Protein AF-0000000080535443 (afdb_homodimer)

Structure (mmCIF, N/CA/C/O backbone):
data_AF-0000000080535443-model_v1
#
loop_
_entity.id
_entity.type
_entity.pdbx_description
1 polymer 'PfkB family carbohydrate kinase'
#
loop_
_atom_site.group_PDB
_atom_site.id
_atom_site.type_symbol
_atom_site.label_atom_id
_atom_site.label_alt_id
_atom_site.label_comp_id
_atom_site.label_asym_id
_atom_site.label_entity_id
_atom_site.label_seq_id
_atom_site.pdbx_PDB_ins_code
_atom_site.Cartn_x
_atom_site.Cartn_y
_atom_site.Cartn_z
_atom_site.occupancy
_atom_site.B_iso_or_equiv
_atom_site.auth_seq_id
_atom_site.auth_comp_id
_atom_site.auth_asym_id
_atom_site.auth_atom_id
_atom_site.pdbx_PDB_model_num
ATOM 1 N N . MET A 1 1 ? 10.651 36.385 7.624 1 89.73 1 MET A N 1
ATOM 2 C CA . MET A 1 1 ? 10.924 34.978 7.344 1 89.73 1 MET A CA 1
ATOM 3 C C . MET A 1 1 ? 11.299 34.233 8.621 1 89.73 1 MET A C 1
ATOM 5 O O . MET A 1 1 ? 12.184 34.667 9.361 1 89.73 1 MET A O 1
ATOM 9 N N . SER A 1 2 ? 10.504 33.228 8.97 1 95.02 2 SER A N 1
ATOM 10 C CA . SER A 1 2 ? 10.759 32.454 10.181 1 95.02 2 SER A CA 1
ATOM 11 C C . SER A 1 2 ? 11.246 31.048 9.845 1 95.02 2 SER A C 1
ATOM 13 O O . SER A 1 2 ? 10.951 30.523 8.77 1 95.02 2 SER A O 1
ATOM 15 N N . ARG A 1 3 ? 12.034 30.569 10.733 1 98.3 3 ARG A N 1
ATOM 16 C CA . ARG A 1 3 ? 12.468 29.18 10.62 1 98.3 3 ARG A CA 1
ATOM 17 C C . ARG A 1 3 ? 11.518 28.247 11.363 1 98.3 3 ARG A C 1
ATOM 19 O O . ARG A 1 3 ? 11.307 28.399 12.568 1 98.3 3 ARG A O 1
ATOM 26 N N . VAL A 1 4 ? 10.935 27.305 10.632 1 98.85 4 VAL A N 1
ATOM 27 C CA . VAL A 1 4 ? 9.928 26.406 11.185 1 98.85 4 VAL A CA 1
ATOM 28 C C . VAL A 1 4 ? 10.371 24.957 10.999 1 98.85 4 VAL A C 1
ATOM 30 O O . VAL A 1 4 ? 10.903 24.593 9.948 1 98.85 4 VAL A O 1
ATOM 33 N N . VAL A 1 5 ? 10.223 24.144 12.015 1 98.89 5 VAL A N 1
ATOM 34 C CA . VAL A 1 5 ? 10.451 22.704 11.957 1 98.89 5 VAL A CA 1
ATOM 35 C C . VAL A 1 5 ? 9.118 21.965 12.061 1 98.89 5 VAL A C 1
ATOM 37 O O . VAL A 1 5 ? 8.308 22.255 12.945 1 98.89 5 VAL A O 1
ATOM 40 N N . CYS A 1 6 ? 8.84 21.103 11.117 1 98.9 6 CYS A N 1
ATOM 41 C CA . CYS A 1 6 ? 7.66 20.246 11.141 1 98.9 6 CYS A CA 1
ATOM 42 C C . CYS A 1 6 ? 8.05 18.788 11.352 1 98.9 6 CYS A C 1
ATOM 44 O O . CYS A 1 6 ? 8.968 18.286 10.702 1 98.9 6 CYS A O 1
ATOM 46 N N . PHE A 1 7 ? 7.375 18.111 12.3 1 98.85 7 PHE A N 1
ATOM 47 C CA . PHE A 1 7 ? 7.688 16.722 12.613 1 98.85 7 PHE A CA 1
ATOM 48 C C . PHE A 1 7 ? 6.461 15.836 12.432 1 98.85 7 PHE A C 1
ATOM 50 O O . PHE A 1 7 ? 5.449 16.023 13.111 1 98.85 7 PHE A O 1
ATOM 57 N N . GLY A 1 8 ? 6.574 14.903 11.517 1 98.64 8 GLY A N 1
ATOM 58 C CA . GLY A 1 8 ? 5.449 14.01 11.289 1 98.64 8 GLY A CA 1
ATOM 59 C C . GLY A 1 8 ? 5.687 13.026 10.16 1 98.64 8 GLY A C 1
ATOM 60 O O . GLY A 1 8 ? 6.786 12.965 9.604 1 98.64 8 GLY A O 1
ATOM 61 N N . GLU A 1 9 ? 4.672 12.232 9.873 1 98.37 9 GLU A N 1
ATOM 62 C CA . GLU A 1 9 ? 4.764 11.151 8.897 1 98.37 9 GLU A CA 1
ATOM 63 C C . GLU A 1 9 ? 4.534 11.666 7.479 1 98.37 9 GLU A C 1
ATOM 65 O O . GLU A 1 9 ? 3.623 12.463 7.243 1 98.37 9 GLU A O 1
ATOM 70 N N . LEU A 1 10 ? 5.379 11.272 6.532 1 98.53 10 LEU A N 1
ATOM 71 C CA . LEU A 1 10 ? 5.108 11.412 5.106 1 98.53 10 LEU A CA 1
ATOM 72 C C . LEU A 1 10 ? 4.314 10.219 4.584 1 98.53 10 LEU A C 1
ATOM 74 O O . LEU A 1 10 ? 4.603 9.073 4.938 1 98.53 10 LEU A O 1
ATOM 78 N N . LEU A 1 11 ? 3.338 10.506 3.761 1 98.05 11 LEU A N 1
ATOM 79 C CA . LEU A 1 11 ? 2.451 9.47 3.242 1 98.05 11 LEU A CA 1
ATOM 80 C C . LEU A 1 11 ? 2.336 9.563 1.725 1 98.05 11 LEU A C 1
ATOM 82 O O . LEU A 1 11 ? 2.561 10.628 1.145 1 98.05 11 LEU A O 1
ATOM 86 N N . LEU A 1 12 ? 2.003 8.428 1.122 1 98.53 12 LEU A N 1
ATOM 87 C CA . LEU A 1 12 ? 1.458 8.425 -0.231 1 98.53 12 LEU A CA 1
ATOM 88 C C . LEU A 1 12 ? -0.049 8.195 -0.21 1 98.53 12 LEU A C 1
ATOM 90 O O . LEU A 1 12 ? -0.525 7.225 0.386 1 98.53 12 LEU A O 1
ATOM 94 N N . ARG A 1 13 ? -0.763 9.109 -0.74 1 98.42 13 ARG A N 1
ATOM 95 C CA . ARG A 1 13 ? -2.188 8.93 -0.999 1 98.42 13 ARG A CA 1
ATOM 96 C C . ARG A 1 13 ? -2.419 8.277 -2.358 1 98.42 13 ARG A C 1
ATOM 98 O O . ARG A 1 13 ? -1.998 8.809 -3.388 1 98.42 13 ARG A O 1
ATOM 105 N N . LEU A 1 14 ? -3.019 7.144 -2.339 1 98.35 14 LEU A N 1
ATOM 106 C CA . LEU A 1 14 ? -3.43 6.453 -3.556 1 98.35 14 LEU A CA 1
ATOM 107 C C . LEU A 1 14 ? -4.917 6.659 -3.823 1 98.35 14 LEU A C 1
ATOM 109 O O . LEU A 1 14 ? -5.759 5.991 -3.218 1 98.35 14 LEU A O 1
ATOM 113 N N . GLY A 1 15 ? -5.207 7.565 -4.755 1 97.48 15 GLY A N 1
ATOM 114 C CA . GLY A 1 15 ? -6.587 7.982 -4.946 1 97.48 15 GLY A CA 1
ATOM 115 C C . GLY A 1 15 ? -7.207 7.426 -6.215 1 97.48 15 GLY A C 1
ATOM 116 O O . GLY A 1 15 ? -6.54 7.33 -7.247 1 97.48 15 GLY A O 1
ATOM 117 N N . ALA A 1 16 ? -8.498 7.083 -6.114 1 96.63 16 ALA A N 1
ATOM 118 C CA . ALA A 1 16 ? -9.249 6.774 -7.328 1 96.63 16 ALA A CA 1
ATOM 119 C C . ALA A 1 16 ? -9.317 7.985 -8.254 1 96.63 16 ALA A C 1
ATOM 121 O O . ALA A 1 16 ? -9.431 9.123 -7.791 1 96.63 16 ALA A O 1
ATOM 122 N N . PRO A 1 17 ? -9.255 7.727 -9.578 1 93.63 17 PRO A N 1
ATOM 123 C CA . PRO A 1 17 ? -9.374 8.857 -10.502 1 93.63 17 PRO A CA 1
ATOM 124 C C . PRO A 1 17 ? -10.726 9.56 -10.403 1 93.63 17 PRO A C 1
ATOM 126 O O . PRO A 1 17 ? -11.762 8.901 -10.289 1 93.63 17 PRO A O 1
ATOM 129 N N . GLY A 1 18 ? -10.655 10.897 -10.438 1 90.91 18 GLY A N 1
ATOM 130 C CA . GLY A 1 18 ? -11.883 11.676 -10.403 1 90.91 18 GLY A CA 1
ATOM 131 C C . GLY A 1 18 ? -12.732 11.396 -9.177 1 90.91 18 GLY A C 1
ATOM 132 O O . GLY A 1 18 ? -12.244 11.468 -8.047 1 90.91 18 GLY A O 1
ATOM 133 N N . ARG A 1 19 ? -13.957 11.036 -9.345 1 91.57 19 ARG A N 1
ATOM 134 C CA . ARG A 1 19 ? -14.891 10.752 -8.26 1 91.57 19 ARG A CA 1
ATOM 135 C C . ARG A 1 19 ? -15.323 9.29 -8.278 1 91.57 19 ARG A C 1
ATOM 137 O O . ARG A 1 19 ? -16.44 8.962 -7.87 1 91.57 19 ARG A O 1
ATOM 144 N N . GLU A 1 20 ? -14.453 8.466 -8.792 1 94.45 20 GLU A N 1
ATOM 145 C CA . GLU A 1 20 ? -14.73 7.034 -8.861 1 94.45 20 GLU A CA 1
ATOM 146 C C . GLU A 1 20 ? -14.609 6.382 -7.487 1 94.45 20 GLU A C 1
ATOM 148 O O . GLU A 1 20 ? -13.987 6.941 -6.581 1 94.45 20 GLU A O 1
ATOM 153 N N . LEU A 1 21 ? -15.279 5.203 -7.421 1 94.55 21 LEU A N 1
ATOM 154 C CA . LEU A 1 21 ? -14.986 4.32 -6.297 1 94.55 21 LEU A CA 1
ATOM 155 C C . LEU A 1 21 ? -13.581 3.739 -6.415 1 94.55 21 LEU A C 1
ATOM 157 O O . LEU A 1 21 ? -12.985 3.759 -7.494 1 94.55 21 LEU A O 1
ATOM 161 N N . LEU A 1 22 ? -13.063 3.287 -5.327 1 95.92 22 LEU A N 1
ATOM 162 C CA . LEU A 1 22 ? -11.744 2.666 -5.374 1 95.92 22 LEU A CA 1
ATOM 163 C C . LEU A 1 22 ? -11.741 1.468 -6.317 1 95.92 22 LEU A C 1
ATOM 165 O O . LEU A 1 22 ? -12.544 0.546 -6.159 1 95.92 22 LEU A O 1
ATOM 169 N N . LEU A 1 23 ? -10.909 1.544 -7.38 1 96.03 23 LEU A N 1
ATOM 170 C CA . LEU A 1 23 ? -10.596 0.482 -8.33 1 96.03 23 LEU A CA 1
ATOM 171 C C . LEU A 1 23 ? -11.789 0.193 -9.235 1 96.03 23 LEU A C 1
ATOM 173 O O . LEU A 1 23 ? -11.907 -0.905 -9.782 1 96.03 23 LEU A O 1
ATOM 177 N N . GLN A 1 24 ? -12.741 1.16 -9.29 1 93.41 24 GLN A N 1
ATOM 178 C CA . GLN A 1 24 ? -13.672 1.137 -10.413 1 93.41 24 GLN A CA 1
ATOM 179 C C . GLN A 1 24 ? -12.928 1.049 -11.743 1 93.41 24 GLN A C 1
ATOM 181 O O . GLN A 1 24 ? -13.366 0.353 -12.661 1 93.41 24 GLN A O 1
ATOM 186 N N . THR A 1 25 ? -11.967 1.828 -11.84 1 93.38 25 THR A N 1
ATOM 187 C CA . THR A 1 25 ? -10.89 1.66 -12.809 1 93.38 25 THR A CA 1
ATOM 188 C C . THR A 1 25 ? -9.611 1.192 -12.122 1 93.38 25 THR A C 1
ATOM 190 O O . THR A 1 25 ? -9.24 1.714 -11.068 1 93.38 25 THR A O 1
ATOM 193 N N . PRO A 1 26 ? -8.951 0.215 -12.668 1 94.61 26 PRO A N 1
ATOM 194 C CA . PRO A 1 26 ? -7.785 -0.344 -11.979 1 94.61 26 PRO A CA 1
ATOM 195 C C . PRO A 1 26 ? -6.55 0.547 -12.09 1 94.61 26 PRO A C 1
ATOM 197 O O . PRO A 1 26 ? -5.509 0.106 -12.584 1 94.61 26 PRO A O 1
ATOM 200 N N . GLN A 1 27 ? -6.701 1.759 -11.653 1 96.55 27 GLN A N 1
ATOM 201 C CA . GLN A 1 27 ? -5.656 2.776 -11.629 1 96.55 27 GLN A CA 1
ATOM 202 C C . GLN A 1 27 ? -5.787 3.672 -10.401 1 96.55 27 GLN A C 1
ATOM 204 O O . GLN A 1 27 ? -6.893 3.899 -9.907 1 96.55 27 GLN A O 1
ATOM 209 N N . LEU A 1 28 ? -4.648 4.156 -9.964 1 97.94 28 LEU A N 1
ATOM 210 C CA . LEU A 1 28 ? -4.622 5.059 -8.819 1 97.94 28 LEU A CA 1
ATOM 211 C C . LEU A 1 28 ? -3.722 6.259 -9.093 1 97.94 28 LEU A C 1
ATOM 213 O O . LEU A 1 28 ? -2.657 6.116 -9.697 1 97.94 28 LEU A O 1
ATOM 217 N N . GLN A 1 29 ? -4.154 7.414 -8.651 1 97.63 29 GLN A N 1
ATOM 218 C CA . GLN A 1 29 ? -3.334 8.621 -8.648 1 97.63 29 GLN A CA 1
ATOM 219 C C . GLN A 1 29 ? -2.562 8.758 -7.339 1 97.63 29 GLN A C 1
ATOM 221 O O . GLN A 1 29 ? -3.094 8.469 -6.265 1 97.63 29 GLN A O 1
ATOM 226 N N . VAL A 1 30 ? -1.318 9.173 -7.468 1 98.15 30 VAL A N 1
ATOM 227 C CA . VAL A 1 30 ? -0.476 9.201 -6.276 1 98.15 30 VAL A CA 1
ATOM 228 C C . VAL A 1 30 ? -0.175 10.648 -5.89 1 98.15 30 VAL A C 1
ATOM 230 O O . VAL A 1 30 ? 0.286 11.435 -6.719 1 98.15 30 VAL A O 1
ATOM 233 N N . HIS A 1 31 ? -0.464 10.99 -4.694 1 98.03 31 HIS A N 1
ATOM 234 C CA . HIS A 1 31 ? -0.097 12.269 -4.098 1 98.03 31 HIS A CA 1
ATOM 235 C C . HIS A 1 31 ? 0.705 12.07 -2.816 1 98.03 31 HIS A C 1
ATOM 237 O O . HIS A 1 31 ? 0.418 11.161 -2.034 1 98.03 31 HIS A O 1
ATOM 243 N N . VAL A 1 32 ? 1.701 12.878 -2.661 1 98.37 32 VAL A N 1
ATOM 244 C CA . VAL A 1 32 ? 2.423 12.893 -1.393 1 98.37 32 VAL A CA 1
ATOM 245 C C . VAL A 1 32 ? 1.697 13.791 -0.395 1 98.37 32 VAL A C 1
ATOM 247 O O . VAL A 1 32 ? 1.164 14.84 -0.766 1 98.37 32 VAL A O 1
ATOM 250 N N . GLY A 1 33 ? 1.674 13.353 0.843 1 97.69 33 GLY A N 1
ATOM 251 C CA . GLY A 1 33 ? 1.053 14.166 1.877 1 97.69 33 GLY A CA 1
ATOM 252 C C . GLY A 1 33 ? 1.516 13.807 3.276 1 97.69 33 GLY A C 1
ATOM 253 O O . GLY A 1 33 ? 2.614 13.276 3.456 1 97.69 33 GLY A O 1
ATOM 254 N N . GLY A 1 34 ? 0.667 14.144 4.198 1 97.72 34 GLY A N 1
ATOM 255 C CA . GLY A 1 34 ? 0.887 14.106 5.635 1 97.72 34 GLY A CA 1
ATOM 256 C C . GLY A 1 34 ? 0.525 15.405 6.329 1 97.72 34 GLY A C 1
ATOM 257 O O . GLY A 1 34 ? 0.785 16.489 5.802 1 97.72 34 GLY A O 1
ATOM 258 N N . ALA A 1 35 ? -0.017 15.24 7.478 1 97.84 35 ALA A N 1
ATOM 259 C CA . ALA A 1 35 ? -0.56 16.418 8.151 1 97.84 35 ALA A CA 1
ATOM 260 C C . ALA A 1 35 ? 0.509 17.493 8.323 1 97.84 35 ALA A C 1
ATOM 262 O O . ALA A 1 35 ? 0.336 18.628 7.872 1 97.84 35 ALA A O 1
ATOM 263 N N . GLU A 1 36 ? 1.646 17.158 8.915 1 98.72 36 GLU A N 1
ATOM 264 C CA . GLU A 1 36 ? 2.703 18.131 9.172 1 98.72 36 GLU A CA 1
ATOM 265 C C . GLU A 1 36 ? 3.407 18.536 7.881 1 98.72 36 GLU A C 1
ATOM 267 O O . GLU A 1 36 ? 3.832 19.684 7.733 1 98.72 36 GLU A O 1
ATOM 272 N N . ALA A 1 37 ? 3.499 17.586 6.958 1 98.77 37 ALA A N 1
ATOM 273 C CA . ALA A 1 37 ? 4.104 17.883 5.663 1 98.77 37 ALA A CA 1
ATOM 274 C C . ALA A 1 37 ? 3.259 18.882 4.878 1 98.77 37 ALA A C 1
ATOM 276 O O . ALA A 1 37 ? 3.795 19.74 4.173 1 98.77 37 ALA A O 1
ATOM 277 N N . ASN A 1 38 ? 1.957 18.748 4.936 1 98.78 38 ASN A N 1
ATOM 278 C CA . ASN A 1 38 ? 1.059 19.698 4.287 1 98.78 38 ASN A CA 1
ATOM 279 C C . ASN A 1 38 ? 1.284 21.119 4.796 1 98.78 38 ASN A C 1
ATOM 281 O O . ASN A 1 38 ? 1.348 22.062 4.005 1 98.78 38 ASN A O 1
ATOM 285 N N . VAL A 1 39 ? 1.434 21.199 6.111 1 98.89 39 VAL A N 1
ATOM 286 C CA . VAL A 1 39 ? 1.695 22.501 6.716 1 98.89 39 VAL A CA 1
ATOM 287 C C . VAL A 1 39 ? 3.064 23.012 6.272 1 98.89 39 VAL A C 1
ATOM 289 O O . VAL A 1 39 ? 3.217 24.193 5.948 1 98.89 39 VAL A O 1
ATOM 292 N N . ALA A 1 40 ? 4.033 22.136 6.232 1 98.89 40 ALA A N 1
ATOM 293 C CA . ALA A 1 40 ? 5.391 22.494 5.831 1 98.89 40 ALA A CA 1
ATOM 294 C C . ALA A 1 40 ? 5.41 23.079 4.422 1 98.89 40 ALA A C 1
ATOM 296 O O . ALA A 1 40 ? 6 24.137 4.19 1 98.89 40 ALA A O 1
ATOM 297 N N . VAL A 1 41 ? 4.765 22.427 3.504 1 98.84 41 VAL A N 1
ATOM 298 C CA . VAL A 1 41 ? 4.747 22.866 2.112 1 98.84 41 VAL A CA 1
ATOM 299 C C . VAL A 1 41 ? 4.06 24.226 2.008 1 98.84 41 VAL A C 1
ATOM 301 O O . VAL A 1 41 ? 4.537 25.117 1.301 1 98.84 41 VAL A O 1
ATOM 304 N N . SER A 1 42 ? 2.933 24.364 2.691 1 98.82 42 SER A N 1
ATOM 305 C CA . SER A 1 42 ? 2.215 25.634 2.666 1 98.82 42 SER A CA 1
ATOM 306 C C . SER A 1 42 ? 3.074 26.767 3.217 1 98.82 42 SER A C 1
ATOM 308 O O . SER A 1 42 ? 3.166 27.835 2.609 1 98.82 42 SER A O 1
ATOM 310 N N . LEU A 1 43 ? 3.748 26.555 4.33 1 98.85 43 LEU A N 1
ATOM 311 C CA . LEU A 1 43 ? 4.572 27.59 4.945 1 98.85 43 LEU A CA 1
ATOM 312 C C . LEU A 1 43 ? 5.769 27.928 4.062 1 98.85 43 LEU A C 1
ATOM 314 O O . LEU A 1 43 ? 6.16 29.093 3.958 1 98.85 43 LEU A O 1
ATOM 318 N N . ALA A 1 44 ? 6.323 26.884 3.48 1 98.78 44 ALA A N 1
ATOM 319 C CA . ALA A 1 44 ? 7.418 27.14 2.548 1 98.78 44 ALA A CA 1
ATOM 320 C C . ALA A 1 44 ? 6.955 28.014 1.386 1 98.78 44 ALA A C 1
ATOM 322 O O . ALA A 1 44 ? 7.652 28.952 0.991 1 98.78 44 ALA A O 1
ATOM 323 N N . SER A 1 45 ? 5.794 27.738 0.869 1 98.41 45 SER A N 1
ATOM 324 C CA . SER A 1 45 ? 5.237 28.499 -0.245 1 98.41 45 SER A CA 1
ATOM 325 C C . SER A 1 45 ? 4.939 29.938 0.164 1 98.41 45 SER A C 1
ATOM 327 O O . SER A 1 45 ? 4.882 30.83 -0.685 1 98.41 45 SER A O 1
ATOM 329 N N . LEU A 1 46 ? 4.771 30.15 1.463 1 98.37 46 LEU A N 1
ATOM 330 C CA . LEU A 1 46 ? 4.477 31.479 1.988 1 98.37 46 LEU A CA 1
ATOM 331 C C . LEU A 1 46 ? 5.762 32.216 2.35 1 98.37 46 LEU A C 1
ATOM 333 O O . LEU A 1 46 ? 5.716 33.33 2.877 1 98.37 46 LEU A O 1
ATOM 337 N N . GLY A 1 47 ? 6.924 31.581 2.184 1 97.81 47 GLY A N 1
ATOM 338 C CA . GLY A 1 47 ? 8.189 32.295 2.254 1 97.81 47 GLY A CA 1
ATOM 339 C C . GLY A 1 47 ? 9 31.953 3.49 1 97.81 47 GLY A C 1
ATOM 340 O O . GLY A 1 47 ? 10.078 32.51 3.705 1 97.81 47 GLY A O 1
ATOM 341 N N . HIS A 1 48 ? 8.559 31.053 4.286 1 98.62 48 HIS A N 1
ATOM 342 C CA . HIS A 1 48 ? 9.288 30.685 5.495 1 98.62 48 HIS A CA 1
ATOM 343 C C . HIS A 1 48 ? 10.364 29.647 5.195 1 98.62 48 HIS A C 1
ATOM 345 O O . HIS A 1 48 ? 10.305 28.964 4.17 1 98.62 48 HIS A O 1
ATOM 351 N N . ASP A 1 49 ? 11.403 29.606 6.011 1 98.63 49 ASP A N 1
ATOM 352 C CA . ASP A 1 49 ? 12.396 28.536 5.992 1 98.63 49 ASP A CA 1
ATOM 353 C C . ASP A 1 49 ? 11.91 27.321 6.78 1 98.63 49 ASP A C 1
ATOM 355 O O . ASP A 1 49 ? 11.859 27.353 8.011 1 98.63 49 ASP A O 1
ATOM 359 N N . VAL A 1 50 ? 11.541 26.284 6.083 1 98.78 50 VAL A N 1
ATOM 360 C CA . VAL A 1 50 ? 10.876 25.16 6.733 1 98.78 50 VAL A CA 1
ATOM 361 C C . VAL A 1 50 ? 11.725 23.9 6.584 1 98.78 50 VAL A C 1
ATOM 363 O O . VAL A 1 50 ? 12.27 23.635 5.51 1 98.78 50 VAL A O 1
ATOM 366 N N . GLN A 1 51 ? 11.852 23.163 7.638 1 98.67 51 GLN A N 1
ATOM 367 C CA . GLN A 1 51 ? 12.517 21.865 7.657 1 98.67 51 GLN A CA 1
ATOM 368 C C . GLN A 1 51 ? 11.553 20.759 8.079 1 98.67 51 GLN A C 1
ATOM 370 O O . GLN A 1 51 ? 10.817 20.91 9.057 1 98.67 51 GLN A O 1
ATOM 375 N N . MET A 1 52 ? 11.567 19.686 7.339 1 98.78 52 MET A N 1
ATOM 376 C CA . MET A 1 52 ? 10.767 18.515 7.685 1 98.78 52 MET A CA 1
ATOM 377 C C . MET A 1 52 ? 11.611 17.475 8.415 1 98.78 52 MET A C 1
ATOM 379 O O . MET A 1 52 ? 12.713 17.144 7.974 1 98.78 52 MET A O 1
ATOM 383 N N . VAL A 1 53 ? 11.154 17.038 9.556 1 98.8 53 VAL A N 1
ATOM 384 C CA . VAL A 1 53 ? 11.734 15.91 10.277 1 98.8 53 VAL A CA 1
ATOM 385 C C . VAL A 1 53 ? 10.812 14.697 10.166 1 98.8 53 VAL A C 1
ATOM 387 O O . VAL A 1 53 ? 9.629 14.775 10.505 1 98.8 53 VAL A O 1
ATOM 390 N N . SER A 1 54 ? 11.322 13.606 9.639 1 98.68 54 SER A N 1
ATOM 391 C CA . SER A 1 54 ? 10.515 12.415 9.392 1 98.68 54 SER A CA 1
ATOM 392 C C . SER A 1 54 ? 11.393 11.193 9.147 1 98.68 54 SER A C 1
ATOM 394 O O . SER A 1 54 ? 12.612 11.254 9.318 1 98.68 54 SER A O 1
ATOM 396 N N . THR A 1 55 ? 10.801 10.035 8.928 1 98.65 55 THR A N 1
ATOM 397 C CA . THR A 1 55 ? 11.457 8.793 8.535 1 98.65 55 THR A CA 1
ATOM 398 C C . THR A 1 55 ? 10.705 8.123 7.389 1 98.65 55 THR A C 1
ATOM 400 O O . THR A 1 55 ? 9.482 7.977 7.443 1 98.65 55 THR A O 1
ATOM 403 N N . VAL A 1 56 ? 11.392 7.766 6.339 1 98.46 56 VAL A N 1
ATOM 404 C CA . VAL A 1 56 ? 10.814 7.088 5.184 1 98.46 56 VAL A CA 1
ATOM 405 C C . VAL A 1 56 ? 11.649 5.858 4.835 1 98.46 56 VAL A C 1
ATOM 407 O O . VAL A 1 56 ? 12.803 5.745 5.253 1 98.46 56 VAL A O 1
ATOM 410 N N . PRO A 1 57 ? 11.007 4.869 4.117 1 97.65 57 PRO A N 1
ATOM 411 C CA . PRO A 1 57 ? 11.834 3.759 3.637 1 97.65 57 PRO A CA 1
ATOM 412 C C . PRO A 1 57 ? 12.821 4.184 2.553 1 97.65 57 PRO A C 1
ATOM 414 O O . PRO A 1 57 ? 12.524 5.082 1.76 1 97.65 57 PRO A O 1
ATOM 417 N N . GLY A 1 58 ? 14.003 3.539 2.551 1 96.21 58 GLY A N 1
ATOM 418 C CA . GLY A 1 58 ? 15.029 3.819 1.558 1 96.21 58 GLY A CA 1
ATOM 419 C C . GLY A 1 58 ? 14.752 3.171 0.215 1 96.21 58 GLY A C 1
ATOM 420 O O . GLY A 1 58 ? 15.615 2.487 -0.339 1 96.21 58 GLY A O 1
ATOM 421 N N . ASN A 1 59 ? 13.602 3.275 -0.318 1 95.69 59 ASN A N 1
ATOM 422 C CA . ASN A 1 59 ? 13.227 2.764 -1.632 1 95.69 59 ASN A CA 1
ATOM 423 C C . ASN A 1 59 ? 12.579 3.847 -2.49 1 95.69 59 ASN A C 1
ATOM 425 O O . ASN A 1 59 ? 12.594 5.025 -2.127 1 95.69 59 ASN A O 1
ATOM 429 N N . ALA A 1 60 ? 12.047 3.494 -3.643 1 96.01 60 ALA A N 1
ATOM 430 C CA . ALA A 1 60 ? 11.557 4.455 -4.628 1 96.01 60 ALA A CA 1
ATOM 431 C C . ALA A 1 60 ? 10.397 5.272 -4.067 1 96.01 60 ALA A C 1
ATOM 433 O O . ALA A 1 60 ? 10.235 6.447 -4.406 1 96.01 60 ALA A O 1
ATOM 434 N N . LEU A 1 61 ? 9.586 4.667 -3.223 1 97.83 61 LEU A N 1
ATOM 435 C CA . LEU A 1 61 ? 8.435 5.359 -2.654 1 97.83 61 LEU A CA 1
ATOM 436 C C . LEU A 1 61 ? 8.88 6.465 -1.704 1 97.83 61 LEU A C 1
ATOM 438 O O . LEU A 1 61 ? 8.404 7.599 -1.797 1 97.83 61 LEU A O 1
ATOM 442 N N . GLY A 1 62 ? 9.797 6.066 -0.797 1 98.13 62 GLY A N 1
ATOM 443 C CA . GLY A 1 62 ? 10.336 7.065 0.112 1 98.13 62 GLY A CA 1
ATOM 444 C C . GLY A 1 62 ? 11.063 8.189 -0.599 1 98.13 62 GLY A C 1
ATOM 445 O O . GLY A 1 62 ? 10.876 9.363 -0.271 1 98.13 62 GLY A O 1
ATOM 446 N N . ARG A 1 63 ? 11.847 7.86 -1.583 1 96.99 63 ARG A N 1
ATOM 447 C CA . ARG A 1 63 ? 12.598 8.853 -2.344 1 96.99 63 ARG A CA 1
ATOM 448 C C . ARG A 1 63 ? 11.659 9.816 -3.063 1 96.99 63 ARG A C 1
ATOM 450 O O . ARG A 1 63 ? 11.947 11.01 -3.168 1 96.99 63 ARG A O 1
ATOM 457 N N . HIS A 1 64 ? 10.583 9.29 -3.557 1 98.01 64 HIS A N 1
ATOM 458 C CA . HIS A 1 64 ? 9.599 10.137 -4.221 1 98.01 64 HIS A CA 1
ATOM 459 C C . HIS A 1 64 ? 9.008 11.158 -3.254 1 98.01 64 HIS A C 1
ATOM 461 O O . HIS A 1 64 ? 8.85 12.33 -3.602 1 98.01 64 HIS A O 1
ATOM 467 N N . ALA A 1 65 ? 8.675 10.721 -2.085 1 98.51 65 ALA A N 1
ATOM 468 C CA . ALA A 1 65 ? 8.101 11.614 -1.082 1 98.51 65 ALA A CA 1
ATOM 469 C C . ALA A 1 65 ? 9.072 12.735 -0.725 1 98.51 65 ALA A C 1
ATOM 471 O O . ALA A 1 65 ? 8.682 13.903 -0.652 1 98.51 65 ALA A O 1
ATOM 472 N N . VAL A 1 66 ? 10.287 12.381 -0.543 1 98.6 66 VAL A N 1
ATOM 473 C CA . VAL A 1 66 ? 11.317 13.353 -0.191 1 98.6 66 VAL A CA 1
ATOM 474 C C . VAL A 1 66 ? 11.506 14.343 -1.338 1 98.6 66 VAL A C 1
ATOM 476 O O . VAL A 1 66 ? 11.594 15.553 -1.115 1 98.6 66 VAL A O 1
ATOM 479 N N . ALA A 1 67 ? 11.558 13.835 -2.537 1 98.25 67 ALA A N 1
ATOM 480 C CA . ALA A 1 67 ? 11.741 14.678 -3.716 1 98.25 67 ALA A CA 1
ATOM 481 C C . ALA A 1 67 ? 10.591 15.671 -3.864 1 98.25 67 ALA A C 1
ATOM 483 O O . ALA A 1 67 ? 10.8 16.815 -4.274 1 98.25 67 ALA A O 1
ATOM 484 N N . GLU A 1 68 ? 9.397 15.251 -3.617 1 98.16 68 GLU A N 1
ATOM 485 C CA . GLU A 1 68 ? 8.229 16.12 -3.726 1 98.16 68 GLU A CA 1
ATOM 486 C C . GLU A 1 68 ? 8.306 17.275 -2.732 1 98.16 68 GLU A C 1
ATOM 488 O O . GLU A 1 68 ? 7.913 18.4 -3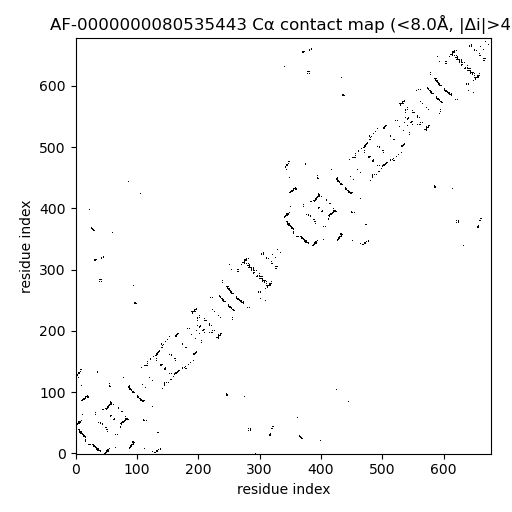.048 1 98.16 68 GLU A O 1
ATOM 493 N N . LEU A 1 69 ? 8.769 16.989 -1.5 1 98.6 69 LEU A N 1
ATOM 494 C CA . LEU A 1 69 ? 8.96 18.063 -0.532 1 98.6 69 LEU A CA 1
ATOM 495 C C . LEU A 1 69 ? 9.974 19.081 -1.042 1 98.6 69 LEU A C 1
ATOM 497 O O . LEU A 1 69 ? 9.737 20.289 -0.973 1 98.6 69 LEU A O 1
ATOM 501 N N . ARG A 1 70 ? 11.066 18.556 -1.535 1 98.05 70 ARG A N 1
ATOM 502 C CA . ARG A 1 70 ? 12.11 19.429 -2.063 1 98.05 70 ARG A CA 1
ATOM 503 C C . ARG A 1 70 ? 11.571 20.311 -3.184 1 98.05 70 ARG A C 1
ATOM 505 O O . ARG A 1 70 ? 11.902 21.496 -3.262 1 98.05 70 ARG A O 1
ATOM 512 N N . ARG A 1 71 ? 10.781 19.724 -4.008 1 97.49 71 ARG A N 1
ATOM 513 C CA . ARG A 1 71 ? 10.172 20.436 -5.127 1 97.49 71 ARG A CA 1
ATOM 514 C C . ARG A 1 71 ? 9.399 21.658 -4.643 1 97.49 71 ARG A C 1
ATOM 516 O O . ARG A 1 71 ? 9.349 22.68 -5.33 1 97.49 71 ARG A O 1
ATOM 523 N N . HIS A 1 72 ? 8.891 21.57 -3.416 1 98.09 72 HIS A N 1
ATOM 524 C CA . HIS A 1 72 ? 8.057 22.642 -2.885 1 98.09 72 HIS A CA 1
ATOM 525 C C . HIS A 1 72 ? 8.848 23.539 -1.939 1 98.09 72 HIS A C 1
ATOM 527 O O . HIS A 1 72 ? 8.266 24.336 -1.201 1 98.09 72 HIS A O 1
ATOM 533 N N . GLY A 1 73 ? 10.184 23.322 -1.854 1 98.13 73 GLY A N 1
ATOM 534 C CA . GLY A 1 73 ? 11.05 24.233 -1.122 1 98.13 73 GLY A CA 1
ATOM 535 C C . GLY A 1 73 ? 11.198 23.867 0.343 1 98.13 73 GLY A C 1
ATOM 536 O O . GLY A 1 73 ? 11.654 24.682 1.148 1 98.13 73 GLY A O 1
ATOM 537 N N . VAL A 1 74 ? 10.816 22.676 0.723 1 98.79 74 VAL A N 1
ATOM 538 C CA . VAL A 1 74 ? 10.943 22.23 2.106 1 98.79 74 VAL A CA 1
ATOM 539 C C . VAL A 1 74 ? 12.302 21.566 2.313 1 98.79 74 VAL A C 1
ATOM 541 O O . VAL A 1 74 ? 12.743 20.768 1.483 1 98.79 74 VAL A O 1
ATOM 544 N N . GLY A 1 75 ? 13.008 21.994 3.37 1 98.68 75 GLY A N 1
ATOM 545 C CA . GLY A 1 75 ? 14.228 21.294 3.737 1 98.68 75 GLY A CA 1
ATOM 546 C C . GLY A 1 75 ? 13.989 19.853 4.146 1 98.68 75 GLY A C 1
ATOM 547 O O . GLY A 1 75 ? 13.078 19.566 4.926 1 98.68 75 GLY A O 1
ATOM 548 N N . VAL A 1 76 ? 14.843 18.94 3.637 1 98.59 76 VAL A N 1
ATOM 549 C CA . VAL A 1 76 ? 14.594 17.519 3.858 1 98.59 76 VAL A CA 1
ATOM 550 C C . VAL A 1 76 ? 15.831 16.867 4.473 1 98.59 76 VAL A C 1
ATOM 552 O O . VAL A 1 76 ? 15.953 15.64 4.486 1 98.59 76 VAL A O 1
ATOM 555 N N . GLY A 1 77 ? 16.737 17.673 4.954 1 97.52 77 GLY A N 1
ATOM 556 C CA . GLY A 1 77 ? 17.97 17.152 5.523 1 97.52 77 GLY A CA 1
ATOM 557 C C . GLY A 1 77 ? 17.743 16.289 6.75 1 97.52 77 GLY A C 1
ATOM 558 O O . GLY A 1 77 ? 18.579 15.448 7.087 1 97.52 77 GLY A O 1
ATOM 559 N N . ALA A 1 78 ? 16.605 16.449 7.386 1 98.04 78 ALA A N 1
ATOM 560 C CA . ALA A 1 78 ? 16.319 15.731 8.626 1 98.04 78 ALA A CA 1
ATOM 561 C C . ALA A 1 78 ? 15.315 14.607 8.39 1 98.04 78 ALA A C 1
ATOM 563 O O . ALA A 1 78 ? 14.766 14.047 9.341 1 98.04 78 ALA A O 1
ATOM 564 N N . VAL A 1 79 ? 15.073 14.295 7.136 1 98.44 79 VAL A N 1
ATOM 565 C CA . VAL A 1 79 ? 14.28 13.109 6.83 1 98.44 79 VAL A CA 1
ATOM 566 C C . VAL A 1 79 ? 15.188 11.883 6.762 1 98.44 79 VAL A C 1
ATOM 568 O O . VAL A 1 79 ? 16.078 11.808 5.912 1 98.44 79 VAL A O 1
ATOM 571 N N . ARG A 1 80 ? 14.943 10.943 7.605 1 97.94 80 ARG A N 1
ATOM 572 C CA . ARG A 1 80 ? 15.746 9.727 7.678 1 97.94 80 ARG A CA 1
ATOM 573 C C . ARG A 1 80 ? 15.225 8.668 6.712 1 97.94 80 ARG A C 1
ATOM 575 O O . ARG A 1 80 ? 14.013 8.488 6.574 1 97.94 80 ARG A O 1
ATOM 582 N N . GLU A 1 81 ? 16.147 8.001 6.081 1 96.85 81 GLU A N 1
ATOM 583 C CA . GLU A 1 81 ? 15.825 6.842 5.255 1 96.85 81 GLU A CA 1
ATOM 584 C C . GLU A 1 81 ? 16.252 5.544 5.934 1 96.85 81 GLU A C 1
ATOM 586 O O . GLU A 1 81 ? 17.386 5.426 6.402 1 96.85 81 GLU A O 1
ATOM 591 N N . VAL A 1 82 ? 15.334 4.619 6.004 1 96.47 82 VAL A N 1
ATOM 592 C CA . VAL A 1 82 ? 15.655 3.353 6.655 1 96.47 82 VAL A CA 1
ATOM 593 C C . VAL A 1 82 ? 15.4 2.197 5.69 1 96.47 82 VAL A C 1
ATOM 595 O O . VAL A 1 82 ? 14.455 2.237 4.899 1 96.47 82 VAL A O 1
ATOM 598 N N . GLU A 1 83 ? 16.165 1.132 5.786 1 90.24 83 GLU A N 1
ATOM 599 C CA . GLU A 1 83 ? 16.018 -0.033 4.918 1 90.24 83 GLU A CA 1
ATOM 600 C C . GLU A 1 83 ? 15.028 -1.036 5.504 1 90.24 83 GLU A C 1
ATOM 602 O O . GLU A 1 83 ? 14.948 -1.198 6.723 1 90.24 83 GLU A O 1
ATOM 607 N N . GLY A 1 84 ? 14.352 -1.683 4.636 1 84.02 84 GLY A N 1
ATOM 608 C CA . GLY A 1 84 ? 13.562 -2.839 5.03 1 84.02 84 GLY A CA 1
ATOM 609 C C . GLY A 1 84 ? 12.186 -2.47 5.551 1 84.02 84 GLY A C 1
ATOM 610 O O . GLY A 1 84 ? 11.363 -3.348 5.821 1 84.02 84 GLY A O 1
ATOM 611 N N . ASP A 1 85 ? 11.821 -1.213 5.676 1 90.91 85 ASP A N 1
ATOM 612 C CA . ASP A 1 85 ? 10.512 -0.804 6.175 1 90.91 85 ASP A CA 1
ATOM 613 C C . ASP A 1 85 ? 9.594 -0.382 5.03 1 90.91 85 ASP A C 1
ATOM 615 O O . ASP A 1 85 ? 10.009 -0.364 3.869 1 90.91 85 ASP A O 1
ATOM 619 N N . ARG A 1 86 ? 8.42 -0.107 5.427 1 95.2 86 ARG A N 1
ATOM 620 C CA . ARG A 1 86 ? 7.431 0.19 4.396 1 95.2 86 ARG A CA 1
ATOM 621 C C . ARG A 1 86 ? 7.006 1.653 4.451 1 95.2 86 ARG A C 1
ATOM 623 O O . ARG A 1 86 ? 7.224 2.331 5.457 1 95.2 86 ARG A O 1
ATOM 630 N N . MET A 1 87 ? 6.463 2.154 3.4 1 97.77 87 MET A N 1
ATOM 631 C CA . MET A 1 87 ? 5.891 3.494 3.298 1 97.77 87 MET A CA 1
ATOM 632 C C . MET A 1 87 ? 4.481 3.53 3.877 1 97.77 87 MET A C 1
ATOM 634 O O . MET A 1 87 ? 3.707 2.588 3.696 1 97.77 87 MET A O 1
ATOM 638 N N . GLY A 1 88 ? 4.176 4.505 4.661 1 97.48 88 GLY A N 1
ATOM 639 C CA . GLY A 1 88 ? 2.779 4.699 5.013 1 97.48 88 GLY A CA 1
ATOM 640 C C . GLY A 1 88 ? 1.915 5.092 3.829 1 97.48 88 GLY A C 1
ATOM 641 O O . GLY A 1 88 ? 2.328 5.898 2.992 1 97.48 88 GLY A O 1
ATOM 642 N N . LEU A 1 89 ? 0.692 4.457 3.736 1 97.73 89 LEU A N 1
ATOM 643 C CA . LEU A 1 89 ? -0.225 4.697 2.627 1 97.73 89 LEU A CA 1
ATOM 644 C C . LEU A 1 89 ? -1.635 4.976 3.137 1 97.73 89 LEU A C 1
ATOM 646 O O . LEU A 1 89 ? -1.977 4.603 4.262 1 97.73 89 LEU A O 1
ATOM 650 N N . TYR A 1 90 ? -2.356 5.628 2.365 1 96.51 90 TYR A N 1
ATOM 651 C CA . TYR A 1 90 ? -3.806 5.527 2.482 1 96.51 90 TYR A CA 1
ATOM 652 C C . TYR A 1 90 ? -4.47 5.6 1.112 1 96.51 90 TYR A C 1
ATOM 654 O O . TYR A 1 90 ? -3.93 6.209 0.185 1 96.51 90 TYR A O 1
ATOM 662 N N . PHE A 1 91 ? -5.576 4.934 1.01 1 97.57 91 PHE A N 1
ATOM 663 C CA . PHE A 1 91 ? -6.374 4.906 -0.21 1 97.57 91 PHE A CA 1
ATOM 664 C C . PHE A 1 91 ? -7.598 5.803 -0.076 1 97.57 91 PHE A C 1
ATOM 666 O O . PHE A 1 91 ? -8.243 5.83 0.974 1 97.57 91 PHE A O 1
ATOM 673 N N . LEU A 1 92 ? -7.895 6.541 -1.164 1 97.15 92 LEU A N 1
ATOM 674 C CA . LEU A 1 92 ? -8.981 7.511 -1.077 1 97.15 92 LEU A CA 1
ATOM 675 C C . LEU A 1 92 ? -9.923 7.381 -2.269 1 97.15 92 LEU A C 1
ATOM 677 O O . LEU A 1 92 ? -9.476 7.35 -3.418 1 97.15 92 LEU A O 1
ATOM 681 N N . ALA A 1 93 ? -11.18 7.277 -2.025 1 95.42 93 ALA A N 1
ATOM 682 C CA . ALA A 1 93 ? -12.242 7.574 -2.983 1 95.42 93 ALA A CA 1
ATOM 683 C C . ALA A 1 93 ? -12.93 8.895 -2.647 1 95.42 93 ALA A C 1
ATOM 685 O O . ALA A 1 93 ? -13.606 9.007 -1.622 1 95.42 93 ALA A O 1
ATOM 686 N N . THR A 1 94 ? -12.717 9.8 -3.528 1 93.36 94 THR A N 1
ATOM 687 C CA . THR A 1 94 ? -13.273 11.126 -3.284 1 93.36 94 THR A CA 1
ATOM 688 C C . THR A 1 94 ? -14.797 11.095 -3.358 1 93.36 94 THR A C 1
ATOM 690 O O . THR A 1 94 ? -15.367 10.513 -4.283 1 93.36 94 THR A O 1
ATOM 693 N N . GLY A 1 95 ? -15.404 11.726 -2.425 1 88.9 95 GLY A N 1
ATOM 694 C CA . GLY A 1 95 ? -16.857 11.779 -2.392 1 88.9 95 GLY A CA 1
ATOM 695 C C . GLY A 1 95 ? -17.453 12.545 -3.558 1 88.9 95 GLY A C 1
ATOM 696 O O . GLY A 1 95 ? -16.74 13.259 -4.267 1 88.9 95 GLY A O 1
ATOM 697 N N . ALA A 1 96 ? -18.744 12.253 -3.746 1 87.51 96 ALA A N 1
ATOM 698 C CA . ALA A 1 96 ? -19.49 12.913 -4.814 1 87.51 96 ALA A CA 1
ATOM 699 C C . ALA A 1 96 ? -20.962 13.064 -4.441 1 87.51 96 ALA A C 1
ATOM 701 O O . ALA A 1 96 ? -21.599 12.105 -3.999 1 87.51 96 ALA A O 1
ATOM 702 N N . VAL A 1 97 ? -21.493 14.264 -4.527 1 84.49 97 VAL A N 1
ATOM 703 C CA . VAL A 1 97 ? -22.897 14.589 -4.301 1 84.49 97 VAL A CA 1
ATOM 704 C C . VAL A 1 97 ? -23.291 14.213 -2.874 1 84.49 97 VAL A C 1
ATOM 706 O O . VAL A 1 97 ? -22.937 14.911 -1.921 1 84.49 97 VAL A O 1
ATOM 709 N N . GLN A 1 98 ? -23.803 12.907 -2.738 1 83.67 98 GLN A N 1
ATOM 710 C CA . GLN A 1 98 ? -24.241 12.479 -1.414 1 83.67 98 GLN A CA 1
ATOM 711 C C . GLN A 1 98 ? -23.357 11.357 -0.877 1 83.67 98 GLN A C 1
ATOM 713 O O . GLN A 1 98 ? -23.601 10.833 0.211 1 83.67 98 GLN A O 1
ATOM 718 N N . ARG A 1 99 ? -22.395 11.073 -1.643 1 88.44 99 ARG A N 1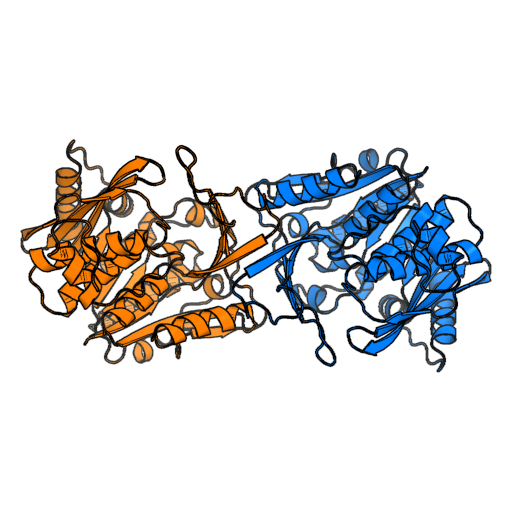
ATOM 719 C CA . ARG A 1 99 ? -21.478 10.024 -1.209 1 88.44 99 ARG A CA 1
ATOM 720 C C . ARG A 1 99 ? -20.258 10.618 -0.513 1 88.44 99 ARG A C 1
ATOM 722 O O . ARG A 1 99 ? -19.501 11.381 -1.118 1 88.44 99 ARG A O 1
ATOM 729 N N . ALA A 1 100 ? -20.036 10.231 0.648 1 88.07 100 ALA A N 1
ATOM 730 C CA . ALA A 1 100 ? -18.891 10.732 1.404 1 88.07 100 ALA A CA 1
ATOM 731 C C . ALA A 1 100 ? -17.59 10.11 0.905 1 88.07 100 ALA A C 1
ATOM 733 O O . ALA A 1 100 ? -17.598 9.027 0.316 1 88.07 100 ALA A O 1
ATOM 734 N N . SER A 1 101 ? -16.54 10.793 1.14 1 89.73 101 SER A N 1
ATOM 735 C CA . SER A 1 101 ? -15.232 10.222 0.841 1 89.73 101 SER A CA 1
ATOM 736 C C . SER A 1 101 ? -14.956 8.992 1.7 1 89.73 101 SER A C 1
ATOM 738 O O . SER A 1 101 ? -15.396 8.92 2.849 1 89.73 101 SER A O 1
ATOM 740 N N . GLU A 1 102 ? -14.275 8.089 1.104 1 90.75 102 GLU A N 1
ATOM 741 C CA . GLU A 1 102 ? -13.875 6.872 1.803 1 90.75 102 GLU A CA 1
ATOM 742 C C . GLU A 1 102 ? -12.356 6.75 1.875 1 90.75 102 GLU A C 1
ATOM 744 O O . GLU A 1 102 ? -11.666 6.926 0.869 1 90.75 102 GLU A O 1
ATOM 749 N N . VAL A 1 103 ? -11.927 6.438 3.094 1 92.68 103 VAL A N 1
ATOM 750 C CA . VAL A 1 103 ? -10.488 6.326 3.306 1 92.68 103 VAL A CA 1
ATOM 751 C C . VAL A 1 103 ? -10.151 4.937 3.844 1 92.68 103 VAL A C 1
ATOM 753 O O . VAL A 1 103 ? -10.84 4.424 4.729 1 92.68 103 VAL A O 1
ATOM 756 N N . VAL A 1 104 ? -9.176 4.294 3.234 1 94.07 104 VAL A N 1
ATOM 757 C CA . VAL A 1 104 ? -8.561 3.083 3.767 1 94.07 104 VAL A CA 1
ATOM 758 C C . VAL A 1 104 ? -7.121 3.373 4.182 1 94.07 104 VAL A C 1
ATOM 760 O O . VAL A 1 104 ? -6.25 3.568 3.331 1 94.07 104 VAL A O 1
ATOM 763 N N . TYR A 1 105 ? -6.873 3.342 5.479 1 92.56 105 TYR A N 1
ATOM 764 C CA . TYR A 1 105 ? -5.524 3.604 5.97 1 92.56 105 TYR A CA 1
ATOM 765 C C . TYR A 1 105 ? -4.666 2.346 5.904 1 92.56 105 TYR A C 1
ATOM 767 O O . TYR A 1 105 ? -5.147 1.244 6.174 1 92.56 105 TYR A O 1
ATOM 775 N N . ASP A 1 106 ? -3.503 2.501 5.502 1 94.36 106 ASP A N 1
ATOM 776 C CA . ASP A 1 106 ? -2.473 1.467 5.509 1 94.36 106 ASP A CA 1
ATOM 777 C C . ASP A 1 106 ? -1.145 2.018 6.021 1 94.36 106 ASP A C 1
ATOM 779 O O . ASP A 1 106 ? -0.179 2.13 5.263 1 94.36 106 ASP A O 1
ATOM 783 N N . ARG A 1 107 ? -1.135 2.234 7.336 1 93.31 107 ARG A N 1
ATOM 784 C CA . ARG A 1 107 ? -0.015 2.976 7.904 1 93.31 107 ARG A CA 1
ATOM 785 C C . ARG A 1 107 ? 0.674 2.172 9.002 1 93.31 107 ARG A C 1
ATOM 787 O O . ARG A 1 107 ? 1.739 2.559 9.487 1 93.31 107 ARG A O 1
ATOM 794 N N . ALA A 1 108 ? 0.056 1.069 9.425 1 89.97 108 ALA A N 1
ATOM 795 C CA . ALA A 1 108 ? 0.644 0.255 10.486 1 89.97 108 ALA A CA 1
ATOM 796 C C . ALA A 1 108 ? 2.004 -0.294 10.067 1 89.97 108 ALA A C 1
ATOM 798 O O . ALA A 1 108 ? 2.161 -0.796 8.952 1 89.97 108 ALA A O 1
ATOM 799 N N . GLY A 1 109 ? 2.96 -0.076 10.938 1 91.34 109 GLY A N 1
ATOM 800 C CA . GLY A 1 109 ? 4.274 -0.658 10.717 1 91.34 109 GLY A CA 1
ATOM 801 C C . GLY A 1 109 ? 5.106 0.11 9.707 1 91.34 109 GLY A C 1
ATOM 802 O O . GLY A 1 109 ? 6.108 -0.4 9.203 1 91.34 109 GLY A O 1
ATOM 803 N N . SER A 1 110 ? 4.716 1.319 9.348 1 95.72 110 SER A N 1
ATOM 804 C CA . SER A 1 110 ? 5.519 2.134 8.442 1 95.72 110 SER A CA 1
ATOM 805 C C . SER A 1 110 ? 6.864 2.491 9.065 1 95.72 110 SER A C 1
ATOM 807 O O . SER A 1 110 ? 7.049 2.355 10.276 1 95.72 110 SER A O 1
ATOM 809 N N . ALA A 1 111 ? 7.772 2.944 8.202 1 97.47 111 ALA A N 1
ATOM 810 C CA . ALA A 1 111 ? 9.088 3.376 8.665 1 97.47 111 ALA A CA 1
ATOM 811 C C . ALA A 1 111 ? 8.964 4.42 9.772 1 97.47 111 ALA A C 1
ATOM 813 O O . ALA A 1 111 ? 9.7 4.376 10.761 1 97.47 111 ALA A O 1
ATOM 814 N N . PHE A 1 112 ? 8.035 5.337 9.677 1 98.18 112 PHE A N 1
ATOM 815 C CA . PHE A 1 112 ? 7.826 6.39 10.664 1 98.18 112 PHE A CA 1
ATOM 816 C C . PHE A 1 112 ? 7.225 5.82 11.943 1 98.18 112 PHE A C 1
ATOM 818 O O . PHE A 1 112 ? 7.658 6.164 13.045 1 98.18 112 PHE A O 1
ATOM 825 N N . ALA A 1 113 ? 6.243 4.956 11.777 1 96.07 113 ALA A N 1
ATOM 826 C CA . ALA A 1 113 ? 5.583 4.365 12.938 1 96.07 113 ALA A CA 1
ATOM 827 C C . ALA A 1 113 ? 6.565 3.543 13.767 1 96.07 113 ALA A C 1
ATOM 829 O O . ALA A 1 113 ? 6.428 3.449 14.989 1 96.07 113 ALA A O 1
ATOM 830 N N . ASN A 1 114 ? 7.56 3.009 13.136 1 95.84 114 ASN A N 1
ATOM 831 C CA . ASN A 1 114 ? 8.534 2.157 13.81 1 95.84 114 ASN A CA 1
ATOM 832 C C . ASN A 1 114 ? 9.703 2.97 14.36 1 95.84 114 ASN A C 1
ATOM 834 O O . ASN A 1 114 ? 10.559 2.434 15.066 1 95.84 114 ASN A O 1
ATOM 838 N N . SER A 1 115 ? 9.729 4.231 14.049 1 95.92 115 SER A N 1
ATOM 839 C CA . SER A 1 115 ? 10.824 5.081 14.508 1 95.92 115 SER A CA 1
ATOM 840 C C . SER A 1 115 ? 10.725 5.348 16.006 1 95.92 115 SER A C 1
ATOM 842 O O . SER A 1 115 ? 9.659 5.179 16.603 1 95.92 115 SER A O 1
ATOM 844 N N . ASN A 1 116 ? 11.881 5.799 16.58 1 95.39 116 ASN A N 1
ATOM 845 C CA . ASN A 1 116 ? 11.971 6.043 18.016 1 95.39 116 ASN A CA 1
ATOM 846 C C . ASN A 1 116 ? 12.416 7.472 18.315 1 95.39 116 ASN A C 1
ATOM 848 O O . ASN A 1 116 ? 12.957 8.154 17.443 1 95.39 116 ASN A O 1
ATOM 852 N N . ALA A 1 117 ? 12.187 7.858 19.578 1 93.58 117 ALA A N 1
ATOM 853 C CA . ALA A 1 117 ? 12.547 9.202 20.022 1 93.58 117 ALA A CA 1
ATOM 854 C C . ALA A 1 117 ? 14.044 9.452 19.859 1 93.58 117 ALA A C 1
ATOM 856 O O . ALA A 1 117 ? 14.463 10.566 19.537 1 93.58 117 ALA A O 1
ATOM 857 N N . SER A 1 118 ? 14.815 8.405 20.025 1 93.9 118 SER A N 1
ATOM 858 C CA . SER A 1 118 ? 16.268 8.531 19.994 1 93.9 118 SER A CA 1
ATOM 859 C C . SER A 1 118 ? 16.776 8.731 18.57 1 93.9 118 SER A C 1
ATOM 861 O O . SER A 1 118 ? 17.935 9.095 18.364 1 93.9 118 SER A O 1
ATOM 863 N N . ASP A 1 119 ? 15.901 8.58 17.61 1 94.58 119 ASP A N 1
ATOM 864 C CA . ASP A 1 119 ? 16.316 8.671 16.213 1 94.58 119 ASP A CA 1
ATOM 865 C C . ASP A 1 119 ? 16.517 10.125 15.794 1 94.58 119 ASP A C 1
ATOM 867 O O . ASP A 1 119 ? 17.101 10.399 14.743 1 94.58 119 ASP A O 1
ATOM 871 N N . HIS A 1 120 ? 16.027 11.094 16.59 1 94.12 120 HIS A N 1
ATOM 872 C CA . HIS A 1 120 ? 16.058 12.504 16.215 1 94.12 120 HIS A CA 1
ATOM 873 C C . HIS A 1 120 ? 16.818 13.331 17.247 1 94.12 120 HIS A C 1
ATOM 875 O O . HIS A 1 120 ? 16.453 13.351 18.424 1 94.12 120 HIS A O 1
ATOM 881 N N . ALA A 1 121 ? 17.829 14.001 16.779 1 94.85 121 ALA A N 1
ATOM 882 C CA . ALA A 1 121 ? 18.625 14.858 17.654 1 94.85 121 ALA A CA 1
ATOM 883 C C . ALA A 1 121 ? 18 16.244 17.78 1 94.85 121 ALA A C 1
ATOM 885 O O . ALA A 1 121 ? 18.473 17.203 17.165 1 94.85 121 ALA A O 1
ATOM 886 N N . TRP A 1 122 ? 17.102 16.444 18.694 1 96.12 122 TRP A N 1
ATOM 887 C CA . TRP A 1 122 ? 16.204 17.594 18.746 1 96.12 122 TRP A CA 1
ATOM 888 C C . TRP A 1 122 ? 16.971 18.868 19.082 1 96.12 122 TRP A C 1
ATOM 890 O O . TRP A 1 122 ? 16.714 19.926 18.502 1 96.12 122 TRP A O 1
ATOM 900 N N . PRO A 1 123 ? 17.985 18.838 19.982 1 94.26 123 PRO A N 1
ATOM 901 C CA . PRO A 1 123 ? 18.677 20.109 20.213 1 94.26 123 PRO A CA 1
ATOM 902 C C . PRO A 1 123 ? 19.264 20.702 18.934 1 94.26 123 PRO A C 1
ATOM 904 O O . PRO A 1 123 ? 19.125 21.903 18.686 1 94.26 123 PRO A O 1
ATOM 907 N N . ALA A 1 124 ? 19.808 19.852 18.133 1 96.28 124 ALA A N 1
ATOM 908 C CA . ALA A 1 124 ? 20.397 20.315 16.879 1 96.28 124 ALA A CA 1
ATOM 909 C C . ALA A 1 124 ? 19.314 20.674 15.865 1 96.28 124 ALA A C 1
ATOM 911 O O . ALA A 1 124 ? 19.441 21.661 15.136 1 96.28 124 ALA A O 1
ATOM 912 N N . LEU A 1 125 ? 18.279 19.937 15.796 1 97.29 125 LEU A N 1
ATOM 913 C CA . LEU A 1 125 ? 17.199 20.119 14.832 1 97.29 125 LEU A CA 1
ATOM 914 C C . LEU A 1 125 ? 16.436 21.41 15.107 1 97.29 125 LEU A C 1
ATOM 916 O O . LEU A 1 125 ? 15.895 22.025 14.185 1 97.29 125 LEU A O 1
ATOM 920 N N . LEU A 1 126 ? 16.462 21.857 16.357 1 98.17 126 LEU A N 1
ATOM 921 C CA . LEU A 1 126 ? 15.665 23.009 16.765 1 98.17 126 LEU A CA 1
ATOM 922 C C . LEU A 1 126 ? 16.527 24.265 16.844 1 98.17 126 LEU A C 1
ATOM 924 O O . LEU A 1 126 ? 16.017 25.357 17.105 1 98.17 126 LEU A O 1
ATOM 928 N N . SER A 1 127 ? 17.801 24.107 16.626 1 96.85 127 SER A N 1
ATOM 929 C CA . SER A 1 127 ? 18.696 25.256 16.718 1 96.85 127 SER A CA 1
ATOM 930 C C . SER A 1 127 ? 18.267 26.368 15.767 1 96.85 127 SER A C 1
ATOM 932 O O . SER A 1 127 ? 18.177 26.156 14.556 1 96.85 127 SER A O 1
ATOM 934 N N . GLY A 1 128 ? 17.972 27.528 16.328 1 96.81 128 GLY A N 1
ATOM 935 C CA . GLY A 1 128 ? 17.614 28.693 15.535 1 96.81 128 GLY A CA 1
ATOM 936 C C . GLY A 1 128 ? 16.17 28.676 15.068 1 96.81 128 GLY A C 1
ATOM 937 O O . GLY A 1 128 ? 15.735 29.577 14.348 1 96.81 128 GLY A O 1
ATOM 938 N N . ALA A 1 129 ? 15.427 27.677 15.478 1 98.28 129 ALA A N 1
ATOM 939 C CA . ALA A 1 129 ? 14.033 27.584 15.049 1 98.28 129 ALA A CA 1
ATOM 940 C C . ALA A 1 129 ? 13.148 28.534 15.851 1 98.28 129 ALA A C 1
ATOM 942 O O . ALA A 1 129 ? 13.386 28.759 17.04 1 98.28 129 ALA A O 1
ATOM 943 N N . HIS A 1 130 ? 12.17 29.035 15.159 1 98.47 130 HIS A N 1
ATOM 944 C CA . HIS A 1 130 ? 11.177 29.873 15.821 1 98.47 130 HIS A CA 1
ATOM 945 C C . HIS A 1 130 ? 9.969 29.053 16.262 1 98.47 130 HIS A C 1
ATOM 947 O O . HIS A 1 130 ? 9.277 29.422 17.214 1 98.47 130 HIS A O 1
ATOM 953 N N . LEU A 1 131 ? 9.745 27.962 15.555 1 98.75 131 LEU A N 1
ATOM 954 C CA . LEU A 1 131 ? 8.511 27.214 15.766 1 98.75 131 LEU A CA 1
ATOM 955 C C . LEU A 1 131 ? 8.709 25.737 15.442 1 98.75 131 LEU A C 1
ATOM 957 O O . LEU A 1 131 ? 9.358 25.396 14.45 1 98.75 131 LEU A O 1
ATOM 961 N N . LEU A 1 132 ? 8.163 24.842 16.28 1 98.91 132 LEU A N 1
ATOM 962 C CA . LEU A 1 132 ? 7.956 23.425 16.002 1 98.91 132 LEU A CA 1
ATOM 963 C C . LEU A 1 132 ? 6.475 23.122 15.797 1 98.91 132 LEU A C 1
ATOM 965 O O . LEU A 1 132 ? 5.646 23.451 16.649 1 98.91 132 LEU A O 1
ATOM 969 N N . HIS A 1 133 ? 6.144 22.545 14.67 1 98.93 133 HIS A N 1
ATOM 970 C CA . HIS A 1 133 ? 4.764 22.152 14.41 1 98.93 133 HIS A CA 1
ATOM 971 C C . HIS A 1 133 ? 4.605 20.636 14.454 1 98.93 133 HIS A C 1
ATOM 973 O O . HIS A 1 133 ? 5.348 19.909 13.79 1 98.93 133 HIS A O 1
ATOM 979 N N . VAL A 1 134 ? 3.625 20.152 15.223 1 98.81 134 VAL A N 1
ATOM 980 C CA . VAL A 1 134 ? 3.259 18.743 15.319 1 98.81 134 VAL A CA 1
ATOM 981 C C . VAL A 1 134 ? 1.738 18.601 15.294 1 98.81 134 VAL A C 1
ATOM 983 O O . VAL A 1 134 ? 1.014 19.591 15.422 1 98.81 134 VAL A O 1
ATOM 986 N N . SER A 1 135 ? 1.276 17.425 15.072 1 98.02 135 SER A N 1
ATOM 987 C CA . SER A 1 135 ? -0.162 17.176 15.098 1 98.02 135 SER A CA 1
ATOM 988 C C . SER A 1 135 ? -0.492 15.929 15.911 1 98.02 135 SER A C 1
ATOM 990 O O . SER A 1 135 ? 0.406 15.186 16.311 1 98.02 135 SER A O 1
ATOM 992 N N . GLY A 1 136 ? -1.789 15.739 16.188 1 96.52 136 GLY A N 1
ATOM 993 C CA . GLY A 1 136 ? -2.26 14.596 16.953 1 96.52 136 GLY A CA 1
ATOM 994 C C . GLY A 1 136 ? -2.338 13.321 16.135 1 96.52 136 GLY A C 1
ATOM 995 O O . GLY A 1 136 ? -2.622 12.248 16.672 1 96.52 136 GLY A O 1
ATOM 996 N N . VAL A 1 137 ? -2.025 13.383 14.902 1 95.63 137 VAL A N 1
ATOM 997 C CA . VAL A 1 137 ? -2.11 12.21 14.039 1 95.63 137 VAL A CA 1
ATOM 998 C C . VAL A 1 137 ? -0.913 11.295 14.29 1 95.63 137 VAL A C 1
ATOM 1000 O O . VAL A 1 137 ? -1.055 10.071 14.32 1 95.63 137 VAL A O 1
ATOM 1003 N N . SER A 1 138 ? 0.269 11.864 14.504 1 96.22 138 SER A N 1
ATOM 1004 C CA . SER A 1 138 ? 1.497 11.087 14.636 1 96.22 138 SER A CA 1
ATOM 1005 C C . SER A 1 138 ? 1.478 10.235 15.901 1 96.22 138 SER A C 1
ATOM 1007 O O . SER A 1 138 ? 1.74 9.031 15.849 1 96.22 138 SER A O 1
ATOM 1009 N N . PRO A 1 139 ? 1.068 10.808 17.043 1 96.04 139 PRO A N 1
ATOM 1010 C CA . PRO A 1 139 ? 1.033 9.976 18.248 1 96.04 139 PRO A CA 1
ATOM 1011 C C . PRO A 1 139 ? 0.027 8.832 18.146 1 96.04 139 PRO A C 1
ATOM 1013 O O . PRO A 1 139 ? 0.123 7.852 18.89 1 96.04 139 PRO A O 1
ATOM 1016 N N . ALA A 1 140 ? -0.906 8.934 17.285 1 95.57 140 ALA A N 1
ATOM 1017 C CA . ALA A 1 140 ? -1.95 7.925 17.134 1 95.57 140 ALA A CA 1
ATOM 1018 C C . ALA A 1 140 ? -1.4 6.66 16.481 1 95.57 140 ALA A C 1
ATOM 1020 O O . ALA A 1 140 ? -2.059 5.617 16.48 1 95.57 140 ALA A O 1
ATOM 1021 N N . LEU A 1 141 ? -0.171 6.667 15.992 1 95.15 141 LEU A N 1
ATOM 1022 C CA . LEU A 1 141 ? 0.382 5.557 15.223 1 95.15 141 LEU A CA 1
ATOM 1023 C C . LEU A 1 141 ? 0.974 4.498 16.146 1 95.15 141 LEU A C 1
ATOM 1025 O O . LEU A 1 141 ? 1.27 3.383 15.71 1 95.15 141 LEU A O 1
ATOM 1029 N N . GLY A 1 142 ? 1.195 4.879 17.402 1 94.87 142 GLY A N 1
ATOM 1030 C CA . GLY A 1 142 ? 1.742 3.923 18.352 1 94.87 142 GLY A CA 1
ATOM 1031 C C . GLY A 1 142 ? 2.553 4.576 19.455 1 94.87 142 GLY A C 1
ATOM 1032 O O . GLY A 1 142 ? 2.825 5.777 19.405 1 94.87 142 GLY A O 1
ATOM 1033 N N . ALA A 1 143 ? 2.977 3.787 20.398 1 95.2 143 ALA A N 1
ATOM 1034 C CA . ALA A 1 143 ? 3.675 4.268 21.587 1 95.2 143 ALA A CA 1
ATOM 1035 C C . ALA A 1 143 ? 5.014 4.901 21.218 1 95.2 143 ALA A C 1
ATOM 1037 O O . ALA A 1 143 ? 5.409 5.916 21.798 1 95.2 143 ALA A O 1
ATOM 1038 N N . ASN A 1 144 ? 5.688 4.319 20.267 1 95.58 144 ASN A N 1
ATOM 1039 C CA . ASN A 1 144 ? 6.994 4.83 19.862 1 95.58 144 ASN A CA 1
ATOM 1040 C C . ASN A 1 144 ? 6.899 6.262 19.342 1 95.58 144 ASN A C 1
ATOM 1042 O O . ASN A 1 144 ? 7.673 7.128 19.753 1 95.58 144 ASN A O 1
ATOM 1046 N N . VAL A 1 145 ? 5.98 6.455 18.517 1 96.62 145 VAL A N 1
ATOM 1047 C CA . VAL A 1 145 ? 5.869 7.761 17.877 1 96.62 145 VAL A CA 1
ATOM 1048 C C . VAL A 1 145 ? 5.274 8.769 18.858 1 96.62 145 VAL A C 1
ATOM 1050 O O . VAL A 1 145 ? 5.616 9.953 18.825 1 96.62 145 VAL A O 1
ATOM 1053 N N . ALA A 1 146 ? 4.354 8.295 19.72 1 97.25 146 ALA A N 1
ATOM 1054 C CA . ALA A 1 146 ? 3.843 9.166 20.775 1 97.25 146 ALA A CA 1
ATOM 1055 C C . ALA A 1 146 ? 4.98 9.709 21.637 1 97.25 146 ALA A C 1
ATOM 1057 O O . ALA A 1 146 ? 5.035 10.908 21.918 1 97.25 146 ALA A O 1
ATOM 1058 N N . GLU A 1 147 ? 5.869 8.888 22.003 1 97.19 147 GLU A N 1
ATOM 1059 C CA . GLU A 1 147 ? 7.029 9.292 22.792 1 97.19 147 GLU A CA 1
ATOM 1060 C C . GLU A 1 147 ? 7.919 10.255 22.012 1 97.19 147 GLU A C 1
ATOM 1062 O O . GLU A 1 147 ? 8.488 11.186 22.586 1 97.19 147 GLU A O 1
ATOM 1067 N N . SER A 1 148 ? 8.032 9.995 20.747 1 97.77 148 SER A N 1
ATOM 1068 C CA . SER A 1 148 ? 8.849 10.857 19.898 1 97.77 148 SER A CA 1
ATOM 1069 C C . SER A 1 148 ? 8.271 12.266 19.822 1 97.77 148 SER A C 1
ATOM 1071 O O . SER A 1 148 ? 9.01 13.25 19.889 1 97.77 148 SER A O 1
ATOM 1073 N N . VAL A 1 149 ? 6.985 12.347 19.645 1 98.17 149 VAL A N 1
ATOM 1074 C CA . VAL A 1 149 ? 6.327 13.647 19.568 1 98.17 149 VAL A CA 1
ATOM 1075 C C . VAL A 1 149 ? 6.469 14.378 20.901 1 98.17 149 VAL A C 1
ATOM 1077 O O . VAL A 1 149 ? 6.791 15.568 20.933 1 98.17 149 VAL A O 1
ATOM 1080 N N . LEU A 1 150 ? 6.264 13.691 22.01 1 97.81 150 LEU A N 1
ATOM 1081 C CA . LEU A 1 150 ? 6.413 14.29 23.332 1 97.81 150 LEU A CA 1
ATOM 1082 C C . LEU A 1 150 ? 7.846 14.761 23.557 1 97.81 150 LEU A C 1
ATOM 1084 O O . LEU A 1 150 ? 8.07 15.847 24.096 1 97.81 150 LEU A O 1
ATOM 1088 N N . GLY A 1 151 ? 8.76 13.908 23.126 1 97.5 151 GLY A N 1
ATOM 1089 C CA . GLY A 1 151 ? 10.153 14.315 23.206 1 97.5 151 GLY A CA 1
ATOM 1090 C C . GLY A 1 151 ? 10.454 15.572 22.413 1 97.5 151 GLY A C 1
ATOM 1091 O O . GLY A 1 151 ? 11.192 16.444 22.877 1 97.5 151 GLY A O 1
ATOM 1092 N N . ALA A 1 152 ? 9.895 15.688 21.278 1 98.45 152 ALA A N 1
ATOM 1093 C CA . ALA A 1 152 ? 10.112 16.839 20.405 1 98.45 152 ALA A CA 1
ATOM 1094 C C . ALA A 1 152 ? 9.577 18.119 21.041 1 98.45 152 ALA A C 1
ATOM 1096 O O . ALA A 1 152 ? 10.264 19.143 21.063 1 98.45 152 ALA A O 1
ATOM 1097 N N . VAL A 1 153 ? 8.336 18.069 21.554 1 98.33 153 VAL A N 1
ATOM 1098 C CA . VAL A 1 153 ? 7.712 19.284 22.068 1 98.33 153 VAL A CA 1
ATOM 1099 C C . VAL A 1 153 ? 8.39 19.703 23.37 1 98.33 153 VAL A C 1
ATOM 1101 O O . VAL A 1 153 ? 8.533 20.896 23.647 1 98.33 153 VAL A O 1
ATOM 1104 N N . ARG A 1 154 ? 8.844 18.771 24.178 1 97.54 154 ARG A N 1
ATOM 1105 C CA . ARG A 1 154 ? 9.58 19.099 25.395 1 97.54 154 ARG A CA 1
ATOM 1106 C C . ARG A 1 154 ? 10.933 19.719 25.067 1 97.54 154 ARG A C 1
ATOM 1108 O O . ARG A 1 154 ? 11.366 20.664 25.729 1 97.54 154 ARG A O 1
ATOM 1115 N N . ALA A 1 155 ? 11.579 19.187 24.084 1 98.05 155 ALA A N 1
ATOM 1116 C CA . ALA A 1 155 ? 12.849 19.756 23.64 1 98.05 155 ALA A CA 1
ATOM 1117 C C . ALA A 1 155 ? 12.663 21.184 23.135 1 98.05 155 ALA A C 1
ATOM 1119 O O . ALA A 1 155 ? 13.509 22.049 23.375 1 98.05 155 ALA A O 1
ATOM 1120 N N . ALA A 1 156 ? 11.623 21.395 22.378 1 98.51 156 ALA A N 1
ATOM 1121 C CA . ALA A 1 156 ? 11.329 22.738 21.883 1 98.51 156 ALA A CA 1
ATOM 1122 C C . ALA A 1 156 ? 11.141 23.719 23.037 1 98.51 156 ALA A C 1
ATOM 1124 O O . ALA A 1 156 ? 11.716 24.81 23.031 1 98.51 156 ALA A O 1
ATOM 1125 N N . ARG A 1 157 ? 10.392 23.337 24.033 1 96.89 157 ARG A N 1
ATOM 1126 C CA . ARG A 1 157 ? 10.163 24.168 25.21 1 96.89 157 ARG A CA 1
ATOM 1127 C C . ARG A 1 157 ? 11.477 24.501 25.91 1 96.89 157 ARG A C 1
ATOM 1129 O O . ARG A 1 157 ? 11.725 25.658 26.258 1 96.89 157 ARG A O 1
ATOM 1136 N N . ALA A 1 158 ? 12.239 23.491 26.042 1 96.58 158 ALA A N 1
ATOM 1137 C CA . ALA A 1 158 ? 13.527 23.662 26.709 1 96.58 158 ALA A CA 1
ATOM 1138 C C . ALA A 1 158 ? 14.425 24.62 25.931 1 96.58 158 ALA A C 1
ATOM 1140 O O . ALA A 1 158 ? 15.221 25.353 26.522 1 96.58 158 ALA A O 1
ATOM 1141 N N . ALA A 1 159 ? 14.241 24.656 24.671 1 97.26 159 ALA A N 1
ATOM 1142 C CA . ALA A 1 159 ? 15.091 25.476 23.81 1 97.26 159 ALA A CA 1
ATOM 1143 C C . ALA A 1 159 ? 14.471 26.851 23.576 1 97.26 159 ALA A C 1
ATOM 1145 O O . ALA A 1 159 ? 15.042 27.685 22.87 1 97.26 159 ALA A O 1
ATOM 1146 N N . GLY A 1 160 ? 13.3 27.102 24.11 1 97.04 160 GLY A N 1
ATOM 1147 C CA . GLY A 1 160 ? 12.617 28.372 23.924 1 97.04 160 GLY A CA 1
ATOM 1148 C C . GLY A 1 160 ? 11.94 28.493 22.572 1 97.04 160 GLY A C 1
ATOM 1149 O O . GLY A 1 160 ? 11.62 29.598 22.129 1 97.04 160 GLY A O 1
ATOM 1150 N N . VAL A 1 161 ? 11.82 27.411 21.893 1 98.22 161 VAL A N 1
ATOM 1151 C CA . VAL A 1 161 ? 11.134 27.361 20.606 1 98.22 161 VAL A CA 1
ATOM 1152 C C . VAL A 1 161 ? 9.63 27.22 20.827 1 98.22 161 VAL A C 1
ATOM 1154 O O . VAL A 1 161 ? 9.189 26.407 21.643 1 98.22 161 VAL A O 1
ATOM 1157 N N . GLN A 1 162 ? 8.782 27.997 20.131 1 98.6 162 GLN A N 1
ATOM 1158 C CA . GLN A 1 162 ? 7.332 27.891 20.254 1 98.6 162 GLN A CA 1
ATOM 1159 C C . GLN A 1 162 ? 6.827 26.569 19.684 1 98.6 162 GLN A C 1
ATOM 1161 O O . GLN A 1 162 ? 7.395 26.043 18.724 1 98.6 162 GLN A O 1
ATOM 1166 N N . VAL A 1 163 ? 5.737 26.088 20.251 1 98.82 163 VAL A N 1
ATOM 1167 C CA . VAL A 1 163 ? 5.151 24.83 19.802 1 98.82 163 VAL A CA 1
ATOM 1168 C C . VAL A 1 163 ? 3.752 25.081 19.243 1 98.82 163 VAL A C 1
ATOM 1170 O O . VAL A 1 163 ? 2.909 25.683 19.911 1 98.82 163 VAL A O 1
ATOM 1173 N N . SER A 1 164 ? 3.563 24.733 18.034 1 98.9 164 SER A N 1
ATOM 1174 C CA . SER A 1 164 ? 2.254 24.68 17.391 1 98.9 164 SER A CA 1
ATOM 1175 C C . SER A 1 164 ? 1.732 23.249 17.318 1 98.9 164 SER A C 1
ATOM 1177 O O . SER A 1 164 ? 2.437 22.348 16.857 1 98.9 164 SER A O 1
ATOM 1179 N N . PHE A 1 165 ? 0.493 23.026 17.711 1 98.78 165 PHE A N 1
ATOM 1180 C CA . PHE A 1 165 ? -0.08 21.687 17.781 1 98.78 165 PHE A CA 1
ATOM 1181 C C . PHE A 1 165 ? -1.461 21.655 17.137 1 98.78 165 PHE A C 1
ATOM 1183 O O . PHE A 1 165 ? -2.352 22.41 17.53 1 98.78 165 PHE A O 1
ATOM 1190 N N . ASP A 1 166 ? -1.624 20.817 16.166 1 98.43 166 ASP A N 1
ATOM 1191 C CA . ASP A 1 166 ? -2.934 20.54 15.584 1 98.43 166 ASP A CA 1
ATOM 1192 C C . ASP A 1 166 ? -3.536 19.265 16.17 1 98.43 166 ASP A C 1
ATOM 1194 O O . ASP A 1 166 ? -3.052 18.164 15.902 1 98.43 166 ASP A O 1
ATOM 1198 N N . GLY A 1 167 ? -4.634 19.355 16.913 1 95.11 167 GLY A N 1
ATOM 1199 C CA . GLY A 1 167 ? -5.226 18.212 17.588 1 95.11 167 GLY A CA 1
ATOM 1200 C C . GLY A 1 167 ? -5.497 17.044 16.658 1 95.11 167 GLY A C 1
ATOM 1201 O O . GLY A 1 167 ? -5.176 15.899 16.981 1 95.11 167 GLY A O 1
ATOM 1202 N N . ASN A 1 168 ? -6.155 17.316 15.557 1 90.79 168 ASN A N 1
ATOM 1203 C CA . ASN A 1 168 ? -6.345 16.358 14.473 1 90.79 168 ASN A CA 1
ATOM 1204 C C . ASN A 1 168 ? -6.593 14.95 15.007 1 90.79 168 ASN A C 1
ATOM 1206 O O . ASN A 1 168 ? -5.916 14.002 14.607 1 90.79 168 ASN A O 1
ATOM 1210 N N . TYR A 1 169 ? -7.602 14.8 15.968 1 88.54 169 TYR A N 1
ATOM 1211 C CA . TYR A 1 169 ? -7.921 13.534 16.619 1 88.54 169 TYR A CA 1
ATOM 1212 C C . TYR A 1 169 ? -8.485 12.533 15.618 1 88.54 169 TYR A C 1
ATOM 1214 O O . TYR A 1 169 ? -9.413 12.849 14.871 1 88.54 169 TYR A O 1
ATOM 1222 N N . ARG A 1 170 ? -7.867 11.374 15.568 1 88.64 170 ARG A N 1
ATOM 1223 C CA . ARG A 1 170 ? -8.29 10.274 14.708 1 88.64 170 ARG A CA 1
ATOM 1224 C C . ARG A 1 170 ? -8.572 9.018 15.526 1 88.64 170 ARG A C 1
ATOM 1226 O O . ARG A 1 170 ? -7.679 8.196 15.739 1 88.64 170 ARG A O 1
ATOM 1233 N N . PRO A 1 171 ? -9.839 8.78 15.865 1 87.89 171 PRO A N 1
ATOM 1234 C CA . PRO A 1 171 ? -10.157 7.677 16.775 1 87.89 171 PRO A CA 1
ATOM 1235 C C . PRO A 1 171 ? -9.731 6.318 16.227 1 87.89 171 PRO A C 1
ATOM 1237 O O . PRO A 1 171 ? -9.253 5.466 16.981 1 87.89 171 PRO A O 1
ATOM 1240 N N . SER A 1 172 ? -9.865 6.098 14.922 1 84.22 172 SER A N 1
ATOM 1241 C CA . SER A 1 172 ? -9.582 4.8 14.318 1 84.22 172 SER A CA 1
ATOM 1242 C C . SER A 1 172 ? -8.109 4.433 14.463 1 84.22 172 SER A C 1
ATOM 1244 O O . SER A 1 172 ? -7.771 3.261 14.64 1 84.22 172 SER A O 1
ATOM 1246 N N . LEU A 1 173 ? -7.261 5.386 14.443 1 87.47 173 LEU A N 1
ATOM 1247 C CA . LEU A 1 173 ? -5.831 5.124 14.568 1 87.47 173 LEU A CA 1
ATOM 1248 C C . LEU A 1 173 ? -5.468 4.76 16.003 1 87.47 173 LEU A C 1
ATOM 1250 O O . LEU A 1 173 ? -4.636 3.879 16.234 1 87.47 173 LEU A O 1
ATOM 1254 N N . TRP A 1 174 ? -6.114 5.368 16.984 1 90.2 174 TRP A N 1
ATOM 1255 C CA . TRP A 1 174 ? -5.829 5.136 18.397 1 90.2 174 TRP A CA 1
ATOM 1256 C C . TRP A 1 174 ? -6.298 3.75 18.827 1 90.2 174 TRP A C 1
ATOM 1258 O O . TRP A 1 174 ? -5.646 3.091 19.64 1 90.2 174 TRP A O 1
ATOM 1268 N N . ARG A 1 175 ? -7.343 3.284 18.295 1 84.93 175 ARG A N 1
ATOM 1269 C CA . ARG A 1 175 ? -7.925 1.991 18.64 1 84.93 175 ARG A CA 1
ATOM 1270 C C . ARG A 1 175 ? -6.996 0.848 18.244 1 84.93 175 ARG A C 1
ATOM 1272 O O . ARG A 1 175 ? -6.965 -0.191 18.905 1 84.93 175 ARG A O 1
ATOM 1279 N N . ARG A 1 176 ? -6.193 1.044 17.307 1 83 176 ARG A N 1
ATOM 1280 C CA . ARG A 1 176 ? -5.357 -0.013 16.745 1 83 176 ARG A CA 1
ATOM 1281 C C . ARG A 1 176 ? -4.323 -0.49 17.759 1 83 176 ARG A C 1
ATOM 1283 O O . ARG A 1 176 ? -3.892 -1.644 17.717 1 83 176 ARG A O 1
ATOM 1290 N N . TRP A 1 177 ? -3.931 0.389 18.665 1 86.33 177 TRP A N 1
ATOM 1291 C CA . TRP A 1 177 ? -2.908 -0.024 19.62 1 86.33 177 TRP A CA 1
ATOM 1292 C C . TRP A 1 177 ? -3.347 0.272 21.05 1 86.33 177 TRP A C 1
ATOM 1294 O O . TRP A 1 177 ? -2.514 0.368 21.954 1 86.33 177 TRP A O 1
ATOM 1304 N N . ASP A 1 178 ? -4.715 0.601 21.278 1 89.28 178 ASP A N 1
ATOM 1305 C CA . ASP A 1 178 ? -5.343 0.865 22.569 1 89.28 178 ASP A CA 1
ATOM 1306 C C . ASP A 1 178 ? -4.586 1.946 23.337 1 89.28 178 ASP A C 1
ATOM 1308 O O . ASP A 1 178 ? -4.238 1.758 24.505 1 89.28 178 ASP A O 1
ATOM 1312 N N . GLY A 1 179 ? -4.259 2.965 22.643 1 90.48 179 GLY A N 1
ATOM 1313 C CA . GLY A 1 179 ? -3.553 4.083 23.249 1 90.48 179 GLY A CA 1
ATOM 1314 C C . GLY A 1 179 ? -4.457 4.989 24.063 1 90.48 179 GLY A C 1
ATOM 1315 O O . GLY A 1 179 ? -5.635 5.155 23.737 1 90.48 179 GLY A O 1
ATOM 1316 N N . ASP A 1 180 ? -3.915 5.596 25.072 1 94.4 180 ASP A N 1
ATOM 1317 C CA . ASP A 1 180 ? -4.631 6.6 25.853 1 94.4 180 ASP A CA 1
ATOM 1318 C C . ASP A 1 180 ? -4.525 7.978 25.205 1 94.4 180 ASP A C 1
ATOM 1320 O O . ASP A 1 180 ? -3.729 8.814 25.637 1 94.4 180 ASP A O 1
ATOM 1324 N N . ALA A 1 181 ? -5.382 8.21 24.275 1 95.64 181 ALA A N 1
ATOM 1325 C CA . ALA A 1 181 ? -5.341 9.432 23.475 1 95.64 181 ALA A CA 1
ATOM 1326 C C . ALA A 1 181 ? -5.445 10.67 24.36 1 95.64 181 ALA A C 1
ATOM 1328 O O . ALA A 1 181 ? -4.654 11.606 24.224 1 95.64 181 ALA A O 1
ATOM 1329 N N . ALA A 1 182 ? -6.388 10.701 25.263 1 96.35 182 ALA A N 1
ATOM 1330 C CA . ALA A 1 182 ? -6.644 11.856 26.12 1 96.35 182 ALA A CA 1
ATOM 1331 C C . ALA A 1 182 ? -5.398 12.235 26.916 1 96.35 182 ALA A C 1
ATOM 1333 O O . ALA A 1 182 ? -5.004 13.403 26.946 1 96.35 182 ALA A O 1
ATOM 1334 N N . ALA A 1 183 ? -4.77 11.291 27.516 1 96.81 183 ALA A N 1
ATOM 1335 C CA . ALA A 1 183 ? -3.602 11.543 28.356 1 96.81 183 ALA A CA 1
ATOM 1336 C C . ALA A 1 183 ? -2.426 12.045 27.523 1 96.81 183 ALA A C 1
ATOM 1338 O O . ALA A 1 183 ? -1.751 13.003 27.907 1 96.81 183 ALA A O 1
ATOM 1339 N N . ILE A 1 184 ? -2.181 11.391 26.429 1 97.25 184 ILE A N 1
ATOM 1340 C CA . ILE A 1 184 ? -1.032 11.723 25.594 1 97.25 184 ILE A CA 1
ATOM 1341 C C . ILE A 1 184 ? -1.235 13.096 24.958 1 97.25 184 ILE A C 1
ATOM 1343 O O . ILE A 1 184 ? -0.332 13.935 24.976 1 97.25 184 ILE A O 1
ATOM 1347 N N . LEU A 1 185 ? -2.42 13.305 24.414 1 97.82 185 LEU A N 1
ATOM 1348 C CA . LEU A 1 185 ? -2.693 14.581 23.763 1 97.82 185 LEU A CA 1
ATOM 1349 C C . LEU A 1 185 ? -2.701 15.719 24.778 1 97.82 185 LEU A C 1
ATOM 1351 O O . LEU A 1 185 ? -2.301 16.842 24.462 1 97.82 185 LEU A O 1
ATOM 1355 N N . ARG A 1 186 ? -3.126 15.44 25.966 1 97.94 186 ARG A N 1
ATOM 1356 C CA . ARG A 1 186 ? -3.092 16.44 27.028 1 97.94 186 ARG A CA 1
ATOM 1357 C C . ARG A 1 186 ? -1.663 16.888 27.314 1 97.94 186 ARG A C 1
ATOM 1359 O O . ARG A 1 186 ? -1.411 18.075 27.532 1 97.94 186 ARG A O 1
ATOM 1366 N N . GLU A 1 187 ? -0.778 15.979 27.332 1 97.79 187 GLU A N 1
ATOM 1367 C CA . GLU A 1 187 ? 0.627 16.304 27.559 1 97.79 187 GLU A CA 1
ATOM 1368 C C . GLU A 1 187 ? 1.178 17.186 26.443 1 97.79 187 GLU A C 1
ATOM 1370 O O . GLU A 1 187 ? 1.973 18.094 26.696 1 97.79 187 GLU A O 1
ATOM 1375 N N . VAL A 1 188 ? 0.778 16.921 25.229 1 98.19 188 VAL A N 1
ATOM 1376 C CA . VAL A 1 188 ? 1.229 17.743 24.111 1 98.19 188 VAL A CA 1
ATOM 1377 C C . VAL A 1 188 ? 0.626 19.141 24.221 1 98.19 188 VAL A C 1
ATOM 1379 O O . VAL A 1 188 ? 1.324 20.141 24.036 1 98.19 188 VAL A O 1
ATOM 1382 N N . PHE A 1 189 ? -0.677 19.199 24.585 1 97.86 189 PHE A N 1
ATOM 1383 C CA . PHE A 1 189 ? -1.363 20.468 24.795 1 97.86 189 PHE A CA 1
ATOM 1384 C C . PHE A 1 189 ? -0.642 21.306 25.844 1 97.86 189 PHE A C 1
ATOM 1386 O O . PHE A 1 189 ? -0.515 22.523 25.694 1 97.86 189 PHE A O 1
ATOM 1393 N N . ALA A 1 190 ? -0.169 20.691 26.803 1 97.96 190 ALA A N 1
ATOM 1394 C CA . ALA A 1 190 ? 0.458 21.369 27.935 1 97.96 190 ALA A CA 1
ATOM 1395 C C . ALA A 1 190 ? 1.725 22.101 27.504 1 97.96 190 ALA A C 1
ATOM 1397 O O . ALA A 1 190 ? 2.144 23.064 28.151 1 97.96 190 ALA A O 1
ATOM 1398 N N . GLU A 1 191 ? 2.291 21.633 26.413 1 98 191 GLU A N 1
ATOM 1399 C CA . GLU A 1 191 ? 3.538 22.225 25.94 1 98 191 GLU A CA 1
ATOM 1400 C C . GLU A 1 191 ? 3.287 23.19 24.784 1 98 191 GLU A C 1
ATOM 1402 O O . GLU A 1 191 ? 4.21 23.86 24.317 1 98 191 GLU A O 1
ATOM 1407 N N . ALA A 1 192 ? 2.084 23.362 24.328 1 98.6 192 ALA A N 1
ATOM 1408 C CA . ALA A 1 192 ? 1.783 24.085 23.095 1 98.6 192 ALA A CA 1
ATOM 1409 C C . ALA A 1 192 ? 1.572 25.572 23.369 1 98.6 192 ALA A C 1
ATOM 1411 O O . ALA A 1 192 ? 0.987 25.945 24.388 1 98.6 192 ALA A O 1
ATOM 1412 N N . ASP A 1 193 ? 2.034 26.426 22.49 1 98.77 193 ASP A N 1
ATOM 1413 C CA . ASP A 1 193 ? 1.769 27.862 22.5 1 98.77 193 ASP A CA 1
ATOM 1414 C C . ASP A 1 193 ? 0.569 28.205 21.62 1 98.77 193 ASP A C 1
ATOM 1416 O O . ASP A 1 193 ? -0.146 29.173 21.886 1 98.77 193 ASP A O 1
ATOM 1420 N N . ILE A 1 194 ? 0.43 27.507 20.575 1 98.81 194 ILE A N 1
ATOM 1421 C CA . ILE A 1 194 ? -0.635 27.672 19.592 1 98.81 194 ILE A CA 1
ATOM 1422 C C . ILE A 1 194 ? -1.313 26.329 19.334 1 98.81 194 ILE A C 1
ATOM 1424 O O . ILE A 1 194 ? -0.64 25.322 19.1 1 98.81 194 ILE A O 1
ATOM 1428 N N . VAL A 1 195 ? -2.652 26.276 19.373 1 98.75 195 VAL A N 1
ATOM 1429 C CA . VAL A 1 195 ? -3.329 25.017 19.081 1 98.75 195 VAL A CA 1
ATOM 1430 C C . VAL A 1 195 ? -4.419 25.247 18.037 1 98.75 195 VAL A C 1
ATOM 1432 O O . VAL A 1 195 ? -5.052 26.306 18.014 1 98.75 195 VAL A O 1
ATOM 1435 N N . PHE A 1 196 ? -4.547 24.378 17.186 1 98.67 196 PHE A N 1
ATOM 1436 C CA . PHE A 1 196 ? -5.682 24.269 16.277 1 98.67 196 PHE A CA 1
ATOM 1437 C C . PHE A 1 196 ? -6.657 23.199 16.753 1 98.67 196 PHE A C 1
ATOM 1439 O O . PHE A 1 196 ? -6.416 22.004 16.564 1 98.67 196 PHE A O 1
ATOM 1446 N N . ALA A 1 197 ? -7.662 23.592 17.357 1 96.82 197 ALA A N 1
ATOM 1447 C CA . ALA A 1 197 ? -8.598 22.695 18.03 1 96.82 197 ALA A CA 1
ATOM 1448 C C . ALA A 1 197 ? -9.973 23.341 18.168 1 96.82 197 ALA A C 1
ATOM 1450 O O . ALA A 1 197 ? -10.084 24.566 18.266 1 96.82 197 ALA A O 1
ATOM 1451 N N . ASP A 1 198 ? -10.927 22.501 18.123 1 94.31 198 ASP A N 1
ATOM 1452 C CA . ASP A 1 198 ? -12.278 22.951 18.446 1 94.31 198 ASP A CA 1
ATOM 1453 C C . ASP A 1 198 ? -12.717 22.433 19.814 1 94.31 198 ASP A C 1
ATOM 1455 O O . ASP A 1 198 ? -11.887 22.003 20.616 1 94.31 198 ASP A O 1
ATOM 1459 N N . HIS A 1 199 ? -13.992 22.608 20.143 1 95.11 199 HIS A N 1
ATOM 1460 C CA . HIS A 1 199 ? -14.479 22.242 21.468 1 95.11 199 HIS A CA 1
ATOM 1461 C C . HIS A 1 199 ? -14.351 20.741 21.706 1 95.11 199 HIS A C 1
ATOM 1463 O O . HIS A 1 199 ? -14.157 20.303 22.843 1 95.11 199 HIS A O 1
ATOM 1469 N N . ARG A 1 200 ? -14.445 19.954 20.704 1 93.42 200 ARG A N 1
ATOM 1470 C CA . ARG A 1 200 ? -14.39 18.504 20.852 1 93.42 200 ARG A CA 1
ATOM 1471 C C . ARG A 1 200 ? -13.002 18.051 21.291 1 93.42 200 ARG A C 1
ATOM 1473 O O . ARG A 1 200 ? -12.869 17.096 22.059 1 93.42 200 ARG A O 1
ATOM 1480 N N . ASP A 1 201 ? -12.024 18.624 20.678 1 95.27 201 ASP A N 1
ATOM 1481 C CA . ASP A 1 201 ? -10.648 18.339 21.073 1 95.27 201 ASP A CA 1
ATOM 1482 C C . ASP A 1 201 ? -10.422 18.658 22.549 1 95.27 201 ASP A C 1
ATOM 1484 O O . ASP A 1 201 ? -9.784 17.885 23.266 1 95.27 201 ASP A O 1
ATOM 1488 N N . ILE A 1 202 ? -10.913 19.776 22.95 1 96.46 202 ILE A N 1
ATOM 1489 C CA . ILE A 1 202 ? -10.7 20.247 24.314 1 96.46 202 ILE A CA 1
ATOM 1490 C C . ILE A 1 202 ? -11.491 19.379 25.29 1 96.46 202 ILE A C 1
ATOM 1492 O O . ILE A 1 202 ? -11.021 19.087 26.392 1 96.46 202 ILE A O 1
ATOM 1496 N N . GLU A 1 203 ? -12.675 18.984 24.841 1 96.62 203 GLU A N 1
ATOM 1497 C CA . GLU A 1 203 ? -13.452 18.054 25.655 1 96.62 203 GLU A CA 1
ATOM 1498 C C . GLU A 1 203 ? -12.69 16.752 25.884 1 96.62 203 GLU A C 1
ATOM 1500 O O . GLU A 1 203 ? -12.677 16.221 26.996 1 96.62 203 GLU A O 1
ATOM 1505 N N . LEU A 1 204 ? -12.081 16.289 24.882 1 95.33 204 LEU A N 1
ATOM 1506 C CA . LEU A 1 204 ? -11.328 15.042 24.956 1 95.33 204 LEU A CA 1
ATOM 1507 C C . LEU A 1 204 ? -10.188 15.153 25.963 1 95.33 204 LEU A C 1
ATOM 1509 O O . LEU A 1 204 ? -10.03 14.287 26.827 1 95.33 204 LEU A O 1
ATOM 1513 N N . VAL A 1 205 ? -9.419 16.224 25.95 1 96.34 205 VAL A N 1
ATOM 1514 C CA . VAL A 1 205 ? -8.172 16.291 26.706 1 96.34 205 VAL A CA 1
ATOM 1515 C C . VAL A 1 205 ? -8.456 16.762 28.13 1 96.34 205 VAL A C 1
ATOM 1517 O O . VAL A 1 205 ? -7.692 16.467 29.052 1 96.34 205 VAL A O 1
ATOM 1520 N N . LEU A 1 206 ? -9.591 17.437 28.353 1 96.8 206 LEU A N 1
ATOM 1521 C CA . LEU A 1 206 ? -9.87 17.961 29.686 1 96.8 206 LEU A CA 1
ATOM 1522 C C . LEU A 1 206 ? -10.981 17.165 30.362 1 96.8 206 LEU A C 1
ATOM 1524 O O . LEU A 1 206 ? -11.23 17.331 31.558 1 96.8 206 LEU A O 1
ATOM 1528 N N . GLY A 1 207 ? -11.588 16.338 29.589 1 95.9 207 GLY A N 1
ATOM 1529 C CA . GLY A 1 207 ? -12.707 15.595 30.146 1 95.9 207 GLY A CA 1
ATOM 1530 C C . GLY A 1 207 ? -13.879 16.479 30.526 1 95.9 207 GLY A C 1
ATOM 1531 O O . GLY A 1 207 ? -14.483 16.297 31.585 1 95.9 207 GLY A O 1
ATOM 1532 N N . LEU A 1 208 ? -14.129 17.46 29.731 1 95.18 208 LEU A N 1
ATOM 1533 C CA . LEU A 1 208 ? -15.205 18.415 29.967 1 95.18 208 LEU A CA 1
ATOM 1534 C C . LEU A 1 208 ? -16.264 18.323 28.873 1 95.18 208 LEU A C 1
ATOM 1536 O O . LEU A 1 208 ? -16.076 17.616 27.88 1 95.18 208 LEU A O 1
ATOM 1540 N N . HIS A 1 209 ? -17.398 18.984 29.158 1 95.1 209 HIS A N 1
ATOM 1541 C CA . HIS A 1 209 ? -18.469 19.12 28.177 1 95.1 209 HIS A CA 1
ATOM 1542 C C . HIS A 1 209 ? -18.942 20.567 28.076 1 95.1 209 HIS A C 1
ATOM 1544 O O . HIS A 1 209 ? -19.182 21.219 29.094 1 95.1 209 HIS A O 1
ATOM 1550 N N . PHE A 1 210 ? -18.986 21.031 26.911 1 94.57 210 PHE A N 1
ATOM 1551 C CA . PHE A 1 210 ? -19.452 22.39 26.662 1 94.57 210 PHE A CA 1
ATOM 1552 C C . PHE A 1 210 ? -20.829 22.379 26.01 1 94.57 210 PHE A C 1
ATOM 1554 O O . PHE A 1 210 ? -20.982 21.917 24.878 1 94.57 210 PHE A O 1
ATOM 1561 N N . ALA A 1 211 ? -21.837 22.97 26.584 1 92.16 211 ALA A N 1
ATOM 1562 C CA . ALA A 1 211 ? -23.24 22.741 26.247 1 92.16 211 ALA A CA 1
ATOM 1563 C C . ALA A 1 211 ? -23.812 23.913 25.454 1 92.16 211 ALA A C 1
ATOM 1565 O O . ALA A 1 211 ? -25.007 23.941 25.151 1 92.16 211 ALA A O 1
ATOM 1566 N N . GLN A 1 212 ? -23.058 24.936 25.21 1 91.36 212 GLN A N 1
ATOM 1567 C CA . GLN A 1 212 ? -23.583 26.083 24.477 1 91.36 212 GLN A CA 1
ATOM 1568 C C . GLN A 1 212 ? -24.177 25.656 23.138 1 91.36 212 GLN A C 1
ATOM 1570 O O . GLN A 1 212 ? -23.64 24.771 22.469 1 91.36 212 GLN A O 1
ATOM 1575 N N . ASP A 1 213 ? -25.271 26.223 22.673 1 86.99 213 ASP A N 1
ATOM 1576 C CA . ASP A 1 213 ? -25.956 25.874 21.432 1 86.99 213 ASP A CA 1
ATOM 1577 C C . ASP A 1 213 ? -25.193 26.397 20.217 1 86.99 213 ASP A C 1
ATOM 1579 O O . ASP A 1 213 ? -25.155 25.743 19.173 1 86.99 213 ASP A O 1
ATOM 1583 N N . ASP A 1 214 ? -24.657 27.514 20.441 1 90.53 214 ASP A N 1
ATOM 1584 C CA . ASP A 1 214 ? -23.921 28.169 19.364 1 90.53 214 ASP A CA 1
ATOM 1585 C C . ASP A 1 214 ? -22.499 27.623 19.261 1 90.53 214 ASP A C 1
ATOM 1587 O O . ASP A 1 214 ? -21.785 27.542 20.262 1 90.53 214 ASP A O 1
ATOM 1591 N N . ALA A 1 215 ? -22.165 27.246 18.024 1 89.76 215 ALA A N 1
ATOM 1592 C CA . ALA A 1 215 ? -20.858 26.635 17.799 1 89.76 215 ALA A CA 1
ATOM 1593 C C . ALA A 1 215 ? -19.732 27.582 18.206 1 89.76 215 ALA A C 1
ATOM 1595 O O . ALA A 1 215 ? -18.716 27.149 18.755 1 89.76 215 ALA A O 1
ATOM 1596 N N . VAL A 1 216 ? -19.884 28.824 17.942 1 92.53 216 VAL A N 1
ATOM 1597 C CA . VAL A 1 216 ? -18.868 29.82 18.264 1 92.53 216 VAL A CA 1
ATOM 1598 C C . VAL A 1 216 ? -18.755 29.972 19.779 1 92.53 216 VAL A C 1
ATOM 1600 O O . VAL A 1 216 ? -17.65 30 20.326 1 92.53 216 VAL A O 1
ATOM 1603 N N . ALA A 1 217 ? -19.856 30.016 20.4 1 94.02 217 ALA A N 1
ATOM 1604 C CA . ALA A 1 217 ? -19.877 30.142 21.855 1 94.02 217 ALA A CA 1
ATOM 1605 C C . ALA A 1 217 ? -19.239 28.926 22.521 1 94.02 217 ALA A C 1
ATOM 1607 O O . ALA A 1 217 ? -18.544 29.056 23.531 1 94.02 217 ALA A O 1
ATOM 1608 N N . ARG A 1 218 ? -19.56 27.811 21.97 1 95.4 218 ARG A N 1
ATOM 1609 C CA . ARG A 1 218 ? -18.983 26.577 22.493 1 95.4 218 ARG A CA 1
ATOM 1610 C C . ARG A 1 218 ? -17.463 26.587 22.369 1 95.4 218 ARG A C 1
ATOM 1612 O O . ARG A 1 218 ? -16.756 26.196 23.3 1 95.4 218 ARG A O 1
ATOM 1619 N N . THR A 1 219 ? -16.988 27.033 21.229 1 95.63 219 THR A N 1
ATOM 1620 C CA . THR A 1 219 ? -15.55 27.104 20.994 1 95.63 219 THR A CA 1
ATOM 1621 C C . THR A 1 219 ? -14.897 28.116 21.93 1 95.63 219 THR A C 1
ATOM 1623 O O . THR A 1 219 ? -13.804 27.877 22.447 1 95.63 219 THR A O 1
ATOM 1626 N N . GLU A 1 220 ? -15.536 29.188 22.191 1 96.5 220 GLU A N 1
ATOM 1627 C CA . GLU A 1 220 ? -15.009 30.214 23.086 1 96.5 220 GLU A CA 1
ATOM 1628 C C . GLU A 1 220 ? -14.92 29.702 24.52 1 96.5 220 GLU A C 1
ATOM 1630 O O . GLU A 1 220 ? -13.933 29.954 25.215 1 96.5 220 GLU A O 1
ATOM 1635 N N . ALA A 1 221 ? -15.956 28.976 24.901 1 96.99 221 ALA A N 1
ATOM 1636 C CA . ALA A 1 221 ? -15.937 28.387 26.237 1 96.99 221 ALA A CA 1
ATOM 1637 C C . ALA A 1 221 ? -14.807 27.37 26.373 1 96.99 221 ALA A C 1
ATOM 1639 O O . ALA A 1 221 ? -14.128 27.32 27.401 1 96.99 221 ALA A O 1
ATOM 1640 N N . ALA A 1 222 ? -14.719 26.574 25.383 1 97.55 222 ALA A N 1
ATOM 1641 C CA . ALA A 1 222 ? -13.655 25.573 25.367 1 97.55 222 ALA A CA 1
ATOM 1642 C C . ALA A 1 222 ? -12.28 26.234 25.407 1 97.55 222 ALA A C 1
ATOM 1644 O O . ALA A 1 222 ? -11.379 25.766 26.107 1 97.55 222 ALA A O 1
ATOM 1645 N N . ALA A 1 223 ? -12.116 27.297 24.643 1 97.82 223 ALA A N 1
ATOM 1646 C CA . ALA A 1 223 ? -10.85 28.023 24.614 1 97.82 223 ALA A CA 1
ATOM 1647 C C . ALA A 1 223 ? -10.501 28.572 25.995 1 97.82 223 ALA A C 1
ATOM 1649 O O . ALA A 1 223 ? -9.349 28.492 26.429 1 97.82 223 ALA A O 1
ATOM 1650 N N . ALA A 1 224 ? -11.477 29.118 26.633 1 97.53 224 ALA A N 1
ATOM 1651 C CA . ALA A 1 224 ? -11.256 29.646 27.977 1 97.53 224 ALA A CA 1
ATOM 1652 C C . ALA A 1 224 ? -10.773 28.551 28.924 1 97.53 224 ALA A C 1
ATOM 1654 O O . ALA A 1 224 ? -9.858 28.771 29.722 1 97.53 224 ALA A O 1
ATOM 1655 N N . ALA A 1 225 ? -11.431 27.435 28.823 1 98.07 225 ALA A N 1
ATOM 1656 C CA . ALA A 1 225 ? -11.035 26.302 29.655 1 98.07 225 ALA A CA 1
ATOM 1657 C C . ALA A 1 225 ? -9.612 25.854 29.33 1 98.07 225 ALA A C 1
ATOM 1659 O O . ALA A 1 225 ? -8.841 25.516 30.231 1 98.07 225 ALA A O 1
ATOM 1660 N N . ALA A 1 226 ? -9.261 25.84 28.075 1 98.38 226 ALA A N 1
ATOM 1661 C CA . ALA A 1 226 ? -7.925 25.433 27.646 1 98.38 226 ALA A CA 1
ATOM 1662 C C . ALA A 1 226 ? -6.866 26.409 28.15 1 98.38 226 ALA A C 1
ATOM 1664 O O . ALA A 1 226 ? -5.809 25.994 28.632 1 98.38 226 ALA A O 1
ATOM 1665 N N . PHE A 1 227 ? -7.128 27.735 28.054 1 98.45 227 PHE A N 1
ATOM 1666 C CA . PHE A 1 227 ? -6.192 28.752 28.519 1 98.45 227 PHE A CA 1
ATOM 1667 C C . PHE A 1 227 ? -5.96 28.628 30.02 1 98.45 227 PHE A C 1
ATOM 1669 O O . PHE A 1 227 ? -4.859 28.892 30.507 1 98.45 227 PHE A O 1
ATOM 1676 N N . ALA A 1 228 ? -6.982 28.229 30.685 1 98.25 228 ALA A N 1
ATOM 1677 C CA . ALA A 1 228 ? -6.867 28.05 32.13 1 98.25 228 ALA A CA 1
ATOM 1678 C C . ALA A 1 228 ? -6.043 26.81 32.465 1 98.25 228 ALA A C 1
ATOM 1680 O O . ALA A 1 228 ? -5.261 26.816 33.419 1 98.25 228 ALA A O 1
ATOM 1681 N N . ALA A 1 229 ? -6.208 25.805 31.759 1 98.25 229 ALA A N 1
ATOM 1682 C CA . ALA A 1 229 ? -5.609 24.509 32.066 1 98.25 229 ALA A CA 1
ATOM 1683 C C . ALA A 1 229 ? -4.155 24.453 31.606 1 98.25 229 ALA A C 1
ATOM 1685 O O . ALA A 1 229 ? -3.335 23.752 32.204 1 98.25 229 ALA A O 1
ATOM 1686 N N . PHE A 1 230 ? -3.835 25.176 30.548 1 98.4 230 PHE A N 1
ATOM 1687 C CA . PHE A 1 230 ? -2.52 25.07 29.927 1 98.4 230 PHE A CA 1
ATOM 1688 C C . PHE A 1 230 ? -1.804 26.415 29.943 1 98.4 230 PHE A C 1
ATOM 1690 O O . PHE A 1 230 ? -1.984 27.231 29.037 1 98.4 230 PHE A O 1
ATOM 1697 N N . PRO A 1 231 ? -0.888 26.574 30.761 1 97.36 231 PRO A N 1
ATOM 1698 C CA . PRO A 1 231 ? -0.298 27.889 31.019 1 97.36 231 PRO A CA 1
ATOM 1699 C C . PRO A 1 231 ? 0.493 28.425 29.829 1 97.36 231 PRO A C 1
ATOM 1701 O O . PRO A 1 231 ? 0.631 29.641 29.671 1 97.36 231 PRO A O 1
ATOM 1704 N N . HIS A 1 232 ? 0.986 27.599 28.984 1 97.77 232 HIS A N 1
ATOM 1705 C CA . HIS A 1 232 ? 1.827 28.046 27.88 1 97.77 232 HIS A CA 1
ATOM 1706 C C . HIS A 1 232 ? 0.985 28.432 26.667 1 97.77 232 HIS A C 1
ATOM 1708 O O . HIS A 1 232 ? 1.48 29.085 25.746 1 97.77 232 HIS A O 1
ATOM 1714 N N . LEU A 1 233 ? -0.267 28.053 26.647 1 98.61 233 LEU A N 1
ATOM 1715 C CA . LEU A 1 233 ? -1.124 28.253 25.483 1 98.61 233 LEU A CA 1
ATOM 1716 C C . LEU A 1 233 ? -1.451 29.731 25.297 1 98.61 233 LEU A C 1
ATOM 1718 O O . LEU A 1 233 ? -1.942 30.384 26.221 1 98.61 233 LEU A O 1
ATOM 1722 N N . ARG A 1 234 ? -1.213 30.251 24.116 1 98.57 234 ARG A N 1
ATOM 1723 C CA . ARG A 1 234 ? -1.418 31.669 23.838 1 98.57 234 ARG A CA 1
ATOM 1724 C C . ARG A 1 234 ? -2.538 31.872 22.824 1 98.57 234 ARG A C 1
ATOM 1726 O O . ARG A 1 234 ? -3.281 32.854 22.9 1 98.57 234 ARG A O 1
ATOM 1733 N N . TRP A 1 235 ? -2.592 30.968 21.903 1 98.69 235 TRP A N 1
ATOM 1734 C CA . TRP A 1 235 ? -3.541 31.13 20.806 1 98.69 235 TRP A CA 1
ATOM 1735 C C . TRP A 1 235 ? -4.294 29.831 20.542 1 98.69 235 TRP A C 1
ATOM 1737 O O . TRP A 1 235 ? -3.712 28.745 20.603 1 98.69 235 TRP A O 1
ATOM 1747 N N . LEU A 1 236 ? -5.579 29.91 20.265 1 98.69 236 LEU A N 1
ATOM 1748 C CA . LEU A 1 236 ? -6.421 28.819 19.787 1 98.69 236 LEU A CA 1
ATOM 1749 C C . LEU A 1 236 ? -7.165 29.223 18.518 1 98.69 236 LEU A C 1
ATOM 1751 O O . LEU A 1 236 ? -7.75 30.307 18.454 1 98.69 236 LEU A O 1
ATOM 1755 N N . SER A 1 237 ? -7.085 28.429 17.519 1 98.6 237 SER A N 1
ATOM 1756 C CA . SER A 1 237 ? -7.788 28.716 16.273 1 98.6 237 SER A CA 1
ATOM 1757 C C . SER A 1 237 ? -8.502 27.477 15.743 1 98.6 237 SER A C 1
ATOM 1759 O O . SER A 1 237 ? -8.079 26.35 16.006 1 98.6 237 SER A O 1
ATOM 1761 N N . CYS A 1 238 ? -9.604 27.63 15.022 1 97.39 238 CYS A N 1
ATOM 1762 C CA . CYS A 1 238 ? -10.312 26.533 14.373 1 97.39 238 CYS A CA 1
ATOM 1763 C C . CYS A 1 238 ? -11.196 27.047 13.243 1 97.39 238 CYS A C 1
ATOM 1765 O O . CYS A 1 238 ? -11.494 28.241 13.177 1 97.39 238 CYS A O 1
ATOM 1767 N N . THR A 1 239 ? -11.451 26.16 12.382 1 95.4 239 THR A N 1
ATOM 1768 C CA . THR A 1 239 ? -12.453 26.446 11.361 1 95.4 239 THR A CA 1
ATOM 1769 C C . THR A 1 239 ? -13.837 25.994 11.819 1 95.4 239 THR A C 1
ATOM 1771 O O . THR A 1 239 ? -13.956 25.133 12.694 1 95.4 239 THR A O 1
ATOM 1774 N N . GLN A 1 240 ? -14.77 26.689 11.331 1 91.67 240 GLN A N 1
ATOM 1775 C CA . GLN A 1 240 ? -16.17 26.289 11.431 1 91.67 240 GLN A CA 1
ATOM 1776 C C . GLN A 1 240 ? -16.722 25.875 10.071 1 91.67 240 GLN A C 1
ATOM 1778 O O . GLN A 1 240 ? -16.811 26.695 9.155 1 91.67 240 GLN A O 1
ATOM 1783 N N . ARG A 1 241 ? -17.083 24.61 10.029 1 90.93 241 ARG A N 1
ATOM 1784 C CA . ARG A 1 241 ? -17.483 24.09 8.725 1 90.93 241 ARG A CA 1
ATOM 1785 C C . ARG A 1 241 ? -18.941 23.643 8.737 1 90.93 241 ARG A C 1
ATOM 1787 O O . ARG A 1 241 ? -19.372 22.939 9.652 1 90.93 241 ARG A O 1
ATOM 1794 N N . GLU A 1 242 ? -19.663 24.15 7.82 1 89.21 242 GLU A N 1
ATOM 1795 C CA . GLU A 1 242 ? -20.98 23.623 7.477 1 89.21 242 GLU A CA 1
ATOM 1796 C C . GLU A 1 242 ? -20.938 22.841 6.168 1 89.21 242 GLU A C 1
ATOM 1798 O O . GLU A 1 242 ? -20.513 23.367 5.137 1 89.21 242 GLU A O 1
ATOM 1803 N N . VAL A 1 243 ? -21.32 21.618 6.225 1 87.48 243 VAL A N 1
ATOM 1804 C CA . VAL A 1 243 ? -21.308 20.772 5.036 1 87.48 243 VAL A CA 1
ATOM 1805 C C . VAL A 1 243 ? -22.66 20.854 4.33 1 87.48 243 VAL A C 1
ATOM 1807 O O . VAL A 1 243 ? -23.676 20.409 4.867 1 87.48 243 VAL A O 1
ATOM 1810 N N . VAL A 1 244 ? -22.608 21.399 3.176 1 86.72 244 VAL A N 1
ATOM 1811 C CA . VAL A 1 244 ? -23.806 21.464 2.346 1 86.72 244 VAL A CA 1
ATOM 1812 C C . VAL A 1 244 ? -23.893 20.22 1.464 1 86.72 244 VAL A C 1
ATOM 1814 O O . VAL A 1 244 ? -24.944 19.58 1.384 1 86.72 244 VAL A O 1
ATOM 1817 N N . SER A 1 245 ? -22.895 19.859 0.85 1 84.46 245 SER A N 1
ATOM 1818 C CA . SER A 1 245 ? -22.712 18.634 0.078 1 84.46 245 SER A CA 1
ATOM 1819 C C . SER A 1 245 ? -21.243 18.23 0.022 1 84.46 245 SER A C 1
ATOM 1821 O O . SER A 1 245 ? -20.387 18.896 0.609 1 84.46 245 SER A O 1
ATOM 1823 N N . ALA A 1 246 ? -21.017 17.181 -0.658 1 83.91 246 ALA A N 1
ATOM 1824 C CA . ALA A 1 246 ? -19.635 16.724 -0.783 1 83.91 246 ALA A CA 1
ATOM 1825 C C . ALA A 1 246 ? -18.775 17.766 -1.491 1 83.91 246 ALA A C 1
ATOM 1827 O O . ALA A 1 246 ? -17.573 17.868 -1.232 1 83.91 246 ALA A O 1
ATOM 1828 N N . ASP A 1 247 ? -19.388 18.53 -2.28 1 87.44 247 ASP A N 1
ATOM 1829 C CA . ASP A 1 247 ? -18.613 19.462 -3.093 1 87.44 247 ASP A CA 1
ATOM 1830 C C . ASP A 1 247 ? -18.946 20.909 -2.737 1 87.44 247 ASP A C 1
ATOM 1832 O O . ASP A 1 247 ? -18.611 21.83 -3.485 1 87.44 247 ASP A O 1
ATOM 1836 N N . HIS A 1 248 ? -19.66 21.078 -1.626 1 89.67 248 HIS A N 1
ATOM 1837 C CA . HIS A 1 248 ? -20.043 22.425 -1.222 1 89.67 248 HIS A CA 1
ATOM 1838 C C . HIS A 1 248 ? -20.027 22.571 0.296 1 89.67 248 HIS A C 1
ATOM 1840 O O . HIS A 1 248 ? -20.837 21.953 0.992 1 89.67 248 HIS A O 1
ATOM 1846 N N . HIS A 1 249 ? -19.08 23.418 0.712 1 92.25 249 HIS A N 1
ATOM 1847 C CA . HIS A 1 249 ? -18.967 23.724 2.133 1 92.25 249 HIS A CA 1
ATOM 1848 C C . HIS A 1 249 ? -19.058 25.226 2.382 1 92.25 249 HIS A C 1
ATOM 1850 O O . HIS A 1 249 ? -18.896 26.024 1.457 1 92.25 249 HIS A O 1
ATOM 1856 N N . VAL A 1 250 ? -19.443 25.526 3.556 1 93.63 250 VAL A N 1
ATOM 1857 C CA . VAL A 1 250 ? -19.308 26.885 4.069 1 93.63 250 VAL A CA 1
ATOM 1858 C C . VAL A 1 250 ? -18.308 26.907 5.222 1 93.63 250 VAL A C 1
ATOM 1860 O O . VAL A 1 250 ? -18.474 26.186 6.209 1 93.63 250 VAL A O 1
ATOM 1863 N N . LEU A 1 251 ? -17.292 27.716 5.049 1 94.78 251 LEU A N 1
ATOM 1864 C CA . LEU A 1 251 ? -16.201 27.684 6.016 1 94.78 251 LEU A CA 1
ATOM 1865 C C . LEU A 1 251 ? -16.05 29.034 6.71 1 94.78 251 LEU A C 1
ATOM 1867 O O . LEU A 1 251 ? -15.978 30.072 6.049 1 94.78 251 LEU A O 1
ATOM 1871 N N . GLY A 1 252 ? -16.104 29.043 7.985 1 95.36 252 GLY A N 1
ATOM 1872 C CA . GLY A 1 252 ? -15.695 30.154 8.83 1 95.36 252 GLY A CA 1
ATOM 1873 C C . GLY A 1 252 ? -14.49 29.833 9.695 1 95.36 252 GLY A C 1
ATOM 1874 O O . GLY A 1 252 ? -13.941 28.732 9.621 1 95.36 252 GLY A O 1
ATOM 1875 N N . ALA A 1 253 ? -14.024 30.851 10.473 1 97.54 253 ALA A N 1
ATOM 1876 C CA . ALA A 1 253 ? -12.854 30.585 11.306 1 97.54 253 ALA A CA 1
ATOM 1877 C C . ALA A 1 253 ? -12.811 31.524 12.508 1 97.54 253 ALA A C 1
ATOM 1879 O O . ALA A 1 253 ? -13.414 32.599 12.485 1 97.54 253 ALA A O 1
ATOM 1880 N N . LEU A 1 254 ? -12.159 31.071 13.489 1 97.95 254 LEU A N 1
ATOM 1881 C CA . LEU A 1 254 ? -11.968 31.818 14.728 1 97.95 254 LEU A CA 1
ATOM 1882 C C . LEU A 1 254 ? -10.503 31.808 15.148 1 97.95 254 LEU A C 1
ATOM 1884 O O . LEU A 1 254 ? -9.798 30.818 14.937 1 97.95 254 LEU A O 1
ATOM 1888 N N . LEU A 1 255 ? -10.041 32.891 15.684 1 98.61 255 LEU A N 1
ATOM 1889 C CA . LEU A 1 255 ? -8.764 33.025 16.376 1 98.61 255 LEU A CA 1
ATOM 1890 C C . LEU A 1 255 ? -8.952 33.676 17.742 1 98.61 255 LEU A C 1
ATOM 1892 O O . LEU A 1 255 ? -9.438 34.806 17.835 1 98.61 255 LEU A O 1
ATOM 1896 N N . LEU A 1 256 ? -8.572 32.947 18.768 1 98.63 256 LEU A N 1
ATOM 1897 C CA . LEU A 1 256 ? -8.756 33.393 20.145 1 98.63 256 LEU A CA 1
ATOM 1898 C C . LEU A 1 256 ? -7.418 33.477 20.872 1 98.63 256 LEU A C 1
ATOM 1900 O O . LEU A 1 256 ? -6.598 32.56 20.78 1 98.63 256 LEU A O 1
ATOM 1904 N N . GLY A 1 257 ? -7.207 34.563 21.555 1 98.47 257 GLY A N 1
ATOM 1905 C CA . GLY A 1 257 ? -5.978 34.755 22.309 1 98.47 257 GLY A CA 1
ATOM 1906 C C . GLY A 1 257 ? -6.185 34.699 23.811 1 98.47 257 GLY A C 1
ATOM 1907 O O . GLY A 1 257 ? -7.236 35.101 24.314 1 98.47 257 GLY A O 1
ATOM 1908 N N . ARG A 1 258 ? -5.158 34.225 24.492 1 97.8 258 ARG A N 1
ATOM 1909 C CA . ARG A 1 258 ? -5.182 34.184 25.951 1 97.8 258 ARG A CA 1
ATOM 1910 C C . ARG A 1 258 ? -5.442 35.569 26.533 1 97.8 258 ARG A C 1
ATOM 1912 O O . ARG A 1 258 ? -6.036 35.696 27.606 1 97.8 258 ARG A O 1
ATOM 1919 N N . ASP A 1 259 ? -5.042 36.606 25.867 1 97.34 259 ASP A N 1
ATOM 1920 C CA . ASP A 1 259 ? -5.152 37.98 26.346 1 97.34 259 ASP A CA 1
ATOM 1921 C C . ASP A 1 259 ? -6.556 38.532 26.112 1 97.34 259 ASP A C 1
ATOM 1923 O O . ASP A 1 259 ? -6.797 39.728 26.292 1 97.34 259 ASP A O 1
ATOM 1927 N N . GLY A 1 260 ? -7.435 37.73 25.597 1 96.55 260 GLY A N 1
ATOM 1928 C CA . GLY A 1 260 ? -8.8 38.168 25.354 1 96.55 260 GLY A CA 1
ATOM 1929 C C . GLY A 1 260 ? -9.06 38.533 23.904 1 96.55 260 GLY A C 1
ATOM 1930 O O . GLY A 1 260 ? -10.193 38.847 23.531 1 96.55 260 GLY A O 1
ATOM 1931 N N . THR A 1 261 ? -8.051 38.449 23.108 1 97.64 261 THR A N 1
ATOM 1932 C CA . THR A 1 261 ? -8.213 38.725 21.685 1 97.64 261 THR A CA 1
ATOM 1933 C C . THR A 1 261 ? -9.236 37.779 21.064 1 97.64 261 THR A C 1
ATOM 1935 O O . THR A 1 261 ? -9.252 36.585 21.371 1 97.64 261 THR A O 1
ATOM 1938 N N . ARG A 1 262 ? -10.082 38.32 20.254 1 97.87 262 ARG A N 1
ATOM 1939 C CA . ARG A 1 262 ? -11.083 37.566 19.507 1 97.87 262 ARG A CA 1
ATOM 1940 C C . ARG A 1 262 ? -11.17 38.052 18.064 1 97.87 262 ARG A C 1
ATOM 1942 O O . ARG A 1 262 ? -11.419 39.233 17.815 1 97.87 262 ARG A O 1
ATOM 1949 N N . ALA A 1 263 ? -10.9 37.21 17.169 1 98.01 263 ALA A N 1
ATOM 1950 C CA . ALA A 1 263 ? -11.05 37.504 15.746 1 98.01 263 ALA A CA 1
ATOM 1951 C C . ALA A 1 263 ? -11.833 36.403 15.038 1 98.01 263 ALA A C 1
ATOM 1953 O O . ALA A 1 263 ? -11.664 35.219 15.341 1 98.01 263 ALA A O 1
ATOM 1954 N N . GLN A 1 264 ? -12.724 36.816 14.177 1 96.9 264 GLN A N 1
ATOM 1955 C CA . GLN A 1 264 ? -13.567 35.882 13.438 1 96.9 264 GLN A CA 1
ATOM 1956 C C . GLN A 1 264 ? -13.62 36.244 11.956 1 96.9 264 GLN A C 1
ATOM 1958 O O . GLN A 1 264 ? -13.818 37.408 11.602 1 96.9 264 GLN A O 1
ATOM 1963 N N . ALA A 1 265 ? -13.334 35.309 11.178 1 95.52 265 ALA A N 1
ATOM 1964 C CA . ALA A 1 265 ? -13.54 35.47 9.741 1 95.52 265 ALA A CA 1
ATOM 1965 C C . ALA A 1 265 ? -14.927 34.987 9.329 1 95.52 265 ALA A C 1
ATOM 1967 O O . ALA A 1 265 ? -15.346 33.89 9.704 1 95.52 265 ALA A O 1
ATOM 1968 N N . ALA A 1 266 ? -15.622 35.741 8.565 1 91.79 266 ALA A N 1
ATOM 1969 C CA . ALA A 1 266 ? -16.984 35.431 8.14 1 91.79 266 ALA A CA 1
ATOM 1970 C C . ALA A 1 266 ? -17.015 34.179 7.269 1 91.79 266 ALA A C 1
ATOM 1972 O O . ALA A 1 266 ? -16.093 33.936 6.487 1 91.79 266 ALA A O 1
ATOM 1973 N N . PRO A 1 267 ? -18.125 33.482 7.396 1 92.6 267 PRO A N 1
ATOM 1974 C CA . PRO A 1 267 ? -18.251 32.265 6.591 1 92.6 267 PRO A CA 1
ATOM 1975 C C . PRO A 1 267 ? -18.146 32.535 5.092 1 92.6 267 PRO A C 1
ATOM 1977 O O . PRO A 1 267 ? -18.668 33.541 4.604 1 92.6 267 PRO A O 1
ATOM 1980 N N . ARG A 1 268 ? -17.464 31.637 4.448 1 91.61 268 ARG A N 1
ATOM 1981 C CA . ARG A 1 268 ? -17.267 31.682 3.003 1 91.61 268 ARG A CA 1
ATOM 1982 C C . ARG A 1 268 ? -17.787 30.41 2.34 1 91.61 268 ARG A C 1
ATOM 1984 O O . ARG A 1 268 ? -17.38 29.305 2.702 1 91.61 268 ARG A O 1
ATOM 1991 N N . PRO A 1 269 ? -18.683 30.589 1.357 1 91.87 269 PRO A N 1
ATOM 1992 C CA . PRO A 1 269 ? -19.11 29.402 0.612 1 91.87 269 PRO A CA 1
ATOM 1993 C C . PRO A 1 269 ? -18.025 28.87 -0.322 1 91.87 269 PRO A C 1
ATOM 1995 O O . PRO A 1 269 ? -17.327 29.652 -0.973 1 91.87 269 PRO A O 1
ATOM 1998 N N . LEU A 1 270 ? -17.856 27.579 -0.343 1 91.72 270 LEU A N 1
ATOM 1999 C CA . LEU A 1 270 ? -16.911 26.901 -1.223 1 91.72 270 LEU A CA 1
ATOM 2000 C C . LEU A 1 270 ? -17.629 25.904 -2.126 1 91.72 270 LEU A C 1
ATOM 2002 O O . LEU A 1 270 ? -17.527 24.691 -1.924 1 91.72 270 LEU A O 1
ATOM 2006 N N . PRO A 1 271 ? -18.274 26.431 -3.154 1 89.51 271 PRO A N 1
ATOM 2007 C CA . PRO A 1 271 ? -18.844 25.491 -4.123 1 89.51 271 PRO A CA 1
ATOM 2008 C C . PRO A 1 271 ? -17.794 24.899 -5.059 1 89.51 271 PRO A C 1
ATOM 2010 O O . PRO A 1 271 ? -16.817 25.57 -5.401 1 89.51 271 PRO A O 1
ATOM 2013 N N . GLY A 1 272 ? -18.044 23.719 -5.513 1 90.52 272 GLY A N 1
ATOM 2014 C CA . GLY A 1 272 ? -17.199 23.108 -6.527 1 90.52 272 GLY A CA 1
ATOM 2015 C C . GLY A 1 272 ? -15.847 22.673 -5.993 1 90.52 272 GLY A C 1
ATOM 2016 O O . GLY A 1 272 ? -14.816 22.932 -6.617 1 90.52 272 GLY A O 1
ATOM 2017 N N . ILE A 1 273 ? -15.836 22.085 -4.83 1 91.59 273 ILE A N 1
ATOM 2018 C CA . ILE A 1 273 ? -14.612 21.61 -4.193 1 91.59 273 ILE A CA 1
ATOM 2019 C C . ILE A 1 273 ? -13.928 20.582 -5.091 1 91.59 273 ILE A C 1
ATOM 2021 O O . ILE A 1 273 ? -14.558 19.618 -5.533 1 91.59 273 ILE A O 1
ATOM 2025 N N . VAL A 1 274 ? -12.678 20.827 -5.382 1 91.76 274 VAL A N 1
ATOM 2026 C CA . VAL A 1 274 ? -11.863 19.932 -6.196 1 91.76 274 VAL A CA 1
ATOM 2027 C C . VAL A 1 274 ? -11.234 18.858 -5.312 1 91.76 274 VAL A C 1
ATOM 2029 O O . VAL A 1 274 ? -11.266 17.671 -5.647 1 91.76 274 VAL A O 1
ATOM 2032 N N . ASP A 1 275 ? -10.707 19.235 -4.186 1 93.32 275 ASP A N 1
ATOM 2033 C CA . ASP A 1 275 ? -10.082 18.331 -3.226 1 93.32 275 ASP A CA 1
ATOM 2034 C C . ASP A 1 275 ? -10.02 18.962 -1.837 1 93.32 275 ASP A C 1
ATOM 2036 O O . ASP A 1 275 ? -9.287 19.93 -1.622 1 93.32 275 ASP A O 1
ATOM 2040 N N . ARG A 1 276 ? -10.589 18.381 -0.885 1 91.9 276 ARG A N 1
ATOM 2041 C CA . ARG A 1 276 ? -10.705 19.018 0.423 1 91.9 276 ARG A CA 1
ATOM 2042 C C . ARG A 1 276 ? -9.562 18.597 1.341 1 91.9 276 ARG A C 1
ATOM 2044 O O . ARG A 1 276 ? -9.352 19.2 2.395 1 91.9 276 ARG A O 1
ATOM 2051 N N . ILE A 1 277 ? -8.913 17.518 1.036 1 94.51 277 ILE A N 1
ATOM 2052 C CA . ILE A 1 277 ? -7.849 17.012 1.896 1 94.51 277 ILE A CA 1
ATOM 2053 C C . ILE A 1 277 ? -6.711 18.027 1.962 1 94.51 277 ILE A C 1
ATOM 2055 O O . ILE A 1 277 ? -6.275 18.547 0.932 1 94.51 277 ILE A O 1
ATOM 2059 N N . GLY A 1 278 ? -6.281 18.337 3.134 1 96.3 278 GLY A N 1
ATOM 2060 C CA . GLY A 1 278 ? -5.215 19.305 3.333 1 96.3 278 GLY A CA 1
ATOM 2061 C C . GLY A 1 278 ? -5.726 20.712 3.582 1 96.3 278 GLY A C 1
ATOM 2062 O O . GLY A 1 278 ? -4.944 21.619 3.876 1 96.3 278 GLY A O 1
ATOM 2063 N N . GLY A 1 279 ? -7.066 20.902 3.479 1 96.42 279 GLY A N 1
ATOM 2064 C CA . GLY A 1 279 ? -7.637 22.22 3.705 1 96.42 279 GLY A CA 1
ATOM 2065 C C . GLY A 1 279 ? -7.377 22.751 5.103 1 96.42 279 GLY A C 1
ATOM 2066 O O . GLY A 1 279 ? -7.051 23.927 5.275 1 96.42 279 GLY A O 1
ATOM 2067 N N . GLY A 1 280 ? -7.553 21.877 6.081 1 97.32 280 GLY A N 1
ATOM 2068 C CA . GLY A 1 280 ? -7.253 22.259 7.452 1 97.32 280 GLY A CA 1
ATOM 2069 C C . GLY A 1 280 ? -5.789 22.586 7.674 1 97.32 280 GLY A C 1
ATOM 2070 O O . GLY A 1 280 ? -5.46 23.503 8.429 1 97.32 280 GLY A O 1
ATOM 2071 N N . ASP A 1 281 ? -4.96 21.86 7.029 1 98.58 281 ASP A N 1
ATOM 2072 C CA . ASP A 1 281 ? -3.526 22.113 7.13 1 98.58 281 ASP A CA 1
ATOM 2073 C C . ASP A 1 281 ? -3.16 23.456 6.501 1 98.58 281 ASP A C 1
ATOM 2075 O O . ASP A 1 281 ? -2.3 24.173 7.015 1 98.58 281 ASP A O 1
ATOM 2079 N N . ALA A 1 282 ? -3.766 23.736 5.406 1 98.59 282 ALA A N 1
ATOM 2080 C CA . ALA A 1 282 ? -3.537 25.023 4.755 1 98.59 282 ALA A CA 1
ATOM 2081 C C . ALA A 1 282 ? -4.023 26.175 5.63 1 98.59 282 ALA A C 1
ATOM 2083 O O . ALA A 1 282 ? -3.379 27.225 5.699 1 98.59 282 ALA A O 1
ATOM 2084 N N . PHE A 1 283 ? -5.145 25.996 6.26 1 98.43 283 PHE A N 1
ATOM 2085 C CA . PHE A 1 283 ? -5.648 26.967 7.225 1 98.43 283 PHE A CA 1
ATOM 2086 C C . PHE A 1 283 ? -4.642 27.184 8.349 1 98.43 283 PHE A C 1
ATOM 2088 O O . PHE A 1 283 ? -4.301 28.323 8.673 1 98.43 283 PHE A O 1
ATOM 2095 N N . ALA A 1 284 ? -4.151 26.081 8.92 1 98.82 284 ALA A N 1
ATOM 2096 C CA . ALA A 1 284 ? -3.179 26.16 10.007 1 98.82 284 ALA A CA 1
ATOM 2097 C C . ALA A 1 284 ? -1.924 26.91 9.568 1 98.82 284 ALA A C 1
ATOM 2099 O O . ALA A 1 284 ? -1.427 27.777 10.289 1 98.82 284 ALA A O 1
ATOM 2100 N N . ALA A 1 285 ? -1.477 26.596 8.393 1 98.88 285 ALA A N 1
ATOM 2101 C CA . ALA A 1 285 ? -0.293 27.266 7.861 1 98.88 285 ALA A CA 1
ATOM 2102 C C . ALA A 1 285 ? -0.54 28.762 7.691 1 98.88 285 ALA A C 1
ATOM 2104 O O . ALA A 1 285 ? 0.347 29.578 7.953 1 98.88 285 ALA A O 1
ATOM 2105 N N . GLY A 1 286 ? -1.711 29.109 7.204 1 98.76 286 GLY A N 1
ATOM 2106 C CA . GLY A 1 286 ? -2.053 30.514 7.044 1 98.76 286 GLY A CA 1
ATOM 2107 C C . GLY A 1 286 ? -2.075 31.276 8.356 1 98.76 286 GLY A C 1
ATOM 2108 O O . GLY A 1 286 ? -1.57 32.397 8.436 1 98.76 286 GLY A O 1
ATOM 2109 N N . VAL A 1 287 ? -2.675 30.694 9.34 1 98.82 287 VAL A N 1
ATOM 2110 C CA . VAL A 1 287 ? -2.719 31.319 10.657 1 98.82 287 VAL A CA 1
ATOM 2111 C C . VAL A 1 287 ? -1.302 31.47 11.205 1 98.82 287 VAL A C 1
ATOM 2113 O O . VAL A 1 287 ? -0.936 32.531 11.716 1 98.82 287 VAL A O 1
ATOM 2116 N N . LEU A 1 288 ? -0.481 30.431 11.076 1 98.87 288 LEU A N 1
ATOM 2117 C CA . LEU A 1 288 ? 0.897 30.482 11.555 1 98.87 288 LEU A CA 1
ATOM 2118 C C . LEU A 1 288 ? 1.685 31.566 10.828 1 98.87 288 LEU A C 1
ATOM 2120 O O . LEU A 1 288 ? 2.471 32.288 11.446 1 98.87 288 LEU A O 1
ATOM 2124 N N . HIS A 1 289 ? 1.455 31.682 9.549 1 98.72 289 HIS A N 1
ATOM 2125 C CA . HIS A 1 289 ? 2.092 32.74 8.774 1 98.72 289 HIS A CA 1
ATOM 2126 C C . HIS A 1 289 ? 1.741 34.117 9.328 1 98.72 289 HIS A C 1
ATOM 2128 O O . HIS A 1 289 ? 2.62 34.965 9.498 1 98.72 289 HIS A O 1
ATOM 2134 N N . GLY A 1 290 ? 0.446 34.352 9.559 1 98.35 290 GLY A N 1
ATOM 2135 C CA . GLY A 1 290 ? 0.021 35.629 10.109 1 98.35 290 GLY A CA 1
ATOM 2136 C C . GLY A 1 290 ? 0.662 35.945 11.448 1 98.35 290 GLY A C 1
ATOM 2137 O O . GLY A 1 290 ? 1.171 37.048 11.653 1 98.35 290 GLY A O 1
ATOM 2138 N N . LEU A 1 291 ? 0.71 34.96 12.316 1 98.23 291 LEU A N 1
ATOM 2139 C CA . LEU A 1 291 ? 1.271 35.147 13.649 1 98.23 291 LEU A CA 1
ATOM 2140 C C . LEU A 1 291 ? 2.775 35.389 13.577 1 98.23 291 LEU A C 1
ATOM 2142 O O . LEU A 1 291 ? 3.298 36.277 14.254 1 98.23 291 LEU A O 1
ATOM 2146 N N . LEU A 1 292 ? 3.438 34.635 12.731 1 97.9 292 LEU A N 1
ATOM 2147 C CA . LEU A 1 292 ? 4.89 34.72 12.611 1 97.9 292 LEU A CA 1
ATOM 2148 C C . LEU A 1 292 ? 5.302 36.009 11.906 1 97.9 292 LEU A C 1
ATOM 2150 O O . LEU A 1 292 ? 6.416 36.499 12.102 1 97.9 292 LEU A O 1
ATOM 2154 N N . SER A 1 293 ? 4.36 36.561 11.129 1 97.16 293 SER A N 1
ATOM 2155 C CA . SER A 1 293 ? 4.671 37.757 10.353 1 97.16 293 SER A CA 1
ATOM 2156 C C . SER A 1 293 ? 4.196 39.018 11.067 1 97.16 293 SER A C 1
ATOM 2158 O O . SER A 1 293 ? 4.367 40.128 10.558 1 97.16 293 SER A O 1
ATOM 2160 N N . GLY A 1 294 ? 3.53 38.831 12.138 1 96.16 294 GLY A N 1
ATOM 2161 C CA . GLY A 1 294 ? 3.124 39.972 12.943 1 96.16 294 GLY A CA 1
ATOM 2162 C C . GLY A 1 294 ? 1.841 40.619 12.456 1 96.16 294 GLY A C 1
ATOM 2163 O O . GLY A 1 294 ? 1.605 41.804 12.701 1 96.16 294 GLY A O 1
ATOM 2164 N N . LEU A 1 295 ? 1.068 39.932 11.752 1 96.69 295 LEU A N 1
ATOM 2165 C CA . LEU A 1 295 ? -0.241 40.45 11.37 1 96.69 295 LEU A CA 1
ATOM 2166 C C . LEU A 1 295 ? -1.154 40.571 12.585 1 96.69 295 LEU A C 1
ATOM 2168 O O . LEU A 1 295 ? -0.988 39.844 13.567 1 96.69 295 LEU A O 1
ATOM 2172 N N . ASP A 1 296 ? -2.11 41.526 12.501 1 97.64 296 ASP A N 1
ATOM 2173 C CA . ASP A 1 296 ? -3.099 41.595 13.572 1 97.64 296 ASP A CA 1
ATOM 2174 C C . ASP A 1 296 ? -4.037 40.39 13.532 1 97.64 296 ASP A C 1
ATOM 2176 O O . ASP A 1 296 ? -4.053 39.642 12.552 1 97.64 296 ASP A O 1
ATOM 2180 N N . ALA A 1 297 ? -4.788 40.182 14.571 1 98.24 297 ALA A N 1
ATOM 2181 C CA . ALA A 1 297 ? -5.595 38.979 14.756 1 98.24 297 ALA A CA 1
ATOM 2182 C C . ALA A 1 297 ? -6.629 38.835 13.642 1 98.24 297 ALA A C 1
ATOM 2184 O O . ALA A 1 297 ? -6.853 37.735 13.133 1 98.24 297 ALA A O 1
ATOM 2185 N N . GLU A 1 298 ? -7.266 39.91 13.259 1 97.51 298 GLU A N 1
ATOM 2186 C CA . GLU A 1 298 ? -8.281 39.877 12.21 1 97.51 298 GLU A CA 1
ATOM 2187 C C . GLU A 1 298 ? -7.676 39.472 10.869 1 97.51 298 GLU A C 1
ATOM 2189 O O . GLU A 1 298 ? -8.216 38.609 10.174 1 97.51 298 GLU A O 1
ATOM 2194 N N . SER A 1 299 ? -6.588 40.108 10.542 1 97.58 299 SER A N 1
ATOM 2195 C CA . SER A 1 299 ? -5.905 39.774 9.296 1 97.58 299 SER A CA 1
ATOM 2196 C C . SER A 1 299 ? -5.392 38.338 9.315 1 97.58 299 SER A C 1
ATOM 2198 O O . SER A 1 299 ? -5.411 37.654 8.29 1 97.58 299 SER A O 1
ATOM 2200 N N . THR A 1 300 ? -4.964 37.898 10.464 1 98.37 300 THR A N 1
ATOM 2201 C CA . THR A 1 300 ? -4.422 36.552 10.613 1 98.37 300 THR A CA 1
ATOM 2202 C C . THR A 1 300 ? -5.493 35.502 10.329 1 98.37 300 THR A C 1
ATOM 2204 O O . THR A 1 300 ? -5.282 34.594 9.523 1 98.37 300 THR A O 1
ATOM 2207 N N . VAL A 1 301 ? -6.626 35.629 10.947 1 98.34 301 VAL A N 1
ATOM 2208 C CA . VAL A 1 301 ? -7.66 34.61 10.802 1 98.34 301 VAL A CA 1
ATOM 2209 C C . VAL A 1 301 ? -8.248 34.667 9.394 1 98.34 301 VAL A C 1
ATOM 2211 O O . VAL A 1 301 ? -8.601 33.634 8.82 1 98.34 301 VAL A O 1
ATOM 2214 N N . ARG A 1 302 ? -8.343 35.856 8.806 1 97.47 302 ARG A N 1
ATOM 2215 C CA . ARG A 1 302 ? -8.826 35.988 7.435 1 97.47 302 ARG A CA 1
ATOM 2216 C C . ARG A 1 302 ? -7.853 35.352 6.448 1 97.47 302 ARG A C 1
ATOM 2218 O O . ARG A 1 302 ? -8.271 34.704 5.486 1 97.47 302 ARG A O 1
ATOM 2225 N N . PHE A 1 303 ? -6.589 35.569 6.669 1 97.56 303 PHE A N 1
ATOM 2226 C CA . PHE A 1 303 ? -5.567 34.953 5.831 1 97.56 303 PHE A CA 1
ATOM 2227 C C . PHE A 1 303 ? -5.644 33.434 5.912 1 97.56 303 PHE A C 1
ATOM 2229 O O . PHE A 1 303 ? -5.588 32.748 4.889 1 97.56 303 PHE A O 1
ATOM 2236 N N . GLY A 1 304 ? -5.728 32.91 7.141 1 98.39 304 GLY A N 1
ATOM 2237 C CA . GLY A 1 304 ? -5.884 31.475 7.317 1 98.39 304 GLY A CA 1
ATOM 2238 C C . GLY A 1 304 ? -7.079 30.908 6.574 1 98.39 304 GLY A C 1
ATOM 2239 O O . GLY A 1 304 ? -6.961 29.899 5.876 1 98.39 304 GLY A O 1
ATOM 2240 N N . LEU A 1 305 ? -8.202 31.545 6.732 1 97.54 305 LEU A N 1
ATOM 2241 C CA . LEU A 1 305 ? -9.418 31.087 6.07 1 97.54 305 LEU A CA 1
ATOM 2242 C C . LEU A 1 3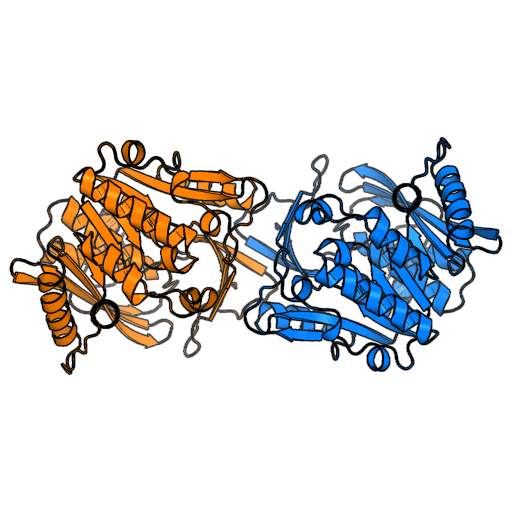05 ? -9.247 31.092 4.554 1 97.54 305 LEU A C 1
ATOM 2244 O O . LEU A 1 305 ? -9.656 30.148 3.876 1 97.54 305 LEU A O 1
ATOM 2248 N N . ALA A 1 306 ? -8.677 32.127 4.034 1 96.72 306 ALA A N 1
ATOM 2249 C CA . ALA A 1 306 ? -8.452 32.245 2.596 1 96.72 306 ALA A CA 1
ATOM 2250 C C . ALA A 1 306 ? -7.512 31.152 2.096 1 96.72 306 ALA A C 1
ATOM 2252 O O . ALA A 1 306 ? -7.735 30.572 1.03 1 96.72 306 ALA A O 1
ATOM 2253 N N . ALA A 1 307 ? -6.478 30.886 2.858 1 97.71 307 ALA A N 1
ATOM 2254 C CA . ALA A 1 307 ? -5.538 29.826 2.501 1 97.71 307 ALA A CA 1
ATOM 2255 C C . ALA A 1 307 ? -6.231 28.467 2.467 1 97.71 307 ALA A C 1
ATOM 2257 O O . ALA A 1 307 ? -6.062 27.701 1.515 1 97.71 307 ALA A O 1
ATOM 2258 N N . GLY A 1 308 ? -6.992 28.194 3.532 1 97.44 308 GLY A N 1
ATOM 2259 C CA . GLY A 1 308 ? -7.751 26.954 3.555 1 97.44 308 GLY A CA 1
ATOM 2260 C C . GLY A 1 308 ? -8.737 26.837 2.407 1 97.44 308 GLY A C 1
ATOM 2261 O O . GLY A 1 308 ? -8.873 25.769 1.806 1 97.44 308 GLY A O 1
ATOM 2262 N N . ALA A 1 309 ? -9.403 27.882 2.11 1 95.45 309 ALA A N 1
ATOM 2263 C CA . ALA A 1 309 ? -10.377 27.906 1.021 1 95.45 309 ALA A CA 1
ATOM 2264 C C . ALA A 1 309 ? -9.706 27.632 -0.321 1 95.45 309 ALA A C 1
ATOM 2266 O O . ALA A 1 309 ? -10.217 26.854 -1.13 1 95.45 309 ALA A O 1
ATOM 2267 N N . LEU A 1 310 ? -8.621 28.263 -0.554 1 95.81 310 LEU A N 1
ATOM 2268 C CA . LEU A 1 310 ? -7.892 28.103 -1.807 1 95.81 310 LEU A CA 1
ATOM 2269 C C . LEU A 1 310 ? -7.443 26.657 -1.994 1 95.81 310 LEU A C 1
ATOM 2271 O O . LEU A 1 310 ? -7.449 26.141 -3.114 1 95.81 310 LEU A O 1
ATOM 2275 N N . LYS A 1 311 ? -7.044 25.984 -0.948 1 96.96 311 LYS A N 1
ATOM 2276 C CA . LYS A 1 311 ? -6.576 24.603 -1.022 1 96.96 311 LYS A CA 1
ATOM 2277 C C . LYS A 1 311 ? -7.66 23.684 -1.579 1 96.96 311 LYS A C 1
ATOM 2279 O O . LYS A 1 311 ? -7.36 22.709 -2.27 1 96.96 311 LYS A O 1
ATOM 2284 N N . HIS A 1 312 ? -8.906 24.025 -1.337 1 95.52 312 HIS A N 1
ATOM 2285 C CA . HIS A 1 312 ? -10.012 23.196 -1.804 1 95.52 312 HIS A CA 1
ATOM 2286 C C . HIS A 1 312 ? -10.083 23.18 -3.327 1 95.52 312 HIS A C 1
ATOM 2288 O O . HIS A 1 312 ? -10.76 22.331 -3.912 1 95.52 312 HIS A O 1
ATOM 2294 N N . ALA A 1 313 ? -9.422 24.134 -3.969 1 94.35 313 ALA A N 1
ATOM 2295 C CA . ALA A 1 313 ? -9.442 24.236 -5.426 1 94.35 313 ALA A CA 1
ATOM 2296 C C . ALA A 1 313 ? -8.205 23.585 -6.038 1 94.35 313 ALA A C 1
ATOM 2298 O O . ALA A 1 313 ? -7.984 23.673 -7.248 1 94.35 313 ALA A O 1
ATOM 2299 N N . ILE A 1 314 ? -7.358 22.947 -5.281 1 95.12 314 ILE A N 1
ATOM 2300 C CA . ILE A 1 314 ? -6.089 22.39 -5.738 1 95.12 314 ILE A CA 1
ATOM 2301 C C . ILE A 1 314 ? -6.062 20.886 -5.477 1 95.12 314 ILE A C 1
ATOM 2303 O O . ILE A 1 314 ? -6.22 20.445 -4.336 1 95.12 314 ILE A O 1
ATOM 2307 N N . PRO A 1 315 ? -5.85 20.038 -6.499 1 94.79 315 PRO A N 1
ATOM 2308 C CA . PRO A 1 315 ? -5.76 18.591 -6.287 1 94.79 315 PRO A CA 1
ATOM 2309 C C . PRO A 1 315 ? -4.566 18.194 -5.422 1 94.79 315 PRO A C 1
ATOM 2311 O O . PRO A 1 315 ? -3.502 18.811 -5.512 1 94.79 315 PRO A O 1
ATOM 2314 N N . GLY A 1 316 ? -4.725 17.096 -4.665 1 95.59 316 GLY A N 1
ATOM 2315 C CA . GLY A 1 316 ? -3.657 16.596 -3.814 1 95.59 316 GLY A CA 1
ATOM 2316 C C . GLY A 1 316 ? -3.712 17.147 -2.402 1 95.59 316 GLY A C 1
ATOM 2317 O O . GLY A 1 316 ? -4.585 17.954 -2.078 1 95.59 316 GLY A O 1
ATOM 2318 N N . ASP A 1 317 ? -2.801 16.83 -1.63 1 97.07 317 ASP A N 1
ATOM 2319 C CA . ASP A 1 317 ? -2.84 17.191 -0.217 1 97.07 317 ASP A CA 1
ATOM 2320 C C . ASP A 1 317 ? -2.118 18.513 0.033 1 97.07 317 ASP A C 1
ATOM 2322 O O . ASP A 1 317 ? -2.429 19.226 0.989 1 97.07 317 ASP A O 1
ATOM 2326 N N . PHE A 1 318 ? -1.167 18.878 -0.802 1 98.08 318 PHE A N 1
ATOM 2327 C CA . PHE A 1 318 ? -0.324 20.054 -0.624 1 98.08 318 PHE A CA 1
ATOM 2328 C C . PHE A 1 318 ? -1.033 21.31 -1.118 1 98.08 318 PHE A C 1
ATOM 2330 O O . PHE A 1 318 ? -1.818 21.253 -2.067 1 98.08 318 PHE A O 1
ATOM 2337 N N . SER A 1 319 ? -0.802 22.386 -0.454 1 97.5 319 SER A N 1
ATOM 2338 C CA . SER A 1 319 ? -1.199 23.712 -0.916 1 97.5 319 SER A CA 1
ATOM 2339 C C . SER A 1 319 ? 0.018 24.569 -1.247 1 97.5 319 SER A C 1
ATOM 2341 O O . SER A 1 319 ? 0.599 25.199 -0.361 1 97.5 319 SER A O 1
ATOM 2343 N N . PRO A 1 320 ? 0.336 24.646 -2.476 1 96.19 320 PRO A N 1
ATOM 2344 C CA . PRO A 1 320 ? 1.496 25.444 -2.877 1 96.19 320 PRO A CA 1
ATOM 2345 C C . PRO A 1 320 ? 1.141 26.903 -3.156 1 96.19 320 PRO A C 1
ATOM 2347 O O . PRO A 1 320 ? 1.887 27.603 -3.844 1 96.19 320 PRO A O 1
ATOM 2350 N N . ALA A 1 321 ? 0.008 27.366 -2.615 1 96.34 321 ALA A N 1
ATOM 2351 C CA . ALA A 1 321 ? -0.441 28.734 -2.858 1 96.34 321 ALA A CA 1
ATOM 2352 C C . ALA A 1 321 ? 0.534 29.745 -2.263 1 96.34 321 ALA A C 1
ATOM 2354 O O . ALA A 1 321 ? 0.97 29.598 -1.119 1 96.34 321 ALA A O 1
ATOM 2355 N N . ARG A 1 322 ? 0.834 30.878 -3.038 1 96.56 322 ARG A N 1
ATOM 2356 C CA . ARG A 1 322 ? 1.728 31.936 -2.58 1 96.56 322 ARG A 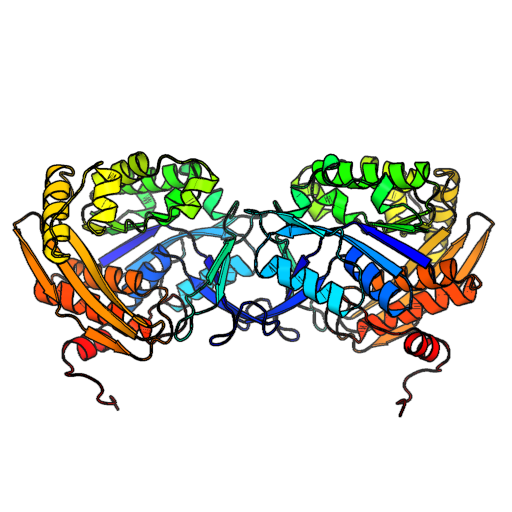CA 1
ATOM 2357 C C . ARG A 1 322 ? 0.955 33.027 -1.846 1 96.56 322 ARG A C 1
ATOM 2359 O O . ARG A 1 322 ? -0.268 33.117 -1.969 1 96.56 322 ARG A O 1
ATOM 2366 N N . GLU A 1 323 ? 1.682 33.667 -1.157 1 96.83 323 GLU A N 1
ATOM 2367 C CA . GLU A 1 323 ? 1.077 34.71 -0.334 1 96.83 323 GLU A CA 1
ATOM 2368 C C . GLU A 1 323 ? 0.208 35.642 -1.175 1 96.83 323 GLU A C 1
ATOM 2370 O O . GLU A 1 323 ? -0.891 36.016 -0.76 1 96.83 323 GLU A O 1
ATOM 2375 N N . ALA A 1 324 ? 0.688 36.036 -2.28 1 95.82 324 ALA A N 1
ATOM 2376 C CA . ALA A 1 324 ? -0.041 36.969 -3.134 1 95.82 324 ALA A CA 1
ATOM 2377 C C . ALA A 1 324 ? -1.397 36.397 -3.539 1 95.82 324 ALA A C 1
ATOM 2379 O O . ALA A 1 324 ? -2.385 37.13 -3.629 1 95.82 324 ALA A O 1
ATOM 2380 N N . GLU A 1 325 ? -1.462 35.103 -3.828 1 95.67 325 GLU A N 1
ATOM 2381 C CA . GLU A 1 325 ? -2.709 34.447 -4.209 1 95.67 325 GLU A CA 1
ATOM 2382 C C . GLU A 1 325 ? -3.697 34.421 -3.046 1 95.67 325 GLU A C 1
ATOM 2384 O O . GLU A 1 325 ? -4.897 34.63 -3.239 1 95.67 325 GLU A O 1
ATOM 2389 N N . VAL A 1 326 ? -3.198 34.235 -1.864 1 96.64 326 VAL A N 1
ATOM 2390 C CA . VAL A 1 326 ? -4.05 34.183 -0.681 1 96.64 326 VAL A CA 1
ATOM 2391 C C . VAL A 1 326 ? -4.596 35.576 -0.376 1 96.64 326 VAL A C 1
ATOM 2393 O O . VAL A 1 326 ? -5.786 35.735 -0.093 1 96.64 326 VAL A O 1
ATOM 2396 N N . ARG A 1 327 ? -3.763 36.552 -0.476 1 95.31 327 ARG A N 1
ATOM 2397 C CA . ARG A 1 327 ? -4.184 37.928 -0.232 1 95.31 327 ARG A CA 1
ATOM 2398 C C . ARG A 1 327 ? -5.231 38.369 -1.249 1 95.31 327 ARG A C 1
ATOM 2400 O O . ARG A 1 327 ? -6.171 39.089 -0.908 1 95.31 327 ARG A O 1
ATOM 2407 N N . ALA A 1 328 ? -5.004 37.954 -2.44 1 93.72 328 ALA A N 1
ATOM 2408 C CA . ALA A 1 328 ? -5.968 38.297 -3.482 1 93.72 328 ALA A CA 1
ATOM 2409 C C . ALA A 1 328 ? -7.352 37.742 -3.154 1 93.72 328 ALA A C 1
ATOM 2411 O O . ALA A 1 328 ? -8.365 38.4 -3.399 1 93.72 328 ALA A O 1
ATOM 2412 N N . LEU A 1 329 ? -7.385 36.601 -2.66 1 91.29 329 LEU A N 1
ATOM 2413 C CA . LEU A 1 329 ? -8.661 35.997 -2.295 1 91.29 329 LEU A CA 1
ATOM 2414 C C . LEU A 1 329 ? -9.268 36.696 -1.083 1 91.29 329 LEU A C 1
ATOM 2416 O O . LEU A 1 329 ? -10.49 36.826 -0.982 1 91.29 329 LEU A O 1
ATOM 2420 N N . MET A 1 330 ? -8.413 37.115 -0.239 1 89.29 330 MET A N 1
ATOM 2421 C CA . MET A 1 330 ? -8.86 37.833 0.951 1 89.29 330 MET A CA 1
ATOM 2422 C C . MET A 1 330 ? -9.599 39.112 0.569 1 89.29 330 MET A C 1
ATOM 2424 O O . MET A 1 330 ? -10.598 39.467 1.196 1 89.29 330 MET A O 1
ATOM 2428 N N . GLU A 1 331 ? -9.034 39.853 -0.345 1 82.96 331 GLU A N 1
ATOM 2429 C CA . GLU A 1 331 ? -9.538 41.166 -0.738 1 82.96 331 GLU A CA 1
ATOM 2430 C C . GLU A 1 331 ? -10.711 41.04 -1.705 1 82.96 331 GLU A C 1
ATOM 2432 O O . GLU A 1 331 ? -11.511 41.967 -1.844 1 82.96 331 GLU A O 1
ATOM 2437 N N . SER A 1 332 ? -10.48 40.095 -2.642 1 65.15 332 SER A N 1
ATOM 2438 C CA . SER A 1 332 ? -11.443 39.992 -3.733 1 65.15 332 SER A CA 1
ATOM 2439 C C . SER A 1 332 ? -12.838 39.665 -3.21 1 65.15 332 SER A C 1
ATOM 2441 O O . SER A 1 332 ? -12.981 39.013 -2.173 1 65.15 332 SER A O 1
ATOM 2443 N N . HIS A 1 333 ? -13.658 40.668 -3.429 1 52.18 333 HIS A N 1
ATOM 2444 C CA . HIS A 1 333 ? -15.03 40.181 -3.511 1 52.18 333 HIS A CA 1
ATOM 2445 C C . HIS A 1 333 ? -15.135 38.989 -4.457 1 52.18 333 HIS A C 1
ATOM 2447 O O . HIS A 1 333 ? -14.324 38.846 -5.375 1 52.18 333 HIS A O 1
ATOM 2453 N N . PRO A 1 334 ? -15.849 37.994 -4.506 1 48.11 334 PRO A N 1
ATOM 2454 C CA . PRO A 1 334 ? -15.759 36.635 -5.047 1 48.11 334 PRO A CA 1
ATOM 2455 C C . PRO A 1 334 ? -15.006 36.577 -6.374 1 48.11 334 PRO A C 1
ATOM 2457 O O . PRO A 1 334 ? -14.618 37.615 -6.914 1 48.11 334 PRO A O 1
ATOM 2460 N N . PHE A 1 335 ? -15.357 35.888 -7.687 1 46.07 335 PHE A N 1
ATOM 2461 C CA . PHE A 1 335 ? -14.98 35.045 -8.816 1 46.07 335 PHE A CA 1
ATOM 2462 C C . PHE A 1 335 ? -14.362 35.879 -9.932 1 46.07 335 PHE A C 1
ATOM 2464 O O . PHE A 1 335 ? -14.378 35.476 -11.097 1 46.07 335 PHE A O 1
ATOM 2471 N N . ASP A 1 336 ? -13.68 36.865 -9.676 1 45.13 336 ASP A N 1
ATOM 2472 C CA . ASP A 1 336 ? -13.279 37.477 -10.939 1 45.13 336 ASP A CA 1
ATOM 2473 C C . ASP A 1 336 ? -11.939 36.921 -11.418 1 45.13 336 ASP A C 1
ATOM 2475 O O . ASP A 1 336 ? -11.05 36.647 -10.609 1 45.13 336 ASP A O 1
ATOM 2479 N N . VAL A 1 337 ? -11.6 36.461 -12.781 1 39.25 337 VAL A N 1
ATOM 2480 C CA . VAL A 1 337 ? -10.432 35.9 -13.45 1 39.25 337 VAL A CA 1
ATOM 2481 C C . VAL A 1 337 ? -9.244 36.847 -13.297 1 39.25 337 VAL A C 1
ATOM 2483 O O . VAL A 1 337 ? -9.341 38.033 -13.623 1 39.25 337 VAL A O 1
ATOM 2486 N N . ARG A 1 338 ? -8.094 36.511 -12.792 1 41.64 338 ARG A N 1
ATOM 2487 C CA . ARG A 1 338 ? -6.884 37.327 -12.765 1 41.64 338 ARG A CA 1
ATOM 2488 C C . ARG A 1 338 ? -6.018 37.062 -13.992 1 41.64 338 ARG A C 1
ATOM 2490 O O . ARG A 1 338 ? -5.578 35.933 -14.215 1 41.64 338 ARG A O 1
ATOM 2497 N N . ARG A 1 339 ? -5.938 37.919 -15.028 1 30.46 339 ARG A N 1
ATOM 2498 C CA . ARG A 1 339 ? -4.971 37.914 -16.121 1 30.46 339 ARG A CA 1
ATOM 2499 C C . ARG A 1 339 ? -3.699 38.659 -15.731 1 30.46 339 ARG A C 1
ATOM 2501 O O . ARG A 1 339 ? -3.76 39.709 -15.089 1 30.46 339 ARG A O 1
ATOM 2508 N N . MET B 1 1 ? -12.59 -32.515 -16.82 1 89.95 1 MET B N 1
ATOM 2509 C CA . MET B 1 1 ? -12.691 -31.407 -15.874 1 89.95 1 MET B CA 1
ATOM 2510 C C . MET B 1 1 ? -12.346 -31.865 -14.461 1 89.95 1 MET B C 1
ATOM 2512 O O . MET B 1 1 ? -12.888 -32.859 -13.976 1 89.95 1 MET B O 1
ATOM 2516 N N . SER B 1 2 ? -11.312 -31.257 -13.887 1 95.08 2 SER B N 1
ATOM 2517 C CA . SER B 1 2 ? -10.884 -31.62 -12.54 1 95.08 2 SER B CA 1
ATOM 2518 C C . SER B 1 2 ? -11.198 -30.511 -11.542 1 95.08 2 SER B C 1
ATOM 2520 O O . SER B 1 2 ? -11.295 -29.34 -11.917 1 95.08 2 SER B O 1
ATOM 2522 N N . ARG B 1 3 ? -11.439 -30.954 -10.363 1 98.34 3 ARG B N 1
ATOM 2523 C CA . ARG B 1 3 ? -11.619 -30.003 -9.271 1 98.34 3 ARG B CA 1
ATOM 2524 C C . ARG B 1 3 ? -10.291 -29.7 -8.584 1 98.34 3 ARG B C 1
ATOM 2526 O O . ARG B 1 3 ? -9.625 -30.607 -8.082 1 98.34 3 ARG B O 1
ATOM 2533 N N . VAL B 1 4 ? -9.905 -28.422 -8.586 1 98.85 4 VAL B N 1
ATOM 2534 C CA . VAL B 1 4 ? -8.611 -28.001 -8.059 1 98.85 4 VAL B CA 1
ATOM 2535 C C . VAL B 1 4 ? -8.815 -26.955 -6.965 1 98.85 4 VAL B C 1
ATOM 2537 O O . VAL B 1 4 ? -9.662 -26.068 -7.095 1 98.85 4 VAL B O 1
ATOM 2540 N N . VAL B 1 5 ? -8.106 -27.078 -5.874 1 98.89 5 VAL B N 1
ATOM 2541 C CA . VAL B 1 5 ? -8.066 -26.088 -4.803 1 98.89 5 VAL B CA 1
ATOM 2542 C C . VAL B 1 5 ? -6.701 -25.404 -4.782 1 98.89 5 VAL B C 1
ATOM 2544 O O . VAL B 1 5 ? -5.664 -26.071 -4.812 1 98.89 5 VAL B O 1
ATOM 2547 N N . CYS B 1 6 ? -6.688 -24.101 -4.843 1 98.91 6 CYS B N 1
ATOM 2548 C CA . CYS B 1 6 ? -5.471 -23.306 -4.721 1 98.91 6 CYS B CA 1
ATOM 2549 C C . CYS B 1 6 ? -5.46 -22.523 -3.414 1 98.91 6 CYS B C 1
ATOM 2551 O O . CYS B 1 6 ? -6.456 -21.894 -3.053 1 98.91 6 CYS B O 1
ATOM 2553 N N . PHE B 1 7 ? -4.34 -22.586 -2.677 1 98.85 7 PHE B N 1
ATOM 2554 C CA . PHE B 1 7 ? -4.231 -21.909 -1.39 1 98.85 7 PHE B CA 1
ATOM 2555 C C . PHE B 1 7 ? -3.053 -20.942 -1.384 1 98.85 7 PHE B C 1
ATOM 2557 O O . PHE B 1 7 ? -1.903 -21.356 -1.544 1 98.85 7 PHE B O 1
ATOM 2564 N N . GLY B 1 8 ? -3.367 -19.679 -1.214 1 98.65 8 GLY B N 1
ATOM 2565 C CA . GLY B 1 8 ? -2.297 -18.694 -1.191 1 98.65 8 GLY B CA 1
ATOM 2566 C C . GLY B 1 8 ? -2.8 -17.27 -1.051 1 98.65 8 GLY B C 1
ATOM 2567 O O . GLY B 1 8 ? -3.999 -17.044 -0.872 1 98.65 8 GLY B O 1
ATOM 2568 N N . GLU B 1 9 ? -1.873 -16.339 -1.081 1 98.37 9 GLU B N 1
ATOM 2569 C CA . GLU B 1 9 ? -2.163 -14.928 -0.848 1 98.37 9 GLU B CA 1
ATOM 2570 C C . GLU B 1 9 ? -2.652 -14.247 -2.123 1 98.37 9 GLU B C 1
ATOM 2572 O O . GLU B 1 9 ? -2.097 -14.467 -3.202 1 98.37 9 GLU B O 1
ATOM 2577 N N . LEU B 1 10 ? -3.718 -13.467 -2.036 1 98.56 10 LEU B N 1
ATOM 2578 C CA . LEU B 1 10 ? -4.103 -12.515 -3.073 1 98.56 10 LEU B CA 1
ATOM 2579 C C . LEU B 1 10 ? -3.396 -11.179 -2.873 1 98.56 10 LEU B C 1
ATOM 2581 O O . LEU B 1 10 ? -3.295 -10.687 -1.747 1 98.56 10 LEU B O 1
ATOM 2585 N N . LEU B 1 11 ? -2.922 -10.619 -3.956 1 98.12 11 LEU B N 1
ATOM 2586 C CA . LEU B 1 11 ? -2.158 -9.378 -3.9 1 98.12 11 LEU B CA 1
ATOM 2587 C C . LEU B 1 11 ? -2.705 -8.357 -4.893 1 98.12 11 LEU B C 1
ATOM 2589 O O . LEU B 1 11 ? -3.345 -8.726 -5.88 1 98.12 11 LEU B O 1
ATOM 2593 N N . LEU B 1 12 ? -2.451 -7.095 -4.587 1 98.53 12 LEU B N 1
ATOM 2594 C CA . LEU B 1 12 ? -2.533 -6.045 -5.597 1 98.53 12 LEU B CA 1
ATOM 2595 C C . LEU B 1 12 ? -1.142 -5.621 -6.054 1 98.53 12 LEU B C 1
ATOM 2597 O O . LEU B 1 12 ? -0.293 -5.27 -5.231 1 98.53 12 LEU B O 1
ATOM 2601 N N . ARG B 1 13 ? -0.893 -5.747 -7.299 1 98.43 13 ARG B N 1
ATOM 2602 C CA . ARG B 1 13 ? 0.297 -5.174 -7.918 1 98.43 13 ARG B CA 1
ATOM 2603 C C . ARG B 1 13 ? 0.053 -3.729 -8.34 1 98.43 13 ARG B C 1
ATOM 2605 O O . ARG B 1 13 ? -0.856 -3.451 -9.126 1 98.43 13 ARG B O 1
ATOM 2612 N N . LEU B 1 14 ? 0.804 -2.855 -7.793 1 98.35 14 LEU B N 1
ATOM 2613 C CA . LEU B 1 14 ? 0.789 -1.449 -8.182 1 98.35 14 LEU B CA 1
ATOM 2614 C C . LEU B 1 14 ? 1.959 -1.128 -9.107 1 98.35 14 LEU B C 1
ATOM 2616 O O . LEU B 1 14 ? 3.087 -0.94 -8.645 1 98.35 14 LEU B O 1
ATOM 2620 N N . GLY B 1 15 ? 1.66 -1.046 -10.394 1 97.47 15 GLY B N 1
ATOM 2621 C CA . GLY B 1 15 ? 2.726 -0.943 -11.378 1 97.47 15 GLY B CA 1
ATOM 2622 C C . GLY B 1 15 ? 2.849 0.443 -11.982 1 97.47 15 GLY B C 1
ATOM 2623 O O . GLY B 1 15 ? 1.842 1.11 -12.229 1 97.47 15 GLY B O 1
ATOM 2624 N N . ALA B 1 16 ? 4.107 0.845 -12.224 1 96.61 16 ALA B N 1
ATOM 2625 C CA . ALA B 1 16 ? 4.325 2.05 -13.021 1 96.61 16 ALA B CA 1
ATOM 2626 C C . ALA B 1 16 ? 3.776 1.88 -14.434 1 96.61 16 ALA B C 1
ATOM 2628 O O . ALA B 1 16 ? 3.86 0.794 -15.013 1 96.61 16 ALA B O 1
ATOM 2629 N N . PRO B 1 17 ? 3.219 2.978 -14.992 1 93.56 17 PRO B N 1
ATOM 2630 C CA . PRO B 1 17 ? 2.732 2.871 -16.37 1 93.56 17 PRO B CA 1
ATOM 2631 C C . PRO B 1 17 ? 3.846 2.567 -17.368 1 93.56 17 PRO B C 1
ATOM 2633 O O . PRO B 1 17 ? 4.938 3.134 -17.272 1 93.56 17 PRO B O 1
ATOM 2636 N N . GLY B 1 18 ? 3.522 1.658 -18.302 1 90.85 18 GLY B N 1
ATOM 2637 C CA . GLY B 1 18 ? 4.487 1.327 -19.339 1 90.85 18 GLY B CA 1
ATOM 2638 C C . GLY B 1 18 ? 5.807 0.822 -18.788 1 90.85 18 GLY B C 1
ATOM 2639 O O . GLY B 1 18 ? 5.833 -0.109 -17.981 1 90.85 18 GLY B O 1
ATOM 2640 N N . ARG B 1 19 ? 6.887 1.42 -19.148 1 91.5 19 ARG B N 1
ATOM 2641 C CA . ARG B 1 19 ? 8.224 1.029 -18.712 1 91.5 19 ARG B CA 1
ATOM 2642 C C . ARG B 1 19 ? 8.869 2.127 -17.874 1 91.5 19 ARG B C 1
ATOM 2644 O O . ARG B 1 19 ? 10.093 2.276 -17.873 1 91.5 19 ARG B O 1
ATOM 2651 N N . GLU B 1 20 ? 8.037 2.9 -17.23 1 94.41 20 GLU B N 1
ATOM 2652 C CA . GLU B 1 20 ? 8.517 3.985 -16.379 1 94.41 20 GLU B CA 1
ATOM 2653 C C . GLU B 1 20 ? 9.108 3.446 -15.08 1 94.41 20 GLU B C 1
ATOM 2655 O O . GLU B 1 20 ? 8.833 2.309 -14.691 1 94.41 20 GLU B O 1
ATOM 2660 N N . LEU B 1 21 ? 9.95 4.338 -14.493 1 94.57 21 LEU B N 1
ATOM 2661 C CA . LEU B 1 21 ? 10.322 4.101 -13.103 1 94.57 21 LEU B CA 1
ATOM 2662 C C . LEU B 1 21 ? 9.131 4.318 -12.176 1 94.57 21 LEU B C 1
ATOM 2664 O O . LEU B 1 21 ? 8.145 4.949 -12.563 1 94.57 21 LEU B O 1
ATOM 2668 N N . LEU B 1 22 ? 9.204 3.773 -11.02 1 95.92 22 LEU B N 1
ATOM 2669 C CA . LEU B 1 22 ? 8.125 3.983 -10.061 1 95.92 22 LEU B CA 1
ATOM 2670 C C . LEU B 1 22 ? 7.945 5.468 -9.761 1 95.92 22 LEU B C 1
ATOM 2672 O O . LEU B 1 22 ? 8.894 6.144 -9.359 1 95.92 22 LEU B O 1
ATOM 2676 N N . LEU B 1 23 ? 6.743 6.007 -10.081 1 96.05 23 LEU B N 1
ATOM 2677 C CA . LEU B 1 23 ? 6.261 7.344 -9.754 1 96.05 23 LEU B CA 1
ATOM 2678 C C . LEU B 1 23 ? 6.993 8.401 -10.574 1 96.05 23 LEU B C 1
ATOM 2680 O O . LEU B 1 23 ? 7.072 9.563 -10.168 1 96.05 23 LEU B O 1
ATOM 2684 N N . GLN B 1 24 ? 7.648 7.954 -11.671 1 93.5 24 GLN B N 1
ATOM 2685 C CA . GLN B 1 24 ? 8.012 8.933 -12.69 1 93.5 24 GLN B CA 1
ATOM 2686 C C . GLN B 1 24 ? 6.812 9.787 -13.086 1 93.5 24 GLN B C 1
ATOM 2688 O O . GLN B 1 24 ? 6.947 10.993 -13.304 1 93.5 24 GLN B O 1
ATOM 2693 N N . THR B 1 25 ? 5.768 9.133 -13.308 1 93.38 25 THR B N 1
ATOM 2694 C CA . THR B 1 25 ? 4.435 9.725 -13.301 1 93.38 25 THR B CA 1
ATOM 2695 C C . THR B 1 25 ? 3.671 9.323 -12.042 1 93.38 25 THR B C 1
ATOM 2697 O O . THR B 1 25 ? 3.681 8.155 -11.649 1 93.38 25 THR B O 1
ATOM 2700 N N . PRO B 1 26 ? 3.052 10.257 -11.381 1 94.62 26 PRO B N 1
ATOM 2701 C CA . PRO B 1 26 ? 2.41 9.94 -10.104 1 94.62 26 PRO B CA 1
ATOM 2702 C C . PRO B 1 26 ? 1.097 9.179 -10.275 1 94.62 26 PRO B C 1
ATOM 2704 O O . PRO B 1 26 ? 0.047 9.64 -9.821 1 94.62 26 PRO B O 1
ATOM 2707 N N . GLN B 1 27 ? 1.186 8.065 -10.937 1 96.54 27 GLN B N 1
ATOM 2708 C CA . GLN B 1 27 ? 0.077 7.154 -11.199 1 96.54 27 GLN B CA 1
ATOM 2709 C C . GLN B 1 27 ? 0.539 5.7 -11.168 1 96.54 27 GLN B C 1
ATOM 2711 O O . GLN B 1 27 ? 1.687 5.401 -11.504 1 96.54 27 GLN B O 1
ATOM 2716 N N . LEU B 1 28 ? -0.386 4.847 -10.787 1 97.94 28 LEU B N 1
ATOM 2717 C CA . LEU B 1 28 ? -0.098 3.418 -10.743 1 97.94 28 LEU B CA 1
ATOM 2718 C C . LEU B 1 28 ? -1.235 2.615 -11.365 1 97.94 28 LEU B C 1
ATOM 2720 O O . LEU B 1 28 ? -2.409 2.936 -11.166 1 97.94 28 LEU B O 1
ATOM 2724 N N . GLN B 1 29 ? -0.881 1.593 -12.102 1 97.63 29 GLN B N 1
ATOM 2725 C CA . GLN B 1 29 ? -1.832 0.606 -12.602 1 97.63 29 GLN B CA 1
ATOM 2726 C C . GLN B 1 29 ? -1.996 -0.548 -11.617 1 97.63 29 GLN B C 1
ATOM 2728 O O . GLN B 1 29 ? -1.021 -1 -11.014 1 97.63 29 GLN B O 1
ATOM 2733 N N . VAL B 1 30 ? -3.228 -0.972 -11.463 1 98.15 30 VAL B N 1
ATOM 2734 C CA . VAL B 1 30 ? -3.485 -1.983 -10.443 1 98.15 30 VAL B CA 1
ATOM 2735 C C . VAL B 1 30 ? -3.857 -3.306 -11.108 1 98.15 30 VAL B C 1
ATOM 2737 O O . VAL B 1 30 ? -4.756 -3.353 -11.951 1 98.15 30 VAL B O 1
ATOM 2740 N N . HIS B 1 31 ? -3.168 -4.317 -10.77 1 98.02 31 HIS B N 1
ATOM 2741 C CA . HIS B 1 31 ? -3.481 -5.684 -11.17 1 98.02 31 HIS B CA 1
ATOM 2742 C C . HIS B 1 31 ? -3.621 -6.596 -9.956 1 98.02 31 HIS B C 1
ATOM 2744 O O . HIS B 1 31 ? -2.865 -6.47 -8.989 1 98.02 31 HIS B O 1
ATOM 2750 N N . VAL B 1 32 ? -4.603 -7.45 -10.009 1 98.38 32 VAL B N 1
ATOM 2751 C CA . VAL B 1 32 ? -4.716 -8.485 -8.987 1 98.38 32 VAL B CA 1
ATOM 2752 C C . VAL B 1 32 ? -3.819 -9.667 -9.346 1 98.38 32 VAL B C 1
ATOM 2754 O O . VAL B 1 32 ? -3.695 -10.027 -10.519 1 98.38 32 VAL B O 1
ATOM 2757 N N . GLY B 1 33 ? -3.196 -10.229 -8.335 1 97.72 33 GLY B N 1
ATOM 2758 C CA . GLY B 1 33 ? -2.36 -11.397 -8.568 1 97.72 33 GLY B CA 1
ATOM 2759 C C . GLY B 1 33 ? -2.115 -12.215 -7.315 1 97.72 33 GLY B C 1
ATOM 2760 O O . GLY B 1 33 ? -2.915 -12.179 -6.378 1 97.72 33 GLY B O 1
ATOM 2761 N N . GLY B 1 34 ? -1.037 -12.936 -7.373 1 97.75 34 GLY B N 1
ATOM 2762 C CA . GLY B 1 34 ? -0.617 -13.954 -6.423 1 97.75 34 GLY B CA 1
ATOM 2763 C C . GLY B 1 34 ? -0.246 -15.268 -7.084 1 97.75 34 GLY B C 1
ATOM 2764 O O . GLY B 1 34 ? -0.901 -15.699 -8.035 1 97.75 34 GLY B O 1
ATOM 2765 N N . ALA B 1 35 ? 0.753 -15.856 -6.541 1 97.88 35 ALA B N 1
ATOM 2766 C CA . ALA B 1 35 ? 1.298 -17.038 -7.203 1 97.88 35 ALA B CA 1
ATOM 2767 C C . ALA B 1 35 ? 0.221 -18.099 -7.407 1 97.88 35 ALA B C 1
ATOM 2769 O O . ALA B 1 35 ? -0.023 -18.537 -8.534 1 97.88 35 ALA B O 1
ATOM 2770 N N . GLU B 1 36 ? -0.479 -18.492 -6.356 1 98.73 36 GLU B N 1
ATOM 2771 C CA . GLU B 1 36 ? -1.491 -19.54 -6.446 1 98.73 36 GLU B CA 1
ATOM 2772 C C . GLU B 1 36 ? -2.733 -19.045 -7.183 1 98.73 36 GLU B C 1
ATOM 2774 O O . GLU B 1 36 ? -3.385 -19.812 -7.895 1 98.73 36 GLU B O 1
ATOM 2779 N N . ALA B 1 37 ? -3.028 -17.759 -7.01 1 98.77 37 ALA B N 1
ATOM 2780 C CA . ALA B 1 37 ? -4.163 -17.169 -7.715 1 98.77 37 ALA B CA 1
ATOM 2781 C C . ALA B 1 37 ? -3.924 -17.152 -9.222 1 98.77 37 ALA B C 1
ATOM 2783 O O . ALA B 1 37 ? -4.855 -17.351 -10.007 1 98.77 37 ALA B O 1
ATOM 2784 N N . ASN B 1 38 ? -2.722 -16.86 -9.638 1 98.79 38 ASN B N 1
ATOM 2785 C CA . ASN B 1 38 ? -2.37 -16.893 -11.054 1 98.79 38 ASN B CA 1
ATOM 2786 C C . ASN B 1 38 ? -2.62 -18.271 -11.661 1 98.79 38 ASN B C 1
ATOM 2788 O O . ASN B 1 38 ? -3.181 -18.38 -12.752 1 98.79 38 ASN B O 1
ATOM 2792 N N . VAL B 1 39 ? -2.221 -19.276 -10.894 1 98.89 39 VAL B N 1
ATOM 2793 C CA . VAL B 1 39 ? -2.44 -20.645 -11.347 1 98.89 39 VAL B CA 1
ATOM 2794 C C . VAL B 1 39 ? -3.938 -20.941 -11.391 1 98.89 39 VAL B C 1
ATOM 2796 O O . VAL B 1 39 ? -4.428 -21.556 -12.341 1 98.89 39 VAL B O 1
ATOM 2799 N N . ALA B 1 40 ? -4.651 -20.49 -10.395 1 98.89 40 ALA B N 1
ATOM 2800 C CA . ALA B 1 40 ? -6.092 -20.711 -10.311 1 98.89 40 ALA B CA 1
ATOM 2801 C C . ALA B 1 40 ? -6.808 -20.131 -11.527 1 98.89 40 ALA B C 1
ATOM 2803 O O . ALA B 1 40 ? -7.625 -20.809 -12.156 1 98.89 40 ALA B O 1
ATOM 2804 N N . VAL B 1 41 ? -6.502 -18.915 -11.869 1 98.85 41 VAL B N 1
ATOM 2805 C CA . VAL B 1 41 ? -7.152 -18.242 -12.989 1 98.85 41 VAL B CA 1
ATOM 2806 C C . VAL B 1 41 ? -6.834 -18.977 -14.289 1 98.85 41 VAL B C 1
ATOM 2808 O O . VAL B 1 41 ? -7.718 -19.187 -15.123 1 98.85 41 VAL B O 1
ATOM 2811 N N . SER B 1 42 ? -5.57 -19.338 -14.461 1 98.82 42 SER B N 1
ATOM 2812 C CA . SER B 1 42 ? -5.175 -20.06 -15.667 1 98.82 42 SER B CA 1
ATOM 2813 C C . SER B 1 42 ? -5.916 -21.388 -15.784 1 98.82 42 SER B C 1
ATOM 2815 O O . SER B 1 42 ? -6.446 -21.717 -16.847 1 98.82 42 SER B O 1
ATOM 2817 N N . LEU B 1 43 ? -6.011 -22.152 -14.713 1 98.85 43 LEU B N 1
ATOM 2818 C CA . LEU B 1 43 ? -6.678 -23.449 -14.74 1 98.85 43 LEU B CA 1
ATOM 2819 C C . LEU B 1 43 ? -8.174 -23.287 -14.989 1 98.85 43 LEU B C 1
ATOM 2821 O O . LEU B 1 43 ? -8.779 -24.089 -15.704 1 98.85 43 LEU B O 1
ATOM 2825 N N . ALA B 1 44 ? -8.714 -22.265 -14.354 1 98.78 44 ALA B N 1
ATOM 2826 C CA . ALA B 1 44 ? -10.124 -21.992 -14.617 1 98.78 44 ALA B CA 1
ATOM 2827 C C . ALA B 1 44 ? -10.359 -21.693 -16.095 1 98.78 44 ALA B C 1
ATOM 2829 O O . ALA B 1 44 ? -11.316 -22.193 -16.691 1 98.78 44 ALA B O 1
ATOM 2830 N N . SER B 1 45 ? -9.495 -20.924 -16.689 1 98.46 45 SER B N 1
ATOM 2831 C CA . SER B 1 45 ? -9.607 -20.566 -18.099 1 98.46 45 SER B CA 1
ATOM 2832 C C . SER B 1 45 ? -9.436 -21.788 -18.995 1 98.46 45 SER B C 1
ATOM 2834 O O . SER B 1 45 ? -9.908 -21.799 -20.134 1 98.46 45 SER B O 1
ATOM 2836 N N . LEU B 1 46 ? -8.775 -22.816 -18.465 1 98.38 46 LEU B N 1
ATOM 2837 C CA . LEU B 1 46 ? -8.54 -24.045 -19.214 1 98.38 46 LEU B CA 1
ATOM 2838 C C . LEU B 1 46 ? -9.667 -25.046 -18.984 1 98.38 46 LEU B C 1
ATOM 2840 O O . LEU B 1 46 ? -9.608 -26.177 -19.473 1 98.38 46 LEU B O 1
ATOM 2844 N N . GLY B 1 47 ? -10.665 -24.705 -18.151 1 97.83 47 GLY B N 1
ATOM 2845 C CA . GLY B 1 47 ? -11.893 -25.482 -18.082 1 97.83 47 GLY B CA 1
ATOM 2846 C C . GLY B 1 47 ? -12.032 -26.265 -16.791 1 97.83 47 GLY B C 1
ATOM 2847 O O . GLY B 1 47 ? -12.999 -27.009 -16.61 1 97.83 47 GLY B O 1
ATOM 2848 N N . HIS B 1 48 ? -11.14 -26.114 -15.885 1 98.63 48 HIS B N 1
ATOM 2849 C CA . HIS B 1 48 ? -11.213 -26.844 -14.625 1 98.63 48 HIS B CA 1
ATOM 2850 C C . HIS B 1 48 ? -12.103 -26.12 -13.62 1 98.63 48 HIS B C 1
ATOM 2852 O O . HIS B 1 48 ? -12.358 -24.922 -13.76 1 98.63 48 HIS B O 1
ATOM 2858 N N . ASP B 1 49 ? -12.674 -26.861 -12.683 1 98.64 49 ASP B N 1
ATOM 2859 C CA . ASP B 1 49 ? -13.368 -26.297 -11.529 1 98.64 49 ASP B CA 1
ATOM 2860 C C . ASP B 1 49 ? -12.384 -25.923 -10.424 1 98.64 49 ASP B C 1
ATOM 2862 O O . ASP B 1 49 ? -11.833 -26.798 -9.753 1 98.64 49 ASP B O 1
ATOM 2866 N N . VAL B 1 50 ? -12.154 -24.646 -10.254 1 98.79 50 VAL B N 1
ATOM 2867 C CA . VAL B 1 50 ? -11.082 -24.204 -9.369 1 98.79 50 VAL B CA 1
ATOM 2868 C C . VAL B 1 50 ? -11.665 -23.387 -8.218 1 98.79 50 VAL B C 1
ATOM 2870 O O . VAL B 1 50 ? -12.55 -22.554 -8.426 1 98.79 50 VAL B O 1
ATOM 2873 N N . GLN B 1 51 ? -11.203 -23.634 -7.038 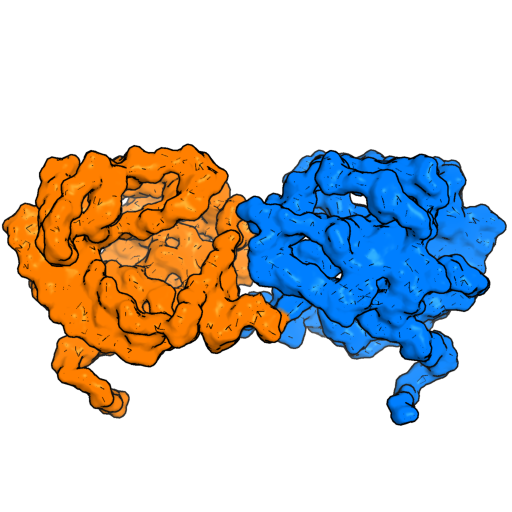1 98.68 51 GLN B N 1
ATOM 2874 C CA . GLN B 1 51 ? -11.547 -22.875 -5.84 1 98.68 51 GLN B CA 1
ATOM 2875 C C . GLN B 1 51 ? -10.309 -22.232 -5.223 1 98.68 51 GLN B C 1
ATOM 2877 O O . GLN B 1 51 ? -9.274 -22.884 -5.071 1 98.68 51 GLN B O 1
ATOM 2882 N N . MET B 1 52 ? -10.427 -20.985 -4.895 1 98.79 52 MET B N 1
ATOM 2883 C CA . MET B 1 52 ? -9.354 -20.273 -4.207 1 98.79 52 MET B CA 1
ATOM 2884 C C . MET B 1 52 ? -9.61 -20.226 -2.704 1 98.79 52 MET B C 1
ATOM 2886 O O . MET B 1 52 ? -10.712 -19.888 -2.267 1 98.79 52 MET B O 1
ATOM 2890 N N . VAL B 1 53 ? -8.648 -20.634 -1.925 1 98.81 53 VAL B N 1
ATOM 2891 C CA . VAL B 1 53 ? -8.654 -20.472 -0.475 1 98.81 53 VAL B CA 1
ATOM 2892 C C . VAL B 1 53 ? -7.66 -19.385 -0.072 1 98.81 53 VAL B C 1
ATOM 2894 O O . VAL B 1 53 ? -6.48 -19.452 -0.427 1 98.81 53 VAL B O 1
ATOM 2897 N N . SER B 1 54 ? -8.135 -18.368 0.607 1 98.69 54 SER B N 1
ATOM 2898 C CA . SER B 1 54 ? -7.301 -17.224 0.963 1 98.69 54 SER B CA 1
ATOM 2899 C C . SER B 1 54 ? -7.961 -16.374 2.044 1 98.69 54 SER B C 1
ATOM 2901 O O . SER B 1 54 ? -8.99 -16.76 2.603 1 98.69 54 SER B O 1
ATOM 2903 N N . THR B 1 55 ? -7.31 -15.304 2.481 1 98.64 55 THR B N 1
ATOM 2904 C CA . THR B 1 55 ? -7.83 -14.296 3.398 1 98.64 55 THR B CA 1
ATOM 2905 C C . THR B 1 55 ? -7.517 -12.891 2.892 1 98.64 55 THR B C 1
ATOM 2907 O O . THR B 1 55 ? -6.38 -12.6 2.516 1 98.64 55 THR B O 1
ATOM 2910 N N . VAL B 1 56 ? -8.5 -12.044 2.822 1 98.44 56 VAL B N 1
ATOM 2911 C CA . VAL B 1 56 ? -8.342 -10.659 2.389 1 98.44 56 VAL B CA 1
ATOM 2912 C C . VAL B 1 56 ? -9 -9.723 3.4 1 98.44 56 VAL B C 1
ATOM 2914 O O . VAL B 1 56 ? -9.829 -10.153 4.206 1 98.44 56 VAL B O 1
ATOM 2917 N N . PRO B 1 57 ? -8.544 -8.416 3.408 1 97.6 57 PRO B N 1
ATOM 2918 C CA . PRO B 1 57 ? -9.274 -7.469 4.254 1 97.6 57 PRO B CA 1
ATOM 2919 C C . PRO B 1 57 ? -10.684 -7.185 3.741 1 97.6 57 PRO B C 1
ATOM 2921 O O . PRO B 1 57 ? -10.92 -7.203 2.531 1 97.6 57 PRO B O 1
ATOM 2924 N N . GLY B 1 58 ? -11.615 -6.954 4.681 1 96.08 58 GLY B N 1
ATOM 2925 C CA . GLY B 1 58 ? -12.994 -6.644 4.337 1 96.08 58 GLY B CA 1
ATOM 2926 C C . GLY B 1 58 ? -13.19 -5.205 3.897 1 96.08 58 GLY B C 1
ATOM 2927 O O . GLY B 1 58 ? -14.068 -4.508 4.409 1 96.08 58 GLY B O 1
ATOM 2928 N N . ASN B 1 59 ? -12.403 -4.692 3.044 1 95.57 59 ASN B N 1
ATOM 2929 C CA . ASN B 1 59 ? -12.526 -3.35 2.484 1 95.57 59 ASN B CA 1
ATOM 2930 C C . ASN B 1 59 ? -12.508 -3.376 0.958 1 95.57 59 ASN B C 1
ATOM 2932 O O . ASN B 1 59 ? -12.588 -4.445 0.35 1 95.57 59 ASN B O 1
ATOM 2936 N N . ALA B 1 60 ? -12.455 -2.232 0.32 1 95.94 60 ALA B N 1
ATOM 2937 C CA . ALA B 1 60 ? -12.61 -2.114 -1.127 1 95.94 60 ALA B CA 1
ATOM 2938 C C . ALA B 1 60 ? -11.496 -2.854 -1.861 1 95.94 60 ALA B C 1
ATOM 2940 O O . ALA B 1 60 ? -11.713 -3.398 -2.946 1 95.94 60 ALA B O 1
ATOM 2941 N N . LEU B 1 61 ? -10.308 -2.876 -1.295 1 97.8 61 LEU B N 1
ATOM 2942 C CA . LEU B 1 61 ? -9.175 -3.538 -1.932 1 97.8 61 LEU B CA 1
ATOM 2943 C C . LEU B 1 61 ? -9.379 -5.049 -1.97 1 97.8 61 LEU B C 1
ATOM 2945 O O . LEU B 1 61 ? -9.204 -5.677 -3.017 1 97.8 61 LEU B O 1
ATOM 2949 N N . GLY B 1 62 ? -9.742 -5.574 -0.778 1 98.1 62 GLY B N 1
ATOM 2950 C CA . GLY B 1 62 ? -10.026 -7 -0.725 1 98.1 62 GLY B CA 1
ATOM 2951 C C . GLY B 1 62 ? -11.18 -7.412 -1.619 1 98.1 62 GLY B C 1
ATOM 2952 O O . GLY B 1 62 ? -11.094 -8.415 -2.331 1 98.1 62 GLY B O 1
ATOM 2953 N N . ARG B 1 63 ? -12.224 -6.643 -1.626 1 96.94 63 ARG B N 1
ATOM 2954 C CA . ARG B 1 63 ? -13.394 -6.935 -2.448 1 96.94 63 ARG B CA 1
ATOM 2955 C C . ARG B 1 63 ? -13.039 -6.922 -3.931 1 96.94 63 ARG B C 1
ATOM 2957 O O . ARG B 1 63 ? -13.56 -7.727 -4.706 1 96.94 63 ARG B O 1
ATOM 2964 N N . HIS B 1 64 ? -12.192 -6.01 -4.297 1 97.99 64 HIS B N 1
ATOM 2965 C CA . HIS B 1 64 ? -11.753 -5.946 -5.687 1 97.99 64 HIS B CA 1
ATOM 2966 C C . HIS B 1 64 ? -11.014 -7.217 -6.09 1 97.99 64 HIS B C 1
ATOM 2968 O O . HIS B 1 64 ? -11.238 -7.752 -7.179 1 97.99 64 HIS B O 1
ATOM 2974 N N . ALA B 1 65 ? -10.147 -7.676 -5.253 1 98.52 65 ALA B N 1
ATOM 2975 C CA . ALA B 1 65 ? -9.382 -8.887 -5.54 1 98.52 65 ALA B CA 1
ATOM 2976 C C . ALA B 1 65 ? -10.305 -10.09 -5.714 1 98.52 65 ALA B C 1
ATOM 2978 O O . ALA B 1 65 ? -10.146 -10.872 -6.655 1 98.52 65 ALA B O 1
ATOM 2979 N N . VAL B 1 66 ? -11.243 -10.201 -4.849 1 98.6 66 VAL B N 1
ATOM 2980 C CA . VAL B 1 66 ? -12.191 -11.309 -4.898 1 98.6 66 VAL B CA 1
ATOM 2981 C C . VAL B 1 66 ? -13.023 -11.221 -6.176 1 98.6 66 VAL B C 1
ATOM 2983 O O . VAL B 1 66 ? -13.231 -12.226 -6.859 1 98.6 66 VAL B O 1
ATOM 2986 N N . ALA B 1 67 ? -13.472 -10.037 -6.484 1 98.24 67 ALA B N 1
ATOM 2987 C CA . ALA B 1 67 ? -14.285 -9.825 -7.679 1 98.24 67 ALA B CA 1
ATOM 2988 C C . ALA B 1 67 ? -13.51 -10.19 -8.942 1 98.24 67 ALA B C 1
ATOM 2990 O O . ALA B 1 67 ? -14.079 -10.731 -9.892 1 98.24 67 ALA B O 1
ATOM 2991 N N . GLU B 1 68 ? -12.273 -9.855 -9.015 1 98.16 68 GLU B N 1
ATOM 2992 C CA . GLU B 1 68 ? -11.444 -10.159 -10.178 1 98.16 68 GLU B CA 1
ATOM 2993 C C . GLU B 1 68 ? -11.309 -11.666 -10.381 1 98.16 68 GLU B C 1
ATOM 2995 O O . GLU B 1 68 ? -11.311 -12.147 -11.516 1 98.16 68 GLU B O 1
ATOM 3000 N N . LEU B 1 69 ? -11.142 -12.411 -9.265 1 98.61 69 LEU B N 1
ATOM 3001 C CA . LEU B 1 69 ? -11.102 -13.864 -9.38 1 98.61 69 LEU B CA 1
ATOM 3002 C C . LEU B 1 69 ? -12.407 -14.4 -9.961 1 98.61 69 LEU B C 1
ATOM 3004 O O . LEU B 1 69 ? -12.391 -15.236 -10.867 1 98.61 69 LEU B O 1
ATOM 3008 N N . ARG B 1 70 ? -13.485 -13.897 -9.415 1 98.04 70 ARG B N 1
ATOM 3009 C CA . ARG B 1 70 ? -14.796 -14.326 -9.892 1 98.04 70 ARG B CA 1
ATOM 3010 C C . ARG B 1 70 ? -14.954 -14.048 -11.383 1 98.04 70 ARG B C 1
ATOM 3012 O O . ARG B 1 70 ? -15.498 -14.873 -12.119 1 98.04 70 ARG B O 1
ATOM 3019 N N . ARG B 1 71 ? -14.491 -12.919 -11.782 1 97.51 71 ARG B N 1
ATOM 3020 C CA . ARG B 1 71 ? -14.554 -12.512 -13.182 1 97.51 71 ARG B CA 1
ATOM 3021 C C . ARG B 1 71 ? -13.886 -13.545 -14.084 1 97.51 71 ARG B C 1
ATOM 3023 O O . ARG B 1 71 ? -14.321 -13.762 -15.217 1 97.51 71 ARG B O 1
ATOM 3030 N N . HIS B 1 72 ? -12.902 -14.242 -13.535 1 98.11 72 HIS B N 1
ATOM 3031 C CA . HIS B 1 72 ? -12.134 -15.194 -14.33 1 98.11 72 HIS B CA 1
ATOM 3032 C C . HIS B 1 72 ? -12.608 -16.623 -14.086 1 98.11 72 HIS B C 1
ATOM 3034 O O . HIS B 1 72 ? -11.926 -17.58 -14.462 1 98.11 72 HIS B O 1
ATOM 3040 N N . GLY B 1 73 ? -13.71 -16.784 -13.319 1 98.14 73 GLY B N 1
ATOM 3041 C CA . GLY B 1 73 ? -14.343 -18.085 -13.176 1 98.14 73 GLY B CA 1
ATOM 3042 C C . GLY B 1 73 ? -13.797 -18.89 -12.012 1 98.14 73 GLY B C 1
ATOM 3043 O O . GLY B 1 73 ? -14.018 -20.1 -11.928 1 98.14 73 GLY B O 1
ATOM 3044 N N . VAL B 1 74 ? -13.077 -18.27 -11.121 1 98.79 74 VAL B N 1
ATOM 3045 C CA . VAL B 1 74 ? -12.53 -18.957 -9.956 1 98.79 74 VAL B CA 1
ATOM 3046 C C . VAL B 1 74 ? -13.531 -18.901 -8.805 1 98.79 74 VAL B C 1
ATOM 3048 O O . VAL B 1 74 ? -14.126 -17.853 -8.542 1 98.79 74 VAL B O 1
ATOM 3051 N N . GLY B 1 75 ? -13.801 -20.065 -8.199 1 98.68 75 GLY B N 1
ATOM 3052 C CA . GLY B 1 75 ? -14.604 -20.069 -6.987 1 98.68 75 GLY B CA 1
ATOM 3053 C C . GLY B 1 75 ? -13.957 -19.318 -5.84 1 98.68 75 GLY B C 1
ATOM 3054 O O . GLY B 1 75 ? -12.768 -19.496 -5.566 1 98.68 75 GLY B O 1
ATOM 3055 N N . VAL B 1 76 ? -14.757 -18.5 -5.136 1 98.59 76 VAL B N 1
ATOM 3056 C CA . VAL B 1 76 ? -14.181 -17.629 -4.116 1 98.59 76 VAL B CA 1
ATOM 3057 C C . VAL B 1 76 ? -14.903 -17.841 -2.787 1 98.59 76 VAL B C 1
ATOM 3059 O O . VAL B 1 76 ? -14.779 -17.027 -1.869 1 98.59 76 VAL B O 1
ATOM 3062 N N . GLY B 1 77 ? -15.657 -18.891 -2.697 1 97.56 77 GLY B N 1
ATOM 3063 C CA . GLY B 1 77 ? -16.417 -19.164 -1.487 1 97.56 77 GLY B CA 1
ATOM 3064 C C . GLY B 1 77 ? -15.541 -19.385 -0.269 1 97.56 77 GLY B C 1
ATOM 3065 O O . GLY B 1 77 ? -15.987 -19.199 0.865 1 97.56 77 GLY B O 1
ATOM 3066 N N . ALA B 1 78 ? -14.295 -19.731 -0.488 1 98.08 78 ALA B N 1
ATOM 3067 C CA . ALA B 1 78 ? -13.387 -20.053 0.61 1 98.08 78 ALA B CA 1
ATOM 3068 C C . ALA B 1 78 ? -12.385 -18.926 0.841 1 98.08 78 ALA B C 1
ATOM 3070 O O . ALA B 1 78 ? -11.388 -19.107 1.543 1 98.08 78 ALA B O 1
ATOM 3071 N N . VAL B 1 79 ? -12.639 -17.786 0.238 1 98.45 79 VAL B N 1
ATOM 3072 C CA . VAL B 1 79 ? -11.844 -16.606 0.561 1 98.45 79 VAL B CA 1
ATOM 3073 C C . VAL B 1 79 ? -12.454 -15.884 1.76 1 98.45 79 VAL B C 1
ATOM 3075 O O . VAL B 1 79 ? -13.588 -15.404 1.692 1 98.45 79 VAL B O 1
ATOM 3078 N N . ARG B 1 80 ? -11.71 -15.777 2.809 1 97.9 80 ARG B N 1
ATOM 3079 C CA . ARG B 1 80 ? -12.17 -15.14 4.038 1 97.9 80 ARG B CA 1
ATOM 3080 C C . ARG B 1 80 ? -11.915 -13.637 4.005 1 97.9 80 ARG B C 1
ATOM 3082 O O . ARG B 1 80 ? -10.861 -13.191 3.547 1 97.9 80 ARG B O 1
ATOM 3089 N N . GLU B 1 81 ? -12.875 -12.905 4.483 1 96.75 81 GLU B N 1
ATOM 3090 C CA . GLU B 1 81 ? -12.719 -11.468 4.686 1 96.75 81 GLU B CA 1
ATOM 3091 C C . GLU B 1 81 ? -12.577 -11.132 6.168 1 96.75 81 GLU B C 1
ATOM 3093 O O . GLU B 1 81 ? -13.375 -11.584 6.992 1 96.75 81 GLU B O 1
ATOM 3098 N N . VAL B 1 82 ? -11.553 -10.384 6.481 1 96.33 82 VAL B N 1
ATOM 3099 C CA . VAL B 1 82 ? -11.332 -10.031 7.879 1 96.33 82 VAL B CA 1
ATOM 3100 C C . VAL B 1 82 ? -11.295 -8.512 8.029 1 96.33 82 VAL B C 1
ATOM 3102 O O . VAL B 1 82 ? -10.804 -7.806 7.145 1 96.33 82 VAL B O 1
ATOM 3105 N N . GLU B 1 83 ? -11.72 -7.989 9.152 1 89.89 83 GLU B N 1
ATOM 3106 C CA . GLU B 1 83 ? -11.735 -6.552 9.409 1 89.89 83 GLU B CA 1
ATOM 3107 C C . GLU B 1 83 ? -10.42 -6.088 10.03 1 89.89 83 GLU B C 1
ATOM 3109 O O . GLU B 1 83 ? -9.803 -6.82 10.807 1 89.89 83 GLU B O 1
ATOM 3114 N N . GLY B 1 84 ? -10.072 -4.913 9.716 1 83.15 84 GLY B N 1
ATOM 3115 C CA . GLY B 1 84 ? -8.984 -4.245 10.414 1 83.15 84 GLY B CA 1
ATOM 3116 C C . GLY B 1 84 ? -7.616 -4.601 9.865 1 83.15 84 GLY B C 1
ATOM 3117 O O . GLY B 1 84 ? -6.609 -4.013 10.264 1 83.15 84 GLY B O 1
ATOM 3118 N N . ASP B 1 85 ? -7.47 -5.502 8.914 1 90.66 85 ASP B N 1
ATOM 3119 C CA . ASP B 1 85 ? -6.175 -5.887 8.362 1 90.66 85 ASP B CA 1
ATOM 3120 C C . ASP B 1 85 ? -5.927 -5.204 7.019 1 90.66 85 ASP B C 1
ATOM 3122 O O . ASP B 1 85 ? -6.792 -4.488 6.51 1 90.66 85 ASP B O 1
ATOM 3126 N N . ARG B 1 86 ? -4.769 -5.438 6.568 1 95.07 86 ARG B N 1
ATOM 3127 C CA . ARG B 1 86 ? -4.385 -4.731 5.35 1 95.07 86 ARG B CA 1
ATOM 3128 C C . ARG B 1 86 ? -4.256 -5.694 4.175 1 95.07 86 ARG B C 1
ATOM 3130 O O . ARG B 1 86 ? -4.16 -6.908 4.369 1 95.07 86 ARG B O 1
ATOM 3137 N N . MET B 1 87 ? -4.305 -5.195 2.993 1 97.75 87 MET B N 1
ATOM 3138 C CA . MET B 1 87 ? -4.089 -5.936 1.754 1 97.75 87 MET B CA 1
ATOM 3139 C C . MET B 1 87 ? -2.599 -6.104 1.474 1 97.75 87 MET B C 1
ATOM 3141 O O . MET B 1 87 ? -1.811 -5.186 1.711 1 97.75 87 MET B O 1
ATOM 3145 N N . GLY B 1 88 ? -2.177 -7.263 1.11 1 97.48 88 GLY B N 1
ATOM 3146 C CA . GLY B 1 88 ? -0.824 -7.383 0.592 1 97.48 88 GLY B CA 1
ATOM 3147 C C . GLY B 1 88 ? -0.623 -6.663 -0.728 1 97.48 88 GLY B C 1
ATOM 3148 O O . GLY B 1 88 ? -1.49 -6.708 -1.604 1 97.48 88 GLY B O 1
ATOM 3149 N N . LEU B 1 89 ? 0.54 -5.933 -0.844 1 97.75 89 LEU B N 1
ATOM 3150 C CA . LEU B 1 89 ? 0.848 -5.149 -2.035 1 97.75 89 LEU B CA 1
ATOM 3151 C C . LEU B 1 89 ? 2.263 -5.438 -2.525 1 97.75 89 LEU B C 1
ATOM 3153 O O . LEU B 1 89 ? 3.107 -5.905 -1.757 1 97.75 89 LEU B O 1
ATOM 3157 N N . TYR B 1 90 ? 2.463 -5.213 -3.73 1 96.57 90 TYR B N 1
ATOM 3158 C CA . TYR B 1 90 ? 3.821 -4.96 -4.201 1 96.57 90 TYR B CA 1
ATOM 3159 C C . TYR B 1 90 ? 3.825 -3.93 -5.324 1 96.57 90 TYR B C 1
ATOM 3161 O O . TYR B 1 90 ? 2.847 -3.806 -6.064 1 96.57 90 TYR B O 1
ATOM 3169 N N . PHE B 1 91 ? 4.885 -3.195 -5.374 1 97.6 91 PHE B N 1
ATOM 3170 C CA . PHE B 1 91 ? 5.087 -2.176 -6.397 1 97.6 91 PHE B CA 1
ATOM 3171 C C . PHE B 1 91 ? 6.065 -2.662 -7.459 1 97.6 91 PHE B C 1
ATOM 3173 O O . PHE B 1 91 ? 7.073 -3.296 -7.139 1 97.6 91 PHE B O 1
ATOM 3180 N N . LEU B 1 92 ? 5.747 -2.349 -8.735 1 97.17 92 LEU B N 1
ATOM 3181 C CA . LEU B 1 92 ? 6.57 -2.877 -9.818 1 97.17 92 LEU B CA 1
ATOM 3182 C C . LEU B 1 92 ? 6.926 -1.779 -10.814 1 97.17 92 LEU B C 1
ATOM 3184 O O . LEU B 1 92 ? 6.05 -1.042 -11.272 1 97.17 92 LEU B O 1
ATOM 3188 N N . ALA B 1 93 ? 8.166 -1.645 -11.122 1 95.39 93 ALA B N 1
ATOM 3189 C CA . ALA B 1 93 ? 8.65 -0.979 -12.328 1 95.39 93 ALA B CA 1
ATOM 3190 C C . ALA B 1 93 ? 9.163 -1.993 -13.346 1 95.39 93 ALA B C 1
ATOM 3192 O O . ALA B 1 93 ? 10.172 -2.662 -13.112 1 95.39 93 ALA B O 1
ATOM 3193 N N . THR B 1 94 ? 8.444 -2.036 -14.409 1 93.3 94 THR B N 1
ATOM 3194 C CA . THR B 1 94 ? 8.799 -3.015 -15.431 1 93.3 94 THR B CA 1
ATOM 3195 C C . THR B 1 94 ? 10.132 -2.657 -16.082 1 93.3 94 THR B C 1
ATOM 3197 O O . THR B 1 94 ? 10.362 -1.501 -16.442 1 93.3 94 THR B O 1
ATOM 3200 N N . GLY B 1 95 ? 10.945 -3.631 -16.239 1 88.95 95 GLY B N 1
ATOM 3201 C CA . GLY B 1 95 ? 12.244 -3.422 -16.86 1 88.95 95 GLY B CA 1
ATOM 3202 C C . GLY B 1 95 ? 12.149 -3.023 -18.321 1 88.95 95 GLY B C 1
ATOM 3203 O O . GLY B 1 95 ? 11.089 -3.15 -18.937 1 88.95 95 GLY B O 1
ATOM 3204 N N . ALA B 1 96 ? 13.268 -2.454 -18.766 1 87.47 96 ALA B N 1
ATOM 3205 C CA . ALA B 1 96 ? 13.368 -2.022 -20.158 1 87.47 96 ALA B CA 1
ATOM 3206 C C . ALA B 1 96 ? 14.807 -2.112 -20.659 1 87.47 96 ALA B C 1
ATOM 3208 O O . ALA B 1 96 ? 15.735 -1.66 -19.984 1 87.47 96 ALA B O 1
ATOM 3209 N N . VAL B 1 97 ? 15.016 -2.769 -21.773 1 84.35 97 VAL B N 1
ATOM 3210 C CA . VAL B 1 97 ? 16.306 -2.889 -22.445 1 84.35 97 VAL B CA 1
ATOM 3211 C C . VAL B 1 97 ? 17.311 -3.566 -21.517 1 84.35 97 VAL B C 1
ATOM 3213 O O . VAL B 1 97 ? 17.243 -4.778 -21.296 1 84.35 97 VAL B O 1
ATOM 3216 N N . GLN B 1 98 ? 18.076 -2.685 -20.748 1 83.59 98 GLN B N 1
ATOM 3217 C CA . GLN B 1 98 ? 19.087 -3.252 -19.861 1 83.59 98 GLN B CA 1
ATOM 3218 C C . GLN B 1 98 ? 18.733 -3.009 -18.397 1 83.59 98 GLN B C 1
ATOM 3220 O O . GLN B 1 98 ? 19.503 -3.36 -17.5 1 83.59 98 GLN B O 1
ATOM 3225 N N . ARG B 1 99 ? 17.613 -2.45 -18.244 1 88.37 99 ARG B N 1
ATOM 3226 C CA . ARG B 1 99 ? 17.172 -2.196 -16.877 1 88.37 99 ARG B CA 1
ATOM 3227 C C . ARG B 1 99 ? 16.263 -3.314 -16.377 1 88.37 99 ARG B C 1
ATOM 3229 O O . ARG B 1 99 ? 15.195 -3.553 -16.944 1 88.37 99 ARG B O 1
ATOM 3236 N N . ALA B 1 100 ? 16.623 -3.903 -15.346 1 88.08 100 ALA B N 1
ATOM 3237 C CA . ALA B 1 100 ? 15.824 -4.986 -14.777 1 88.08 100 ALA B CA 1
ATOM 3238 C C . ALA B 1 100 ? 14.574 -4.443 -14.091 1 88.08 100 ALA B C 1
ATOM 3240 O O . ALA B 1 100 ? 14.536 -3.279 -13.687 1 88.08 100 ALA B O 1
ATOM 3241 N N . SER B 1 101 ? 13.607 -5.276 -13.993 1 89.75 101 SER B N 1
ATOM 3242 C CA . SER B 1 101 ? 12.423 -4.91 -13.221 1 89.75 101 SER B CA 1
ATOM 3243 C C . SER B 1 101 ? 12.763 -4.713 -11.748 1 89.75 101 SER B C 1
ATOM 3245 O O . SER B 1 101 ? 13.65 -5.384 -11.215 1 89.75 101 SER B O 1
ATOM 3247 N N . GLU B 1 102 ? 12.079 -3.801 -11.173 1 90.81 102 GLU B N 1
ATOM 3248 C CA . GLU B 1 102 ? 12.239 -3.523 -9.749 1 90.81 102 GLU B CA 1
ATOM 3249 C C . GLU B 1 102 ? 10.942 -3.783 -8.987 1 90.81 102 GLU B C 1
ATOM 3251 O O . GLU B 1 102 ? 9.872 -3.334 -9.401 1 90.81 102 GLU B O 1
ATOM 3256 N N . VAL B 1 103 ? 11.127 -4.506 -7.887 1 92.75 103 VAL B N 1
ATOM 3257 C CA . VAL B 1 103 ? 9.96 -4.85 -7.081 1 92.75 103 VAL B CA 1
ATOM 3258 C C . VAL B 1 103 ? 10.143 -4.329 -5.657 1 92.75 103 VAL B C 1
ATOM 3260 O O . VAL B 1 103 ? 11.219 -4.47 -5.072 1 92.75 103 VAL B O 1
ATOM 3263 N N . VAL B 1 104 ? 9.138 -3.643 -5.156 1 94.16 104 VAL B N 1
ATOM 3264 C CA . VAL B 1 104 ? 9.04 -3.292 -3.743 1 94.16 104 VAL B CA 1
ATOM 3265 C C . VAL B 1 104 ? 7.88 -4.05 -3.101 1 94.16 104 VAL B C 1
ATOM 3267 O O . VAL B 1 104 ? 6.713 -3.75 -3.363 1 94.16 104 VAL B O 1
ATOM 3270 N N . TYR B 1 105 ? 8.212 -4.974 -2.224 1 92.64 105 TYR B N 1
ATOM 3271 C CA . TYR B 1 105 ? 7.172 -5.752 -1.558 1 92.64 105 TYR B CA 1
ATOM 3272 C C . TYR B 1 105 ? 6.614 -5 -0.356 1 92.64 105 TYR B C 1
ATOM 3274 O O . TYR B 1 105 ? 7.359 -4.34 0.372 1 92.64 105 TYR B O 1
ATOM 3282 N N . ASP B 1 106 ? 5.38 -5.042 -0.212 1 94.39 106 ASP B N 1
ATOM 3283 C CA . ASP B 1 106 ? 4.658 -4.529 0.948 1 94.39 106 ASP B CA 1
ATOM 3284 C C . ASP B 1 106 ? 3.589 -5.517 1.41 1 94.39 106 ASP B C 1
ATOM 3286 O O . ASP B 1 106 ? 2.393 -5.241 1.301 1 94.39 106 ASP B O 1
ATOM 3290 N N . ARG B 1 107 ? 4.09 -6.591 2.017 1 93.28 107 ARG B N 1
ATOM 3291 C CA . ARG B 1 107 ? 3.195 -7.711 2.291 1 93.28 107 ARG B CA 1
ATOM 3292 C C . ARG B 1 107 ? 3.188 -8.055 3.777 1 93.28 107 ARG B C 1
ATOM 3294 O O . ARG B 1 107 ? 2.369 -8.859 4.229 1 93.28 107 ARG B O 1
ATOM 3301 N N . ALA B 1 108 ? 4.12 -7.478 4.533 1 89.79 108 ALA B N 1
ATOM 3302 C CA . ALA B 1 108 ? 4.191 -7.773 5.962 1 89.79 108 ALA B CA 1
ATOM 3303 C C . ALA B 1 108 ? 2.909 -7.348 6.674 1 89.79 108 ALA B C 1
ATOM 3305 O O . ALA B 1 108 ? 2.398 -6.25 6.443 1 89.79 108 ALA B O 1
ATOM 3306 N N . GLY B 1 109 ? 2.381 -8.287 7.427 1 91.2 109 GLY B N 1
ATOM 3307 C CA . GLY B 1 109 ? 1.23 -7.969 8.257 1 91.2 109 GLY B CA 1
ATOM 3308 C C . GLY B 1 109 ? -0.075 -7.949 7.485 1 91.2 109 GLY B C 1
ATOM 3309 O O . GLY B 1 109 ? -1.084 -7.436 7.973 1 91.2 109 GLY B O 1
ATOM 3310 N N . SER B 1 110 ? -0.102 -8.466 6.268 1 95.66 110 SER B N 1
ATOM 3311 C CA . SER B 1 110 ? -1.347 -8.545 5.511 1 95.66 110 SER B CA 1
ATOM 3312 C C . SER B 1 110 ? -2.348 -9.476 6.187 1 95.66 110 SER B C 1
ATOM 3314 O O . SER B 1 110 ? -1.978 -10.262 7.063 1 95.66 110 SER B O 1
ATOM 3316 N N . ALA B 1 111 ? -3.603 -9.348 5.758 1 97.45 111 ALA B N 1
ATOM 3317 C CA . ALA B 1 111 ? -4.657 -10.216 6.276 1 97.45 111 ALA B CA 1
ATOM 3318 C C . ALA B 1 111 ? -4.277 -11.687 6.132 1 97.45 111 ALA B C 1
ATOM 3320 O O . ALA B 1 111 ? -4.507 -12.487 7.042 1 97.45 111 ALA B O 1
ATOM 3321 N N . PHE B 1 112 ? -3.667 -12.084 5.045 1 98.16 112 PHE B N 1
ATOM 3322 C CA . PHE B 1 112 ? -3.261 -13.461 4.791 1 98.16 112 PHE B CA 1
ATOM 3323 C C . PHE B 1 112 ? -2.085 -13.851 5.678 1 98.16 112 PHE B C 1
ATOM 3325 O O . PHE B 1 112 ? -2.07 -14.94 6.256 1 98.16 112 PHE B O 1
ATOM 3332 N N . ALA B 1 113 ? -1.118 -12.95 5.772 1 96.06 113 ALA B N 1
ATOM 3333 C CA . ALA B 1 113 ? 0.066 -13.23 6.581 1 96.06 113 ALA B CA 1
ATOM 3334 C C . ALA B 1 113 ? -0.307 -13.432 8.047 1 96.06 113 ALA B C 1
ATOM 3336 O O . ALA B 1 113 ? 0.347 -14.197 8.761 1 96.06 113 ALA B O 1
ATOM 3337 N N . ASN B 1 114 ? -1.365 -12.814 8.472 1 95.78 114 ASN B N 1
ATOM 3338 C CA . ASN B 1 114 ? -1.788 -12.883 9.866 1 95.78 114 ASN B CA 1
ATOM 3339 C C . ASN B 1 114 ? -2.752 -14.042 10.103 1 95.78 114 ASN B C 1
ATOM 3341 O O . ASN B 1 114 ? -3.123 -14.324 11.244 1 95.78 114 ASN B O 1
ATOM 3345 N N . SER B 1 115 ? -3.138 -14.703 9.053 1 95.86 115 SER B N 1
ATOM 3346 C CA . SER B 1 115 ? -4.077 -15.813 9.181 1 95.86 115 SER B CA 1
ATOM 3347 C C . SER B 1 115 ? -3.413 -17.027 9.821 1 95.86 115 SER B C 1
ATOM 3349 O O . SER B 1 115 ? -2.185 -17.127 9.848 1 95.86 115 SER B O 1
ATOM 3351 N N . ASN B 1 116 ? -4.285 -17.96 10.311 1 95.34 116 ASN B N 1
ATOM 3352 C CA . ASN B 1 116 ? -3.811 -19.149 11.01 1 95.34 116 ASN B CA 1
ATOM 3353 C C . ASN B 1 116 ? -4.339 -20.427 10.365 1 95.34 116 ASN B C 1
ATOM 3355 O O . ASN B 1 116 ? -5.312 -20.39 9.609 1 95.34 116 ASN B O 1
ATOM 3359 N N . ALA B 1 117 ? -3.679 -21.529 10.733 1 93.44 117 ALA B N 1
ATOM 3360 C CA . ALA B 1 117 ? -4.056 -22.835 10.197 1 93.44 117 ALA B CA 1
ATOM 3361 C C . ALA B 1 117 ? -5.5 -23.177 10.551 1 93.44 117 ALA B C 1
ATOM 3363 O O . ALA B 1 117 ? -6.209 -23.801 9.758 1 93.44 117 ALA B O 1
ATOM 3364 N N . SER B 1 118 ? -5.928 -22.717 11.699 1 93.96 118 SER B N 1
ATOM 3365 C CA . SER B 1 118 ? -7.257 -23.058 12.198 1 93.96 118 SER B CA 1
ATOM 3366 C C . SER B 1 118 ? -8.342 -22.295 11.447 1 93.96 118 SER B C 1
ATOM 3368 O O . SER B 1 118 ? -9.526 -22.621 11.556 1 93.96 118 SER B O 1
ATOM 3370 N N . ASP B 1 119 ? -7.939 -21.358 10.636 1 94.6 119 ASP B N 1
ATOM 3371 C CA . ASP B 1 119 ? -8.91 -20.52 9.939 1 94.6 119 ASP B CA 1
ATOM 3372 C C . ASP B 1 119 ? -9.538 -21.267 8.765 1 94.6 119 ASP B C 1
ATOM 3374 O O . ASP B 1 119 ? -10.548 -20.828 8.211 1 94.6 119 ASP B O 1
ATOM 3378 N N . HIS B 1 120 ? -8.959 -22.405 8.342 1 94.25 120 HIS B N 1
ATOM 3379 C CA . HIS B 1 120 ? -9.408 -23.119 7.152 1 94.25 120 HIS B CA 1
ATOM 3380 C C . HIS B 1 120 ? -9.804 -24.553 7.486 1 94.25 120 HIS B C 1
ATOM 3382 O O . HIS B 1 120 ? -8.993 -25.319 8.013 1 94.25 120 HIS B O 1
ATOM 3388 N N . ALA B 1 121 ? -11.016 -24.876 7.154 1 95.03 121 ALA B N 1
ATOM 3389 C CA . ALA B 1 121 ? -11.511 -26.231 7.383 1 95.03 121 ALA B CA 1
ATOM 3390 C C . ALA B 1 121 ? -11.154 -27.15 6.219 1 95.03 121 ALA B C 1
ATOM 3392 O O . ALA B 1 121 ? -12.003 -27.458 5.379 1 95.03 121 ALA B O 1
ATOM 3393 N N . TRP B 1 122 ? -10.013 -27.755 6.253 1 96.3 122 TRP B N 1
ATOM 3394 C CA . TRP B 1 122 ? -9.4 -28.411 5.102 1 96.3 122 TRP B CA 1
ATOM 3395 C C . TRP B 1 122 ? -10.174 -29.666 4.715 1 96.3 122 TRP B C 1
ATOM 3397 O O . TRP B 1 122 ? -10.386 -29.931 3.529 1 96.3 122 TRP B O 1
ATOM 3407 N N . PRO B 1 123 ? -10.707 -30.476 5.678 1 94.58 123 PRO B N 1
ATOM 3408 C CA . PRO B 1 123 ? -11.46 -31.644 5.213 1 94.58 123 PRO B CA 1
ATOM 3409 C C . PRO B 1 123 ? -12.63 -31.268 4.306 1 94.58 123 PRO B C 1
ATOM 3411 O O . PRO B 1 123 ? -12.838 -31.899 3.267 1 94.58 123 PRO B O 1
ATOM 3414 N N . ALA B 1 124 ? -13.295 -30.214 4.669 1 96.46 124 ALA B N 1
ATOM 3415 C CA . ALA B 1 124 ? -14.426 -29.761 3.863 1 96.46 124 ALA B CA 1
ATOM 3416 C C . ALA B 1 124 ? -13.951 -29.103 2.571 1 96.46 124 ALA B C 1
ATOM 3418 O O . ALA B 1 124 ? -14.549 -29.299 1.511 1 96.46 124 ALA B O 1
ATOM 3419 N N . LEU B 1 125 ? -12.926 -28.358 2.61 1 97.4 125 LEU B N 1
ATOM 3420 C CA . LEU B 1 125 ? -12.401 -27.61 1.472 1 97.4 125 LEU B CA 1
ATOM 3421 C C . LEU B 1 125 ? -11.845 -28.554 0.412 1 97.4 125 LEU B C 1
ATOM 3423 O O . LEU B 1 125 ? -11.873 -28.24 -0.781 1 97.4 125 LEU B O 1
ATOM 3427 N N . LEU B 1 126 ? -11.409 -29.73 0.839 1 98.18 126 LEU B N 1
ATOM 3428 C CA . LEU B 1 126 ? -10.74 -30.663 -0.062 1 98.18 126 LEU B CA 1
ATOM 3429 C C . LEU B 1 126 ? -11.701 -31.751 -0.529 1 98.18 126 LEU B C 1
ATOM 3431 O O . LEU B 1 126 ? -11.337 -32.596 -1.35 1 98.18 126 LEU B O 1
ATOM 3435 N N . SER B 1 127 ? -12.895 -31.719 -0.011 1 96.97 127 SER B N 1
ATOM 3436 C CA . SER B 1 127 ? -13.861 -32.746 -0.389 1 96.97 127 SER B CA 1
ATOM 3437 C C . SER B 1 127 ? -14.086 -32.765 -1.897 1 96.97 127 SER B C 1
ATOM 3439 O O . SER B 1 127 ? -14.483 -31.756 -2.484 1 96.97 127 SER B O 1
ATOM 3441 N N . GLY B 1 128 ? -13.81 -33.895 -2.51 1 96.86 128 GLY B N 1
ATOM 3442 C CA . GLY B 1 128 ? -14.039 -34.071 -3.936 1 96.86 128 GLY B CA 1
ATOM 3443 C C . GLY B 1 128 ? -12.95 -33.456 -4.795 1 96.86 128 GLY B C 1
ATOM 3444 O O . GLY B 1 128 ? -13.033 -33.484 -6.025 1 96.86 128 GLY B O 1
ATOM 3445 N N . ALA B 1 129 ? -11.939 -32.921 -4.171 1 98.3 129 ALA B N 1
ATOM 3446 C CA . ALA B 1 129 ? -10.862 -32.293 -4.934 1 98.3 129 ALA B CA 1
ATOM 3447 C C . ALA B 1 129 ? -9.913 -33.342 -5.507 1 98.3 129 ALA B C 1
ATOM 3449 O O . ALA B 1 129 ? -9.667 -34.375 -4.88 1 98.3 129 ALA B O 1
ATOM 3450 N N . HIS B 1 130 ? -9.427 -33.016 -6.662 1 98.5 130 HIS B N 1
ATOM 3451 C CA . HIS B 1 130 ? -8.423 -33.872 -7.284 1 98.5 130 HIS B CA 1
ATOM 3452 C C . HIS B 1 130 ? -7.012 -33.391 -6.961 1 98.5 130 HIS B C 1
ATOM 3454 O O . HIS B 1 130 ? -6.068 -34.184 -6.955 1 98.5 130 HIS B O 1
ATOM 3460 N N . LEU B 1 131 ? -6.907 -32.105 -6.699 1 98.75 131 LEU B N 1
ATOM 3461 C CA . LEU B 1 131 ? -5.583 -31.507 -6.569 1 98.75 131 LEU B CA 1
ATOM 3462 C C . LEU B 1 131 ? -5.62 -30.299 -5.639 1 98.75 131 LEU B C 1
ATOM 3464 O O . LEU B 1 131 ? -6.55 -29.492 -5.701 1 98.75 131 LEU B O 1
ATOM 3468 N N . LEU B 1 132 ? -4.614 -30.163 -4.759 1 98.91 132 LEU B N 1
ATOM 3469 C CA . LE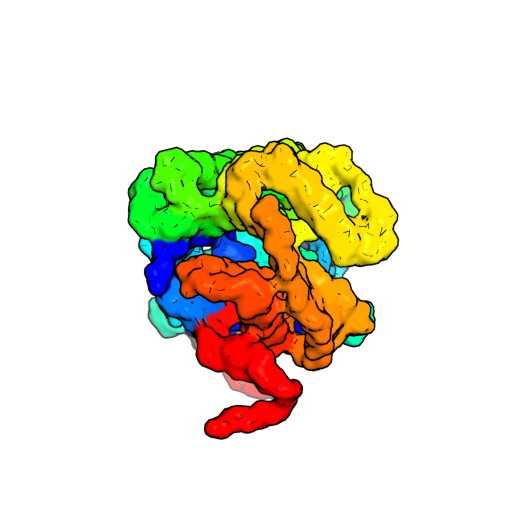U B 1 132 ? -4.285 -28.955 -4.012 1 98.91 132 LEU B CA 1
ATOM 3470 C C . LEU B 1 132 ? -2.998 -28.326 -4.534 1 98.91 132 LEU B C 1
ATOM 3472 O O . LEU B 1 132 ? -1.964 -28.993 -4.613 1 98.91 132 LEU B O 1
ATOM 3476 N N . HIS B 1 133 ? -3.067 -27.074 -4.923 1 98.93 133 HIS B N 1
ATOM 3477 C CA . HIS B 1 133 ? -1.876 -26.363 -5.374 1 98.93 133 HIS B CA 1
ATOM 3478 C C . HIS B 1 133 ? -1.436 -25.322 -4.351 1 98.93 133 HIS B C 1
ATOM 3480 O O . HIS B 1 133 ? -2.241 -24.497 -3.912 1 98.93 133 HIS B O 1
ATOM 3486 N N . VAL B 1 134 ? -0.161 -25.342 -3.98 1 98.81 134 VAL B N 1
ATOM 3487 C CA . VAL B 1 134 ? 0.466 -24.371 -3.088 1 98.81 134 VAL B CA 1
ATOM 3488 C C . VAL B 1 134 ? 1.834 -23.974 -3.636 1 98.81 134 VAL B C 1
ATOM 3490 O O . VAL B 1 134 ? 2.35 -24.612 -4.558 1 98.81 134 VAL B O 1
ATOM 3493 N N . SER B 1 135 ? 2.377 -22.931 -3.129 1 98.02 135 SER B N 1
ATOM 3494 C CA . SER B 1 135 ? 3.713 -22.511 -3.54 1 98.02 135 SER B CA 1
ATOM 3495 C C . SER B 1 135 ? 4.577 -22.16 -2.334 1 98.02 135 SER B C 1
ATOM 3497 O O . SER B 1 135 ? 4.081 -22.087 -1.208 1 98.02 135 SER B O 1
ATOM 3499 N N . GLY B 1 136 ? 5.884 -21.984 -2.579 1 96.55 136 GLY B N 1
ATOM 3500 C CA . GLY B 1 136 ? 6.836 -21.642 -1.535 1 96.55 136 GLY B CA 1
ATOM 3501 C C . GLY B 1 136 ? 6.799 -20.175 -1.151 1 96.55 136 GLY B C 1
ATOM 3502 O O . GLY B 1 136 ? 7.476 -19.757 -0.209 1 96.55 136 GLY B O 1
ATOM 3503 N N . VAL B 1 137 ? 5.986 -19.413 -1.775 1 95.62 137 VAL B N 1
ATOM 3504 C CA . VAL B 1 137 ? 5.915 -17.984 -1.49 1 95.62 137 VAL B CA 1
ATOM 3505 C C . VAL B 1 137 ? 5.124 -17.752 -0.204 1 95.62 137 VAL B C 1
ATOM 3507 O O . VAL B 1 137 ? 5.491 -16.903 0.613 1 95.62 137 VAL B O 1
ATOM 3510 N N . SER B 1 138 ? 4.058 -18.515 0.012 1 96.24 138 SER B N 1
ATOM 3511 C CA . SER B 1 138 ? 3.164 -18.303 1.146 1 96.24 138 SER B CA 1
ATOM 3512 C C . SER B 1 138 ? 3.868 -18.596 2.467 1 96.24 138 SER B C 1
ATOM 3514 O O . SER B 1 138 ? 3.838 -17.777 3.388 1 96.24 138 SER B O 1
ATOM 3516 N N . PRO B 1 139 ? 4.606 -19.706 2.559 1 96.04 139 PRO B N 1
ATOM 3517 C CA . PRO B 1 139 ? 5.293 -19.971 3.825 1 96.04 139 PRO B CA 1
ATOM 3518 C C . PRO B 1 139 ? 6.358 -18.925 4.148 1 96.04 139 PRO B C 1
ATOM 3520 O O . PRO B 1 139 ? 6.769 -18.794 5.304 1 96.04 139 PRO B O 1
ATOM 3523 N N . ALA B 1 140 ? 6.804 -18.214 3.185 1 95.55 140 ALA B N 1
ATOM 3524 C CA . ALA B 1 140 ? 7.856 -17.218 3.369 1 95.55 140 ALA B CA 1
ATOM 3525 C C . ALA B 1 140 ? 7.327 -15.992 4.108 1 95.55 140 ALA B C 1
ATOM 3527 O O . ALA B 1 140 ? 8.105 -15.145 4.553 1 95.55 140 ALA B O 1
ATOM 3528 N N . LEU B 1 141 ? 6.026 -15.892 4.341 1 95.18 141 LEU B N 1
ATOM 3529 C CA . LEU B 1 141 ? 5.417 -14.692 4.905 1 95.18 141 LEU B CA 1
ATOM 3530 C C . LEU B 1 141 ? 5.472 -14.72 6.429 1 95.18 141 LEU B C 1
ATOM 3532 O O . LEU B 1 141 ? 5.227 -13.703 7.082 1 95.18 141 LEU B O 1
ATOM 3536 N N . GLY B 1 142 ? 5.737 -15.902 6.971 1 94.86 142 GLY B N 1
ATOM 3537 C CA . GLY B 1 142 ? 5.824 -16.013 8.419 1 94.86 142 GLY B CA 1
ATOM 3538 C C . GLY B 1 142 ? 5.444 -17.387 8.936 1 94.86 142 GLY B C 1
ATOM 3539 O O . GLY B 1 142 ? 4.953 -18.227 8.179 1 94.86 142 GLY B O 1
ATOM 3540 N N . ALA B 1 143 ? 5.614 -17.585 10.215 1 95.21 143 ALA B N 1
ATOM 3541 C CA . ALA B 1 143 ? 5.402 -18.881 10.854 1 95.21 143 ALA B CA 1
ATOM 3542 C C . ALA B 1 143 ? 3.94 -19.308 10.757 1 95.21 143 ALA B C 1
ATOM 3544 O O . ALA B 1 143 ? 3.644 -20.487 10.546 1 95.21 143 ALA B O 1
ATOM 3545 N N . ASN B 1 144 ? 3.045 -18.367 10.895 1 95.53 144 ASN B N 1
ATOM 3546 C CA . ASN B 1 144 ? 1.621 -18.678 10.847 1 95.53 144 ASN B CA 1
ATOM 3547 C C . ASN B 1 144 ? 1.224 -19.281 9.503 1 95.53 144 ASN B C 1
ATOM 3549 O O . ASN B 1 144 ? 0.543 -20.306 9.454 1 95.53 144 ASN B O 1
ATOM 3553 N N . VAL B 1 145 ? 1.666 -18.665 8.502 1 96.67 145 VAL B N 1
ATOM 3554 C CA . VAL B 1 145 ? 1.259 -19.094 7.168 1 96.67 145 VAL B CA 1
ATOM 3555 C C . VAL B 1 145 ? 2.009 -20.368 6.784 1 96.67 145 VAL B C 1
ATOM 3557 O O . VAL B 1 145 ? 1.471 -21.224 6.077 1 96.67 145 VAL B O 1
ATOM 3560 N N . ALA B 1 146 ? 3.278 -20.467 7.23 1 97.25 146 ALA B N 1
ATOM 3561 C CA . ALA B 1 146 ? 4.011 -21.713 7.018 1 97.25 146 ALA B CA 1
ATOM 3562 C C . ALA B 1 146 ? 3.257 -22.9 7.61 1 97.25 146 ALA B C 1
ATOM 3564 O O . ALA B 1 146 ? 3.1 -23.933 6.954 1 97.25 146 ALA B O 1
ATOM 3565 N N . GLU B 1 147 ? 2.771 -22.753 8.769 1 97.22 147 GLU B N 1
ATOM 3566 C CA . GLU B 1 147 ? 1.995 -23.8 9.426 1 97.22 147 GLU B CA 1
ATOM 3567 C C . GLU B 1 147 ? 0.698 -24.081 8.673 1 97.22 147 GLU B C 1
ATOM 3569 O O . GLU B 1 147 ? 0.259 -25.23 8.589 1 97.22 147 GLU B O 1
ATOM 3574 N N . SER B 1 148 ? 0.114 -23.039 8.172 1 97.8 148 SER B N 1
ATOM 3575 C CA . SER B 1 148 ? -1.127 -23.19 7.418 1 97.8 148 SER B CA 1
ATOM 3576 C C . SER B 1 148 ? -0.905 -24.002 6.147 1 97.8 148 SER B C 1
ATOM 3578 O O . SER B 1 148 ? -1.717 -24.865 5.806 1 97.8 148 SER B O 1
ATOM 3580 N N . VAL B 1 149 ? 0.151 -23.697 5.448 1 98.17 149 VAL B N 1
ATOM 3581 C CA . VAL B 1 149 ? 0.464 -24.417 4.218 1 98.17 149 VAL B CA 1
ATOM 3582 C C . VAL B 1 149 ? 0.758 -25.881 4.538 1 98.17 149 VAL B C 1
ATOM 3584 O O . VAL B 1 149 ? 0.266 -26.783 3.855 1 98.17 149 VAL B O 1
ATOM 3587 N N . LEU B 1 150 ? 1.535 -26.146 5.577 1 97.82 150 LEU B N 1
ATOM 3588 C CA . LEU B 1 150 ? 1.842 -27.513 5.984 1 97.82 150 LEU B CA 1
ATOM 3589 C C . LEU B 1 150 ? 0.574 -28.259 6.384 1 97.82 150 LEU B C 1
ATOM 3591 O O . LEU B 1 150 ? 0.396 -29.426 6.026 1 97.82 150 LEU B O 1
ATOM 3595 N N . GLY B 1 151 ? -0.264 -27.535 7.113 1 97.57 151 GLY B N 1
ATOM 3596 C CA . GLY B 1 151 ? -1.546 -28.13 7.455 1 97.57 151 GLY B CA 1
ATOM 3597 C C . GLY B 1 151 ? -2.377 -28.497 6.241 1 97.57 151 GLY B C 1
ATOM 3598 O O . GLY B 1 151 ? -2.996 -29.563 6.205 1 97.57 151 GLY B O 1
ATOM 3599 N N . ALA B 1 152 ? -2.378 -27.679 5.27 1 98.47 152 ALA B N 1
ATOM 3600 C CA . ALA B 1 152 ? -3.149 -27.902 4.049 1 98.47 152 ALA B CA 1
ATOM 3601 C C . ALA B 1 152 ? -2.645 -29.13 3.298 1 98.47 152 ALA B C 1
ATOM 3603 O O . ALA B 1 152 ? -3.437 -29.981 2.884 1 98.47 152 ALA B O 1
ATOM 3604 N N . VAL B 1 153 ? -1.317 -29.228 3.108 1 98.35 153 VAL B N 1
ATOM 3605 C CA . VAL B 1 153 ? -0.775 -30.309 2.291 1 98.35 153 VAL B CA 1
ATOM 3606 C C . VAL B 1 153 ? -0.912 -31.636 3.034 1 98.35 153 VAL B C 1
ATOM 3608 O O . VAL B 1 153 ? -1.143 -32.679 2.418 1 98.35 153 VAL B O 1
ATOM 3611 N N . ARG B 1 154 ? -0.801 -31.644 4.343 1 97.6 154 ARG B N 1
ATOM 3612 C CA . ARG B 1 154 ? -1.004 -32.86 5.123 1 97.6 154 ARG B CA 1
ATOM 3613 C C . ARG B 1 154 ? -2.461 -33.309 5.068 1 97.6 154 ARG B C 1
ATOM 3615 O O . ARG B 1 154 ? -2.744 -34.505 4.97 1 97.6 154 ARG B O 1
ATOM 3622 N N . ALA B 1 155 ? -3.345 -32.372 5.151 1 98.09 155 ALA B N 1
ATOM 3623 C CA . ALA B 1 155 ? -4.765 -32.69 5.026 1 98.09 155 ALA B CA 1
ATOM 3624 C C . ALA B 1 155 ? -5.075 -33.287 3.656 1 98.09 155 ALA B C 1
ATOM 3626 O O . ALA B 1 155 ? -5.886 -34.209 3.542 1 98.09 155 ALA B O 1
ATOM 3627 N N . ALA B 1 156 ? -4.504 -32.71 2.629 1 98.52 156 ALA B N 1
ATOM 3628 C CA . ALA B 1 156 ? -4.697 -33.234 1.28 1 98.52 156 ALA B CA 1
ATOM 3629 C C . ALA B 1 156 ? -4.228 -34.682 1.181 1 98.52 156 ALA B C 1
ATOM 3631 O O . ALA B 1 156 ? -4.943 -35.539 0.655 1 98.52 156 ALA B O 1
ATOM 3632 N N . ARG B 1 157 ? -3.069 -34.9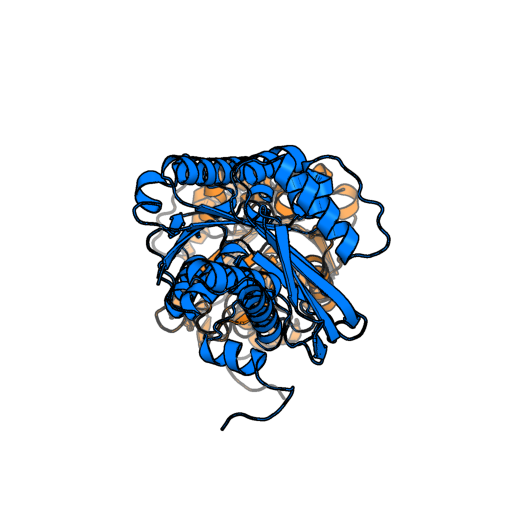77 1.709 1 96.9 157 ARG B N 1
ATOM 3633 C CA . ARG B 1 157 ? -2.526 -36.332 1.712 1 96.9 157 ARG B CA 1
ATOM 3634 C C . ARG B 1 157 ? -3.463 -37.296 2.432 1 96.9 157 ARG B C 1
ATOM 3636 O O . ARG B 1 157 ? -3.753 -38.382 1.927 1 96.9 157 ARG B O 1
ATOM 3643 N N . ALA B 1 158 ? -3.905 -36.833 3.528 1 96.63 158 ALA B N 1
ATOM 3644 C CA . ALA B 1 158 ? -4.803 -37.658 4.331 1 96.63 158 ALA B CA 1
ATOM 3645 C C . ALA B 1 158 ? -6.104 -37.94 3.585 1 96.63 158 ALA B C 1
ATOM 3647 O O . ALA B 1 158 ? -6.702 -39.007 3.748 1 96.63 158 ALA B O 1
ATOM 3648 N N . ALA B 1 159 ? -6.475 -37.05 2.754 1 97.3 159 ALA B N 1
ATOM 3649 C CA . ALA B 1 159 ? -7.742 -37.17 2.036 1 97.3 159 ALA B CA 1
ATOM 3650 C C . ALA B 1 159 ? -7.543 -37.838 0.679 1 97.3 159 ALA B C 1
ATOM 3652 O O . ALA B 1 159 ? -8.501 -38.027 -0.074 1 97.3 159 ALA B O 1
ATOM 3653 N N . GLY B 1 160 ? -6.316 -38.167 0.327 1 97.1 160 GLY B N 1
ATOM 3654 C CA . GLY B 1 160 ? -6.022 -38.785 -0.956 1 97.1 160 GLY B CA 1
ATOM 3655 C C . GLY B 1 160 ? -6.009 -37.796 -2.106 1 97.1 160 GLY B C 1
ATOM 3656 O O . GLY B 1 160 ? -6.106 -38.189 -3.27 1 97.1 160 GLY B O 1
ATOM 3657 N N . VAL B 1 161 ? -5.995 -36.556 -1.792 1 98.26 161 VAL B N 1
ATOM 3658 C CA . VAL B 1 161 ? -5.914 -35.491 -2.787 1 98.26 161 VAL B CA 1
ATOM 3659 C C . VAL B 1 161 ? -4.458 -35.269 -3.189 1 98.26 161 VAL B C 1
ATOM 3661 O O . VAL B 1 161 ? -3.574 -35.203 -2.332 1 98.26 161 VAL B O 1
ATOM 3664 N N . GLN B 1 162 ? -4.137 -35.152 -4.486 1 98.61 162 GLN B N 1
ATOM 3665 C CA . GLN B 1 162 ? -2.776 -34.896 -4.947 1 98.61 162 GLN B CA 1
ATOM 3666 C C . GLN B 1 162 ? -2.32 -33.492 -4.561 1 98.61 162 GLN B C 1
ATOM 3668 O O . GLN B 1 162 ? -3.129 -32.563 -4.51 1 98.61 162 GLN B O 1
ATOM 3673 N N . VAL B 1 163 ? -1.028 -33.35 -4.357 1 98.82 163 VAL B N 1
ATOM 3674 C CA . VAL B 1 163 ? -0.46 -32.06 -3.978 1 98.82 163 VAL B CA 1
ATOM 3675 C C . VAL B 1 163 ? 0.502 -31.581 -5.063 1 98.82 163 VAL B C 1
ATOM 3677 O O . VAL B 1 163 ? 1.419 -32.307 -5.453 1 98.82 163 VAL B O 1
ATOM 3680 N N . SER B 1 164 ? 0.228 -30.463 -5.595 1 98.9 164 SER B N 1
ATOM 3681 C CA . SER B 1 164 ? 1.131 -29.729 -6.476 1 98.9 164 SER B CA 1
ATOM 3682 C C . SER B 1 164 ? 1.831 -28.597 -5.731 1 98.9 164 SER B C 1
ATOM 3684 O O . SER B 1 164 ? 1.179 -27.784 -5.072 1 98.9 164 SER B O 1
ATOM 3686 N N . PHE B 1 165 ? 3.128 -28.48 -5.858 1 98.78 165 PHE B N 1
ATOM 3687 C CA . PHE B 1 165 ? 3.913 -27.5 -5.117 1 98.78 165 PHE B CA 1
ATOM 3688 C C . PHE B 1 165 ? 4.879 -26.77 -6.043 1 98.78 165 PHE B C 1
ATOM 3690 O O . PHE B 1 165 ? 5.699 -27.4 -6.714 1 98.78 165 PHE B O 1
ATOM 3697 N N . ASP B 1 166 ? 4.786 -25.481 -6.09 1 98.45 166 ASP B N 1
ATOM 3698 C CA . ASP B 1 166 ? 5.762 -24.639 -6.776 1 98.45 166 ASP B CA 1
ATOM 3699 C C . ASP B 1 166 ? 6.777 -24.061 -5.792 1 98.45 166 ASP B C 1
ATOM 3701 O O . ASP B 1 166 ? 6.436 -23.209 -4.969 1 98.45 166 ASP B O 1
ATOM 3705 N N . GLY B 1 167 ? 8.045 -24.436 -5.893 1 95.09 167 GLY B N 1
ATOM 3706 C CA . GLY B 1 167 ? 9.065 -24.012 -4.947 1 95.09 167 GLY B CA 1
ATOM 3707 C C . GLY B 1 167 ? 9.134 -22.506 -4.78 1 95.09 167 GLY B C 1
ATOM 3708 O O . GLY B 1 167 ? 9.202 -22.003 -3.656 1 95.09 167 GLY B O 1
ATOM 3709 N N . ASN B 1 168 ? 9.203 -21.801 -5.88 1 90.82 168 ASN B N 1
ATOM 3710 C CA . ASN B 1 168 ? 9.098 -20.346 -5.915 1 90.82 168 ASN B CA 1
ATOM 3711 C C . ASN B 1 168 ? 9.804 -19.704 -4.724 1 90.82 168 ASN B C 1
ATOM 3713 O O . ASN B 1 168 ? 9.212 -18.892 -4.01 1 90.82 168 ASN B O 1
ATOM 3717 N N . TYR B 1 169 ? 11.131 -20.086 -4.488 1 88.56 169 TYR B N 1
ATOM 3718 C CA . TYR B 1 169 ? 11.924 -19.614 -3.358 1 88.56 169 TYR B CA 1
ATOM 3719 C C . TYR B 1 169 ? 12.197 -18.119 -3.471 1 88.56 169 TYR B C 1
ATOM 3721 O O . TYR B 1 169 ? 12.663 -17.643 -4.509 1 88.56 169 TYR B O 1
ATOM 3729 N N . ARG B 1 170 ? 11.834 -17.408 -2.431 1 88.61 170 ARG B N 1
ATOM 3730 C CA . ARG B 1 170 ? 12.059 -15.969 -2.333 1 88.61 170 ARG B CA 1
ATOM 3731 C C . ARG B 1 170 ? 12.884 -15.627 -1.096 1 88.61 170 ARG B C 1
ATOM 3733 O O . ARG B 1 170 ? 12.329 -15.371 -0.025 1 88.61 170 ARG B O 1
ATOM 3740 N N . PRO B 1 171 ? 14.194 -15.462 -1.254 1 87.94 171 PRO B N 1
ATOM 3741 C CA . PRO B 1 171 ? 15.059 -15.287 -0.086 1 87.94 171 PRO B CA 1
ATOM 3742 C C . PRO B 1 171 ? 14.704 -14.046 0.73 1 87.94 171 PRO B C 1
ATOM 3744 O O . PRO B 1 171 ? 14.751 -14.079 1.963 1 87.94 171 PRO B O 1
ATOM 3747 N N . SER B 1 172 ? 14.32 -12.951 0.075 1 84.33 172 SER B N 1
ATOM 3748 C CA . SER B 1 172 ? 14.06 -11.687 0.757 1 84.33 172 SER B CA 1
ATOM 3749 C C . SER B 1 172 ? 12.878 -11.809 1.714 1 84.33 172 SER B C 1
ATOM 3751 O O . SER B 1 172 ? 12.87 -11.19 2.78 1 84.33 172 SER B O 1
ATOM 3753 N N . LEU B 1 173 ? 11.939 -12.617 1.392 1 87.52 173 LEU B N 1
ATOM 3754 C CA . LEU B 1 173 ? 10.768 -12.789 2.245 1 87.52 173 LEU B CA 1
ATOM 3755 C C . LEU B 1 173 ? 11.111 -13.614 3.48 1 87.52 173 LEU B C 1
ATOM 3757 O O . LEU B 1 173 ? 10.628 -13.327 4.578 1 87.52 173 LEU B O 1
ATOM 3761 N N . TRP B 1 174 ? 11.987 -14.591 3.347 1 90.23 174 TRP B N 1
ATOM 3762 C CA . TRP B 1 174 ? 12.367 -15.474 4.445 1 90.23 174 TRP B CA 1
ATOM 3763 C C . TRP B 1 174 ? 13.222 -14.734 5.468 1 90.23 174 TRP B C 1
ATOM 3765 O O . TRP B 1 174 ? 13.103 -14.97 6.672 1 90.23 174 TRP B O 1
ATOM 3775 N N . ARG B 1 175 ? 14.013 -13.851 5.048 1 84.95 175 ARG B N 1
ATOM 3776 C CA . ARG B 1 175 ? 14.914 -13.094 5.91 1 84.95 175 ARG B CA 1
ATOM 3777 C C . ARG B 1 175 ? 14.133 -12.201 6.869 1 84.95 175 ARG B C 1
ATOM 3779 O O . ARG B 1 175 ? 14.572 -11.957 7.995 1 84.95 175 ARG B O 1
ATOM 3786 N N . ARG B 1 176 ? 12.987 -11.822 6.526 1 82.84 176 ARG B N 1
ATOM 3787 C CA . ARG B 1 176 ? 12.205 -10.854 7.289 1 82.84 176 ARG B CA 1
ATOM 3788 C C . ARG B 1 176 ? 11.794 -11.427 8.641 1 82.84 176 ARG B C 1
ATOM 3790 O O . ARG B 1 176 ? 11.61 -10.682 9.607 1 82.84 176 ARG B O 1
ATOM 3797 N N . TRP B 1 177 ? 11.655 -12.742 8.706 1 86.16 177 TRP B N 1
ATOM 3798 C CA . TRP B 1 177 ? 11.22 -13.317 9.975 1 86.16 177 TRP B CA 1
ATOM 3799 C C . TRP B 1 177 ? 12.152 -14.442 10.412 1 86.16 177 TRP B C 1
ATOM 3801 O O . TRP B 1 177 ? 11.77 -15.298 11.213 1 86.16 177 TRP B O 1
ATOM 3811 N N . ASP B 1 178 ? 13.409 -14.577 9.751 1 89.42 178 ASP B N 1
ATOM 3812 C CA . ASP B 1 178 ? 14.459 -15.547 10.05 1 89.42 178 ASP B CA 1
ATOM 3813 C C . ASP B 1 178 ? 13.907 -16.971 10.049 1 89.42 178 ASP B C 1
ATOM 3815 O O . ASP B 1 178 ? 14.119 -17.725 11.001 1 89.42 178 ASP B O 1
ATOM 3819 N N . GLY B 1 179 ? 13.14 -17.242 9.071 1 90.58 179 GLY B N 1
ATOM 3820 C CA . GLY B 1 179 ? 12.56 -18.568 8.931 1 90.58 179 GLY B CA 1
ATOM 3821 C C . GLY B 1 179 ? 13.538 -19.593 8.387 1 90.58 179 GLY B C 1
ATOM 3822 O O . GLY B 1 179 ? 14.422 -19.256 7.597 1 90.58 179 GLY B O 1
ATOM 3823 N N . ASP B 1 180 ? 13.36 -20.818 8.763 1 94.49 180 ASP B N 1
ATOM 3824 C CA . ASP B 1 180 ? 14.139 -21.922 8.211 1 94.49 180 ASP B CA 1
ATOM 3825 C C . ASP B 1 180 ? 13.519 -22.437 6.915 1 94.49 180 ASP B C 1
ATOM 3827 O O . ASP B 1 180 ? 12.834 -23.463 6.912 1 94.49 180 ASP B O 1
ATOM 3831 N N . ALA B 1 181 ? 13.85 -21.791 5.858 1 95.64 181 ALA B N 1
ATOM 3832 C CA . ALA B 1 181 ? 13.256 -22.08 4.555 1 95.64 181 ALA B CA 1
ATOM 3833 C C . ALA B 1 181 ? 13.488 -23.534 4.156 1 95.64 181 ALA B C 1
ATOM 3835 O O . ALA B 1 181 ? 12.555 -24.23 3.749 1 95.64 181 ALA B O 1
ATOM 3836 N N . ALA B 1 182 ? 14.698 -24.005 4.263 1 96.37 182 ALA B N 1
ATOM 3837 C CA . ALA B 1 182 ? 15.069 -25.354 3.844 1 96.37 182 ALA B CA 1
ATOM 3838 C C . ALA B 1 182 ? 14.222 -26.403 4.559 1 96.37 182 ALA B C 1
ATOM 3840 O O . ALA B 1 182 ? 13.666 -27.3 3.922 1 96.37 182 ALA B O 1
ATOM 3841 N N . ALA B 1 183 ? 14.092 -26.295 5.831 1 96.78 183 ALA B N 1
ATOM 3842 C CA . ALA B 1 183 ? 13.357 -27.273 6.629 1 96.78 183 ALA B CA 1
ATOM 3843 C C . ALA B 1 183 ? 11.87 -27.255 6.285 1 96.78 183 ALA B C 1
ATOM 3845 O O . ALA B 1 183 ? 11.253 -28.309 6.116 1 96.78 183 ALA B O 1
ATOM 3846 N N . ILE B 1 184 ? 11.321 -26.083 6.22 1 97.22 184 ILE B N 1
ATOM 3847 C CA . ILE B 1 184 ? 9.888 -25.941 5.987 1 97.22 184 ILE B CA 1
ATOM 3848 C C . ILE B 1 184 ? 9.547 -26.4 4.571 1 97.22 184 ILE B C 1
ATOM 3850 O O . ILE B 1 184 ? 8.596 -27.159 4.369 1 97.22 184 ILE B O 1
ATOM 3854 N N . LEU B 1 185 ? 10.322 -25.95 3.608 1 97.8 185 LEU B N 1
ATOM 3855 C CA . LEU B 1 185 ? 10.056 -26.322 2.223 1 97.8 185 LEU B CA 1
ATOM 3856 C C . LEU B 1 185 ? 10.275 -27.816 2.009 1 97.8 185 LEU B C 1
ATOM 3858 O O . LEU B 1 185 ? 9.576 -28.442 1.209 1 97.8 185 LEU B O 1
ATOM 3862 N N . ARG B 1 186 ? 11.219 -28.372 2.71 1 97.93 186 ARG B N 1
ATOM 3863 C CA . ARG B 1 186 ? 11.448 -29.811 2.634 1 97.93 186 ARG B CA 1
ATOM 3864 C C . ARG B 1 186 ? 10.214 -30.587 3.081 1 97.93 186 ARG B C 1
ATOM 3866 O O . ARG B 1 186 ? 9.86 -31.602 2.478 1 97.93 186 ARG B O 1
ATOM 3873 N N . GLU B 1 187 ? 9.605 -30.135 4.104 1 97.79 187 GLU B N 1
ATOM 3874 C CA . GLU B 1 187 ? 8.392 -30.782 4.596 1 97.79 187 GLU B CA 1
ATOM 3875 C C . GLU B 1 187 ? 7.271 -30.711 3.563 1 97.79 187 GLU B C 1
ATOM 3877 O O . GLU B 1 187 ? 6.501 -31.661 3.408 1 97.79 187 GLU B O 1
ATOM 3882 N N . VAL B 1 188 ? 7.165 -29.608 2.882 1 98.19 188 VAL B N 1
ATOM 3883 C CA . VAL B 1 188 ? 6.142 -29.475 1.85 1 98.19 188 VAL B CA 1
ATOM 3884 C C . VAL B 1 188 ? 6.464 -30.402 0.68 1 98.19 188 VAL B C 1
ATOM 3886 O O . VAL B 1 188 ? 5.581 -31.09 0.164 1 98.19 188 VAL B O 1
ATOM 3889 N N . PHE B 1 189 ? 7.757 -30.453 0.3 1 97.87 189 PHE B N 1
ATOM 3890 C CA . PHE B 1 189 ? 8.219 -31.346 -0.756 1 97.87 189 PHE B CA 1
ATOM 3891 C C . PHE B 1 189 ? 7.861 -32.793 -0.436 1 97.87 189 PHE B C 1
ATOM 3893 O O . PHE B 1 189 ? 7.458 -33.548 -1.323 1 97.87 189 PHE B O 1
ATOM 3900 N N . ALA B 1 190 ? 7.963 -33.128 0.745 1 97.96 190 ALA B N 1
ATOM 3901 C CA . ALA B 1 190 ? 7.753 -34.505 1.186 1 97.96 190 ALA B CA 1
ATOM 3902 C C . ALA B 1 190 ? 6.31 -34.942 0.953 1 97.96 190 ALA B C 1
ATOM 3904 O O . ALA B 1 190 ? 6.028 -36.136 0.832 1 97.96 190 ALA B O 1
ATOM 3905 N N . GLU B 1 191 ? 5.432 -33.963 0.889 1 98.01 191 GLU B N 1
ATOM 3906 C CA . GLU B 1 191 ? 4.015 -34.27 0.721 1 98.01 191 GLU B CA 1
ATOM 3907 C C . GLU B 1 191 ? 3.577 -34.078 -0.728 1 98.01 191 GLU B C 1
ATOM 3909 O O . GLU B 1 191 ? 2.436 -34.384 -1.083 1 98.01 191 GLU B O 1
ATOM 3914 N N . ALA B 1 192 ? 4.422 -33.653 -1.619 1 98.6 192 ALA B N 1
ATOM 3915 C CA . ALA B 1 192 ? 4.04 -33.23 -2.964 1 98.6 192 ALA B CA 1
ATOM 3916 C C . ALA B 1 192 ? 4.067 -34.405 -3.937 1 98.6 192 ALA B C 1
ATOM 3918 O O . ALA B 1 192 ? 4.947 -35.266 -3.856 1 98.6 192 ALA B O 1
ATOM 3919 N N . ASP B 1 193 ? 3.132 -34.465 -4.842 1 98.77 193 ASP B N 1
ATOM 3920 C CA . ASP B 1 193 ? 3.106 -35.409 -5.955 1 98.77 193 ASP B CA 1
ATOM 3921 C C . ASP B 1 193 ? 3.745 -34.803 -7.203 1 98.77 193 ASP B C 1
ATOM 3923 O O . ASP B 1 193 ? 4.312 -35.522 -8.028 1 98.77 193 ASP B O 1
ATOM 3927 N N . ILE B 1 194 ? 3.562 -33.573 -7.374 1 98.81 194 ILE B N 1
ATOM 3928 C CA . ILE B 1 194 ? 4.069 -32.799 -8.501 1 98.81 194 ILE B CA 1
ATOM 3929 C C . ILE B 1 194 ? 4.813 -31.568 -7.989 1 98.81 194 ILE B C 1
ATOM 3931 O O . ILE B 1 194 ? 4.305 -30.839 -7.134 1 98.81 194 ILE B O 1
ATOM 3935 N N . VAL B 1 195 ? 6.034 -31.298 -8.492 1 98.74 195 VAL B N 1
ATOM 3936 C CA . VAL B 1 195 ? 6.746 -30.1 -8.062 1 98.74 195 VAL B CA 1
ATOM 3937 C C . VAL B 1 195 ? 7.234 -29.323 -9.283 1 98.74 195 VAL B C 1
ATOM 3939 O O . VAL B 1 195 ? 7.592 -29.917 -10.302 1 98.74 195 VAL B O 1
ATOM 3942 N N . PHE B 1 196 ? 7.144 -28.108 -9.219 1 98.66 196 PHE B N 1
ATOM 3943 C CA . PHE B 1 196 ? 7.791 -27.185 -10.144 1 98.66 196 PHE B CA 1
ATOM 3944 C C . PHE B 1 196 ? 9.055 -26.599 -9.527 1 98.66 196 PHE B C 1
ATOM 3946 O O . PHE B 1 196 ? 8.984 -25.688 -8.699 1 98.66 196 PHE B O 1
ATOM 3953 N N . ALA B 1 197 ? 10.133 -27.102 -9.871 1 96.77 197 ALA B N 1
ATOM 3954 C CA . ALA B 1 197 ? 11.412 -26.78 -9.243 1 96.77 197 ALA B CA 1
ATOM 3955 C C . ALA B 1 197 ? 12.575 -27.067 -10.189 1 96.77 197 ALA B C 1
ATOM 3957 O O . ALA B 1 197 ? 12.495 -27.97 -11.025 1 96.77 197 ALA B O 1
ATOM 3958 N N . ASP B 1 198 ? 13.557 -26.276 -10.034 1 94.24 198 ASP B N 1
ATOM 3959 C CA . ASP B 1 198 ? 14.811 -26.562 -10.725 1 94.24 198 ASP B CA 1
ATOM 3960 C C . ASP B 1 198 ? 15.867 -27.084 -9.754 1 94.24 198 ASP B C 1
ATOM 3962 O O . ASP B 1 198 ? 15.542 -27.498 -8.639 1 94.24 198 ASP B O 1
ATOM 3966 N N . HIS B 1 199 ? 17.117 -27.201 -10.226 1 95.15 199 HIS B N 1
ATOM 3967 C CA . HIS B 1 199 ? 18.171 -27.791 -9.409 1 95.15 199 HIS B CA 1
ATOM 3968 C C . HIS B 1 199 ? 18.442 -26.95 -8.166 1 95.15 199 HIS B C 1
ATOM 3970 O O . HIS B 1 199 ? 18.817 -27.484 -7.12 1 95.15 199 HIS B O 1
ATOM 3976 N N . ARG B 1 200 ? 18.247 -25.664 -8.224 1 93.32 200 ARG B N 1
ATOM 3977 C CA . ARG B 1 200 ? 18.532 -24.782 -7.097 1 93.32 200 ARG B CA 1
ATOM 3978 C C . ARG B 1 200 ? 17.565 -25.037 -5.945 1 93.32 200 ARG B C 1
ATOM 3980 O O . ARG B 1 200 ? 17.954 -24.976 -4.777 1 93.32 200 ARG B O 1
ATOM 3987 N N . ASP B 1 201 ? 16.323 -25.194 -6.293 1 95.15 201 ASP B N 1
ATOM 3988 C CA . ASP B 1 201 ? 15.318 -25.528 -5.289 1 95.15 201 ASP B CA 1
ATOM 3989 C C . ASP B 1 201 ? 15.672 -26.827 -4.568 1 95.15 201 ASP B C 1
ATOM 3991 O O . ASP B 1 201 ? 15.546 -26.918 -3.345 1 95.15 201 ASP B O 1
ATOM 3995 N N . ILE B 1 202 ? 16.061 -27.784 -5.323 1 96.38 202 ILE B N 1
ATOM 3996 C CA . ILE B 1 202 ? 16.351 -29.106 -4.779 1 96.38 202 ILE B CA 1
ATOM 3997 C C . ILE B 1 202 ? 17.624 -29.049 -3.937 1 96.38 202 ILE B C 1
ATOM 3999 O O . ILE B 1 202 ? 17.721 -29.712 -2.902 1 96.38 202 ILE B O 1
ATOM 4003 N N . GLU B 1 203 ? 18.567 -28.239 -4.426 1 96.58 203 GLU B N 1
ATOM 4004 C CA . GLU B 1 203 ? 19.772 -28.03 -3.628 1 96.58 203 GLU B CA 1
ATOM 4005 C C . GLU B 1 203 ? 19.433 -27.439 -2.262 1 96.58 203 GLU B C 1
ATOM 4007 O O . GLU B 1 203 ? 19.986 -27.859 -1.243 1 96.58 203 GLU B O 1
ATOM 4012 N N . LEU B 1 204 ? 18.556 -26.533 -2.259 1 95.27 204 LEU B N 1
ATOM 4013 C CA . LEU B 1 204 ? 18.153 -25.868 -1.025 1 95.27 204 LEU B CA 1
ATOM 4014 C C . LEU B 1 204 ? 17.54 -26.864 -0.046 1 95.27 204 LEU B C 1
ATOM 4016 O O . LEU B 1 204 ? 17.923 -26.905 1.126 1 95.27 204 LEU B O 1
ATOM 4020 N N . VAL B 1 205 ? 16.653 -27.732 -0.474 1 96.29 205 VAL B N 1
ATOM 4021 C CA . VAL B 1 205 ? 15.851 -28.543 0.436 1 96.29 205 VAL B CA 1
ATOM 4022 C C . VAL B 1 205 ? 16.614 -29.813 0.806 1 96.29 205 VAL B C 1
ATOM 4024 O O . VAL B 1 205 ? 16.377 -30.401 1.864 1 96.29 205 VAL B O 1
ATOM 4027 N N . LEU B 1 206 ? 17.58 -30.227 -0.017 1 96.77 206 LEU B N 1
ATOM 4028 C CA . LEU B 1 206 ? 18.29 -31.47 0.265 1 96.77 206 LEU B CA 1
ATOM 4029 C C . LEU B 1 206 ? 19.707 -31.188 0.751 1 96.77 206 LEU B C 1
ATOM 4031 O O . LEU B 1 206 ? 20.398 -32.094 1.223 1 96.77 206 LEU B O 1
ATOM 4035 N N . GLY B 1 207 ? 20.072 -29.96 0.629 1 95.85 207 GLY B N 1
ATOM 4036 C CA . GLY B 1 207 ? 21.438 -29.63 1.005 1 95.85 207 GLY B CA 1
ATOM 4037 C C . GLY B 1 207 ? 22.477 -30.287 0.117 1 95.85 207 GLY B C 1
ATOM 4038 O O . GLY B 1 207 ? 23.491 -30.789 0.605 1 95.85 207 GLY B O 1
ATOM 4039 N N . LEU B 1 208 ? 22.185 -30.36 -1.127 1 95.06 208 LEU B N 1
ATOM 4040 C CA . LEU B 1 208 ? 23.067 -30.982 -2.109 1 95.06 208 LEU B CA 1
ATOM 4041 C C . LEU B 1 208 ? 23.562 -29.955 -3.122 1 95.06 208 LEU B C 1
ATOM 4043 O O . LEU B 1 208 ? 23.102 -28.811 -3.128 1 95.06 208 LEU B O 1
ATOM 4047 N N . HIS B 1 209 ? 24.567 -30.396 -3.893 1 95.04 209 HIS B N 1
ATOM 4048 C CA . HIS B 1 209 ? 25.079 -29.604 -5.006 1 95.04 209 HIS B CA 1
ATOM 4049 C C . HIS B 1 209 ? 25.19 -30.444 -6.274 1 95.04 209 HIS B C 1
ATOM 4051 O O . HIS B 1 209 ? 25.712 -31.56 -6.241 1 95.04 209 HIS B O 1
ATOM 4057 N N . PHE B 1 210 ? 24.654 -29.925 -7.292 1 94.43 210 PHE B N 1
ATOM 4058 C CA . PHE B 1 210 ? 24.713 -30.603 -8.582 1 94.43 210 PHE B CA 1
ATOM 4059 C C . PHE B 1 210 ? 25.668 -29.885 -9.528 1 94.43 210 PHE B C 1
ATOM 4061 O O . PHE B 1 210 ? 25.415 -28.747 -9.928 1 94.43 210 PHE B O 1
ATOM 4068 N N . ALA B 1 211 ? 26.704 -30.512 -10.026 1 92.16 211 ALA B N 1
ATOM 4069 C CA . ALA B 1 211 ? 27.852 -29.86 -10.649 1 92.16 211 ALA B CA 1
ATOM 4070 C C . ALA B 1 211 ? 27.812 -30.012 -12.167 1 92.16 211 ALA B C 1
ATOM 4072 O O . ALA B 1 211 ? 28.744 -29.601 -12.863 1 92.16 211 ALA B O 1
ATOM 4073 N N . GLN B 1 212 ? 26.848 -30.667 -12.7 1 91.19 212 GLN B N 1
ATOM 4074 C CA . GLN B 1 212 ? 26.796 -30.851 -14.146 1 91.19 212 GLN B CA 1
ATOM 4075 C C . GLN B 1 212 ? 26.848 -29.51 -14.874 1 91.19 212 GLN B C 1
ATOM 4077 O O . GLN B 1 212 ? 26.264 -28.526 -14.416 1 91.19 212 GLN B O 1
ATOM 4082 N N . ASP B 1 213 ? 27.525 -29.386 -16.005 1 86.79 213 ASP B N 1
ATOM 4083 C CA . ASP B 1 213 ? 27.688 -28.15 -16.766 1 86.79 213 ASP B CA 1
ATOM 4084 C C . ASP B 1 213 ? 26.406 -27.793 -17.514 1 86.79 213 ASP B C 1
ATOM 4086 O O . ASP B 1 213 ? 26.062 -26.615 -17.64 1 86.79 213 ASP B O 1
ATOM 4090 N N . ASP B 1 214 ? 25.813 -28.822 -17.94 1 90.44 214 ASP B N 1
ATOM 4091 C CA . ASP B 1 214 ? 24.588 -28.647 -18.714 1 90.44 214 ASP B CA 1
ATOM 4092 C C . ASP B 1 214 ? 23.381 -28.461 -17.797 1 90.44 214 ASP B C 1
ATOM 4094 O O . ASP B 1 214 ? 23.185 -29.233 -16.856 1 90.44 214 ASP B O 1
ATOM 4098 N N . ALA B 1 215 ? 22.63 -27.395 -18.116 1 89.64 215 ALA B N 1
ATOM 4099 C CA . ALA B 1 215 ? 21.486 -27.058 -17.271 1 89.64 215 ALA B CA 1
ATOM 4100 C C . ALA B 1 215 ? 20.48 -28.204 -17.228 1 89.64 215 ALA B C 1
ATOM 4102 O O . ALA B 1 215 ? 19.886 -28.477 -16.182 1 89.64 215 ALA B O 1
ATOM 4103 N N . VAL B 1 216 ? 20.27 -28.847 -18.314 1 92.53 216 VAL B N 1
ATOM 4104 C CA . VAL B 1 216 ? 19.316 -29.949 -18.4 1 92.53 216 VAL B CA 1
ATOM 4105 C C . VAL B 1 216 ? 19.821 -31.135 -17.581 1 92.53 216 VAL B C 1
ATOM 4107 O O . VAL B 1 216 ? 19.062 -31.741 -16.821 1 92.53 216 VAL B O 1
ATOM 4110 N N . ALA B 1 217 ? 21.055 -31.395 -17.719 1 93.99 217 ALA B N 1
ATOM 4111 C CA . ALA B 1 217 ? 21.658 -32.497 -16.975 1 93.99 217 ALA B CA 1
ATOM 4112 C C . ALA B 1 217 ? 21.594 -32.244 -15.472 1 93.99 217 ALA B C 1
ATOM 4114 O O . ALA B 1 217 ? 21.374 -33.171 -14.689 1 93.99 217 ALA B O 1
ATOM 4115 N N . ARG B 1 218 ? 21.858 -31.047 -15.143 1 95.37 218 ARG B N 1
ATOM 4116 C CA . ARG B 1 218 ? 21.791 -30.672 -13.735 1 95.37 218 ARG B CA 1
ATOM 4117 C C . ARG B 1 218 ? 20.386 -30.875 -13.179 1 95.37 218 ARG B C 1
ATOM 4119 O O . ARG B 1 218 ? 20.219 -31.391 -12.072 1 95.37 218 ARG B O 1
ATOM 4126 N N . THR B 1 219 ? 19.409 -30.462 -13.947 1 95.65 219 THR B N 1
ATOM 4127 C CA . THR B 1 219 ? 18.019 -30.612 -13.532 1 95.65 219 THR B CA 1
ATOM 4128 C C . THR B 1 219 ? 17.642 -32.087 -13.426 1 95.65 219 THR B C 1
ATOM 4130 O O . THR B 1 219 ? 16.93 -32.486 -12.502 1 95.65 219 THR B O 1
ATOM 4133 N N . GLU B 1 220 ? 18.12 -32.895 -14.296 1 96.49 220 GLU B N 1
ATOM 4134 C CA . GLU B 1 220 ? 17.836 -34.327 -14.276 1 96.49 220 GLU B CA 1
ATOM 4135 C C . GLU B 1 220 ? 18.452 -34.994 -13.05 1 96.49 220 GLU B C 1
ATOM 4137 O O . GLU B 1 220 ? 17.819 -35.838 -12.412 1 96.49 220 GLU B O 1
ATOM 4142 N N . ALA B 1 221 ? 19.672 -34.565 -12.752 1 97 221 ALA B N 1
ATOM 4143 C CA . ALA B 1 221 ? 20.324 -35.099 -11.559 1 97 221 ALA B CA 1
ATOM 4144 C C . ALA B 1 221 ? 19.565 -34.704 -10.296 1 97 221 ALA B C 1
ATOM 4146 O O . ALA B 1 221 ? 19.4 -35.518 -9.383 1 97 221 ALA B O 1
ATOM 4147 N N . ALA B 1 222 ? 19.216 -33.486 -10.277 1 97.54 222 ALA B N 1
ATOM 4148 C CA . ALA B 1 222 ? 18.447 -32.984 -9.141 1 97.54 222 ALA B CA 1
ATOM 4149 C C . ALA B 1 222 ? 17.119 -33.723 -9.008 1 97.54 222 ALA B C 1
ATOM 4151 O O . ALA B 1 222 ? 16.696 -34.058 -7.899 1 97.54 222 ALA B O 1
ATOM 4152 N N . ALA B 1 223 ? 16.453 -33.943 -10.121 1 97.82 223 ALA B N 1
ATOM 4153 C CA . ALA B 1 223 ? 15.18 -34.659 -10.118 1 97.82 223 ALA B CA 1
ATOM 4154 C C . ALA B 1 223 ? 15.345 -36.069 -9.558 1 97.82 223 ALA B C 1
ATOM 4156 O O . ALA B 1 223 ? 14.516 -36.531 -8.769 1 97.82 223 ALA B O 1
ATOM 4157 N N . ALA B 1 224 ? 16.376 -36.718 -9.987 1 97.51 224 ALA B N 1
ATOM 4158 C CA . ALA B 1 224 ? 16.642 -38.065 -9.488 1 97.51 224 ALA B CA 1
ATOM 4159 C C . ALA B 1 224 ? 16.812 -38.064 -7.972 1 97.51 224 ALA B C 1
ATOM 4161 O O . ALA B 1 224 ? 16.288 -38.943 -7.282 1 97.51 224 ALA B O 1
ATOM 4162 N N . ALA B 1 225 ? 17.561 -37.092 -7.518 1 98.08 225 ALA B N 1
ATOM 4163 C CA . ALA B 1 225 ? 17.768 -36.969 -6.078 1 98.08 225 ALA B CA 1
ATOM 4164 C C . ALA B 1 225 ? 16.451 -36.697 -5.356 1 98.08 225 ALA B C 1
ATOM 4166 O O . ALA B 1 225 ? 16.203 -37.24 -4.277 1 98.08 225 ALA B O 1
ATOM 4167 N N . ALA B 1 226 ? 15.619 -35.875 -5.922 1 98.37 226 ALA B N 1
ATOM 4168 C CA . ALA B 1 226 ? 14.328 -35.542 -5.326 1 98.37 226 ALA B CA 1
ATOM 4169 C C . ALA B 1 226 ? 13.414 -36.763 -5.278 1 98.37 226 ALA B C 1
ATOM 4171 O O . ALA B 1 226 ? 12.754 -37.012 -4.266 1 98.37 226 ALA B O 1
ATOM 4172 N N . PHE B 1 227 ? 13.363 -37.558 -6.372 1 98.44 227 PHE B N 1
ATOM 4173 C CA . PHE B 1 227 ? 12.536 -38.757 -6.426 1 98.44 227 PHE B CA 1
ATOM 4174 C C . PHE B 1 227 ? 12.978 -39.768 -5.375 1 98.44 227 PHE B C 1
ATOM 4176 O O . PHE B 1 227 ? 12.152 -40.495 -4.82 1 98.44 227 PHE B O 1
ATOM 4183 N N . ALA B 1 228 ? 14.228 -39.776 -5.143 1 98.24 228 ALA B N 1
ATOM 4184 C CA . ALA B 1 228 ? 14.761 -40.689 -4.135 1 98.24 228 ALA B CA 1
ATOM 4185 C C . ALA B 1 228 ? 14.399 -40.224 -2.728 1 98.24 228 ALA B C 1
ATOM 4187 O O . ALA B 1 228 ? 14.1 -41.042 -1.854 1 98.24 228 ALA B O 1
ATOM 4188 N N . ALA B 1 229 ? 14.451 -39.004 -2.496 1 98.25 229 ALA B N 1
ATOM 4189 C CA . ALA B 1 229 ? 14.289 -38.438 -1.159 1 98.25 229 ALA B CA 1
ATOM 4190 C C . ALA B 1 229 ? 12.814 -38.347 -0.777 1 98.25 229 ALA B C 1
ATOM 4192 O O . ALA B 1 229 ? 12.466 -38.434 0.402 1 98.25 229 ALA B O 1
ATOM 4193 N N . PHE B 1 230 ? 11.956 -38.159 -1.761 1 98.39 230 PHE B N 1
ATOM 4194 C CA . PHE B 1 230 ? 10.547 -37.894 -1.496 1 98.39 230 PHE B CA 1
ATOM 4195 C C . PHE B 1 230 ? 9.666 -38.964 -2.131 1 98.39 230 PHE B C 1
ATOM 4197 O O . PHE B 1 230 ? 9.298 -38.856 -3.302 1 98.39 230 PHE B O 1
ATOM 4204 N N . PRO B 1 231 ? 9.165 -39.822 -1.394 1 97.32 231 PRO B N 1
ATOM 4205 C CA . PRO B 1 231 ? 8.506 -41.019 -1.921 1 97.32 231 PRO B CA 1
ATOM 4206 C C . PRO B 1 231 ? 7.203 -40.701 -2.653 1 97.32 231 PRO B C 1
ATOM 4208 O O . PRO B 1 231 ? 6.79 -41.453 -3.54 1 97.32 231 PRO B O 1
ATOM 4211 N N . HIS B 1 232 ? 6.568 -39.636 -2.346 1 97.76 232 HIS B N 1
ATOM 4212 C CA . HIS B 1 232 ? 5.275 -39.328 -2.947 1 97.76 232 HIS B CA 1
ATOM 4213 C C . HIS B 1 232 ? 5.443 -38.589 -4.27 1 97.76 232 HIS B C 1
ATOM 4215 O O . HIS B 1 232 ? 4.496 -38.484 -5.052 1 97.76 232 HIS B O 1
ATOM 4221 N N . LEU B 1 233 ? 6.612 -38.072 -4.547 1 98.61 233 LEU B N 1
ATOM 4222 C CA . LEU B 1 233 ? 6.85 -37.234 -5.717 1 98.61 233 LEU B CA 1
ATOM 4223 C C . LEU B 1 233 ? 6.791 -38.059 -6.998 1 98.61 233 LEU B C 1
ATOM 4225 O O . LEU B 1 233 ? 7.496 -39.063 -7.128 1 98.61 233 LEU B O 1
ATOM 4229 N N . ARG B 1 234 ? 5.995 -37.633 -7.943 1 98.57 234 ARG B N 1
ATOM 4230 C CA . ARG B 1 234 ? 5.798 -38.377 -9.184 1 98.57 234 ARG B CA 1
ATOM 4231 C C . ARG B 1 234 ? 6.334 -37.597 -10.38 1 98.57 234 ARG B C 1
ATOM 4233 O O . ARG B 1 234 ? 6.842 -38.187 -11.336 1 98.57 234 ARG B O 1
ATOM 4240 N N . TRP B 1 235 ? 6.164 -36.315 -10.297 1 98.7 235 TRP B N 1
ATOM 4241 C CA . TRP B 1 235 ? 6.519 -35.482 -11.441 1 98.7 235 TRP B CA 1
ATOM 4242 C C . TRP B 1 235 ? 7.318 -34.261 -10.998 1 98.7 235 TRP B C 1
ATOM 4244 O O . TRP B 1 235 ? 7.026 -33.663 -9.959 1 98.7 235 TRP B O 1
ATOM 4254 N N . LEU B 1 236 ? 8.333 -33.884 -11.748 1 98.69 236 LEU B N 1
ATOM 4255 C CA . LEU B 1 236 ? 9.083 -32.64 -11.613 1 98.69 236 LEU B CA 1
ATOM 4256 C C . LEU B 1 236 ? 9.136 -31.89 -12.94 1 98.69 236 LEU B C 1
ATOM 4258 O O . LEU B 1 236 ? 9.427 -32.482 -13.981 1 98.69 236 LEU B O 1
ATOM 4262 N N . SER B 1 237 ? 8.792 -30.659 -12.932 1 98.59 237 SER B N 1
ATOM 4263 C CA . SER B 1 237 ? 8.842 -29.854 -14.148 1 98.59 237 SER B CA 1
ATOM 4264 C C . SER B 1 237 ? 9.481 -28.494 -13.885 1 98.59 237 SER B C 1
ATOM 4266 O O . SER B 1 237 ? 9.427 -27.983 -12.764 1 98.59 237 SER B O 1
ATOM 4268 N N . CYS B 1 238 ? 10.128 -27.885 -14.87 1 97.4 238 CYS B N 1
ATOM 4269 C CA . CYS B 1 238 ? 10.687 -26.542 -14.772 1 97.4 238 CYS B CA 1
ATOM 4270 C C . CYS B 1 238 ? 10.907 -25.94 -16.155 1 97.4 238 CYS B C 1
ATOM 4272 O O . CYS B 1 238 ? 10.926 -26.661 -17.154 1 97.4 238 CYS B O 1
ATOM 4274 N N . THR B 1 239 ? 10.939 -24.68 -16.145 1 95.4 239 THR B N 1
ATOM 4275 C CA . THR B 1 239 ? 11.35 -23.975 -17.354 1 95.4 239 THR B CA 1
ATOM 4276 C C . THR B 1 239 ? 12.856 -23.728 -17.35 1 95.4 239 THR B C 1
ATOM 4278 O O . THR B 1 239 ? 13.487 -23.725 -16.291 1 95.4 239 THR B O 1
ATOM 4281 N N . GLN B 1 240 ? 13.361 -23.689 -18.504 1 91.61 240 GLN B N 1
ATOM 4282 C CA . GLN B 1 240 ? 14.722 -23.225 -18.752 1 91.61 240 GLN B CA 1
ATOM 4283 C C . GLN B 1 240 ? 14.721 -21.884 -19.481 1 91.61 240 GLN B C 1
ATOM 4285 O O . GLN B 1 240 ? 14.276 -21.795 -20.627 1 91.61 240 GLN B O 1
ATOM 4290 N N . ARG B 1 241 ? 15.246 -20.914 -18.777 1 90.89 241 ARG B N 1
ATOM 4291 C CA . ARG B 1 241 ? 15.151 -19.568 -19.333 1 90.89 241 ARG B CA 1
ATOM 4292 C C . ARG B 1 241 ? 16.535 -18.996 -19.621 1 90.89 241 ARG B C 1
ATOM 4294 O O . ARG B 1 241 ? 17.43 -19.067 -18.776 1 90.89 241 ARG B O 1
ATOM 4301 N N . GLU B 1 242 ? 16.708 -18.57 -20.804 1 89.24 242 GLU B N 1
ATOM 4302 C CA . GLU B 1 242 ? 17.833 -17.719 -21.183 1 89.24 242 GLU B CA 1
ATOM 4303 C C . GLU B 1 242 ? 17.391 -16.271 -21.372 1 89.24 242 GLU B C 1
ATOM 4305 O O . GLU B 1 242 ? 16.484 -15.992 -22.159 1 89.24 242 GLU B O 1
ATOM 4310 N N . VAL B 1 243 ? 17.976 -15.401 -20.647 1 87.56 243 VAL B N 1
ATOM 4311 C CA . VAL B 1 243 ? 17.624 -13.988 -20.735 1 87.56 243 VAL B CA 1
ATOM 4312 C C . VAL B 1 243 ? 18.512 -13.297 -21.767 1 87.56 243 VAL B C 1
ATOM 4314 O O . VAL B 1 243 ? 19.724 -13.176 -21.571 1 87.56 243 VAL B O 1
ATOM 4317 N N . VAL B 1 244 ? 17.888 -12.875 -22.795 1 86.68 244 VAL B N 1
ATOM 4318 C CA . VAL B 1 244 ? 18.593 -12.117 -23.824 1 86.68 244 VAL B CA 1
ATOM 4319 C C . VAL B 1 244 ? 18.532 -10.625 -23.5 1 86.68 244 VAL B C 1
ATOM 4321 O O . VAL B 1 244 ? 19.551 -9.932 -23.542 1 86.68 244 VAL B O 1
ATOM 4324 N N . SER B 1 245 ? 17.457 -10.13 -23.178 1 84.46 245 SER B N 1
ATOM 4325 C CA . SER B 1 245 ? 17.2 -8.779 -22.69 1 84.46 245 SER B CA 1
ATOM 4326 C C . SER B 1 245 ? 15.948 -8.734 -21.82 1 84.46 245 SER B C 1
ATOM 4328 O O . SER B 1 245 ? 15.311 -9.763 -21.587 1 84.46 245 SER B O 1
ATOM 4330 N N . ALA B 1 246 ? 15.657 -7.582 -21.388 1 83.86 246 ALA B N 1
ATOM 4331 C CA . ALA B 1 246 ? 14.463 -7.435 -20.56 1 83.86 246 ALA B CA 1
ATOM 4332 C C . ALA B 1 246 ? 13.206 -7.82 -21.335 1 83.86 246 ALA B C 1
ATOM 4334 O O . ALA B 1 246 ? 12.229 -8.293 -20.75 1 83.86 246 ALA B O 1
ATOM 4335 N N . ASP B 1 247 ? 13.276 -7.678 -22.581 1 87.51 247 ASP B N 1
ATOM 4336 C CA . ASP B 1 247 ? 12.072 -7.897 -23.377 1 87.51 247 ASP B CA 1
ATOM 4337 C C . ASP B 1 247 ? 12.248 -9.083 -24.323 1 87.51 247 ASP B C 1
ATOM 4339 O O . ASP B 1 247 ? 11.464 -9.26 -25.258 1 87.51 247 ASP B O 1
ATOM 4343 N N . HIS B 1 248 ? 13.314 -9.839 -24.09 1 89.67 248 HIS B N 1
ATOM 4344 C CA . HIS B 1 248 ? 13.573 -10.982 -24.959 1 89.67 248 HIS B CA 1
ATOM 4345 C C . HIS B 1 248 ? 14.168 -12.147 -24.175 1 89.67 248 HIS B C 1
ATOM 4347 O O . HIS B 1 248 ? 15.294 -12.056 -23.681 1 89.67 248 HIS B O 1
ATOM 4353 N N . HIS B 1 249 ? 13.341 -13.2 -24.148 1 92.32 249 HIS B N 1
ATOM 4354 C CA . HIS B 1 249 ? 13.782 -14.428 -23.497 1 92.32 249 HIS B CA 1
ATOM 4355 C C . HIS B 1 249 ? 13.688 -15.619 -24.444 1 92.32 249 HIS B C 1
ATOM 4357 O O . HIS B 1 249 ? 13.01 -15.548 -25.472 1 92.32 249 HIS B O 1
ATOM 4363 N N . VAL B 1 250 ? 14.474 -16.577 -24.131 1 93.67 250 VAL B N 1
ATOM 4364 C CA . VAL B 1 250 ? 14.317 -17.896 -24.735 1 93.67 250 VAL B CA 1
ATOM 4365 C C . VAL B 1 250 ? 13.905 -18.907 -23.667 1 93.67 250 VAL B C 1
ATOM 4367 O O . VAL B 1 250 ? 14.599 -19.074 -22.661 1 93.67 250 VAL B O 1
ATOM 4370 N N . LEU B 1 251 ? 12.777 -19.531 -23.913 1 94.84 251 LEU B N 1
ATOM 4371 C CA . LEU B 1 251 ? 12.216 -20.388 -22.875 1 94.84 251 LEU B CA 1
ATOM 4372 C C . LEU B 1 251 ? 12.12 -21.832 -23.356 1 94.84 251 LEU B C 1
ATOM 4374 O O . LEU B 1 251 ? 11.583 -22.098 -24.433 1 94.84 251 LEU B O 1
ATOM 4378 N N . GLY B 1 252 ? 12.701 -22.727 -22.649 1 95.33 252 GLY B N 1
ATOM 4379 C CA . GLY B 1 252 ? 12.485 -24.16 -22.766 1 95.33 252 GLY B CA 1
ATOM 4380 C C . GLY B 1 252 ? 11.838 -24.769 -21.537 1 95.33 252 GLY B C 1
ATOM 4381 O O . GLY B 1 252 ? 11.527 -24.06 -20.577 1 95.33 252 GLY B O 1
ATOM 4382 N N . ALA B 1 253 ? 11.564 -26.104 -21.606 1 97.54 253 ALA B N 1
ATOM 4383 C CA . ALA B 1 253 ? 10.923 -26.719 -20.447 1 97.54 253 ALA B CA 1
ATOM 4384 C C . ALA B 1 253 ? 11.212 -28.217 -20.391 1 97.54 253 ALA B C 1
ATOM 4386 O O . ALA B 1 253 ? 11.533 -28.832 -21.411 1 97.54 253 ALA B O 1
ATOM 4387 N N . LEU B 1 254 ? 11.129 -28.712 -19.237 1 97.94 254 LEU B N 1
ATOM 4388 C CA . LEU B 1 254 ? 11.339 -30.13 -18.964 1 97.94 254 LEU B CA 1
ATOM 4389 C C . LEU B 1 254 ? 10.212 -30.69 -18.102 1 97.94 254 LEU B C 1
ATOM 4391 O O . LEU B 1 254 ? 9.679 -29.99 -17.238 1 97.94 254 LEU B O 1
ATOM 4395 N N . LEU B 1 255 ? 9.825 -31.897 -18.359 1 98.61 255 LEU B N 1
ATOM 4396 C CA . LEU B 1 255 ? 8.955 -32.713 -17.519 1 98.61 255 LEU B CA 1
ATOM 4397 C C . LEU B 1 255 ? 9.575 -34.082 -17.262 1 98.61 255 LEU B C 1
ATOM 4399 O O . LEU B 1 255 ? 9.84 -34.835 -18.203 1 98.61 255 LEU B O 1
ATOM 4403 N N . LEU B 1 256 ? 9.799 -34.366 -15.998 1 98.63 256 LEU B N 1
ATOM 4404 C CA . LEU B 1 256 ? 10.457 -35.603 -15.591 1 98.63 256 LEU B CA 1
ATOM 4405 C C . LEU B 1 256 ? 9.557 -36.419 -14.669 1 98.63 256 LEU B C 1
ATOM 4407 O O . LEU B 1 256 ? 8.961 -35.876 -13.736 1 98.63 256 LEU B O 1
ATOM 4411 N N . GLY B 1 257 ? 9.452 -37.687 -14.95 1 98.48 257 GLY B N 1
ATOM 4412 C CA . GLY B 1 257 ? 8.64 -38.577 -14.136 1 98.48 257 GLY B CA 1
ATOM 4413 C C . GLY B 1 257 ? 9.462 -39.551 -13.315 1 98.48 257 GLY B C 1
ATOM 4414 O O . GLY B 1 257 ? 10.532 -39.987 -13.746 1 98.48 257 GLY B O 1
ATOM 4415 N N . ARG B 1 258 ? 8.926 -39.888 -12.157 1 97.8 258 ARG B N 1
ATOM 4416 C CA . ARG B 1 258 ? 9.566 -40.876 -11.295 1 97.8 258 ARG B CA 1
ATOM 4417 C C . ARG B 1 258 ? 9.786 -42.19 -12.038 1 97.8 258 ARG B C 1
ATOM 4419 O O . ARG B 1 258 ? 10.74 -42.917 -11.754 1 97.8 258 ARG B O 1
ATOM 4426 N N . ASP B 1 259 ? 8.962 -42.526 -12.979 1 97.36 259 ASP B N 1
ATOM 4427 C CA . ASP B 1 259 ? 9.007 -43.788 -13.711 1 97.36 259 ASP B CA 1
ATOM 4428 C C . ASP B 1 259 ? 10.057 -43.742 -14.819 1 97.36 259 ASP B C 1
ATOM 4430 O O . ASP B 1 259 ? 10.125 -44.645 -15.655 1 97.36 259 ASP B O 1
ATOM 4434 N N . GLY B 1 260 ? 10.767 -42.659 -14.922 1 96.53 260 GLY B N 1
ATOM 4435 C CA . GLY B 1 260 ? 11.798 -42.535 -15.94 1 96.53 260 GLY B CA 1
ATOM 4436 C C . GLY B 1 260 ? 11.356 -41.721 -17.141 1 96.53 260 GLY B C 1
ATOM 4437 O O . GLY B 1 260 ? 12.15 -41.46 -18.048 1 96.53 260 GLY B O 1
ATOM 4438 N N . THR B 1 261 ? 10.139 -41.307 -17.125 1 97.63 261 THR B N 1
ATOM 4439 C CA . THR B 1 261 ? 9.636 -40.471 -18.209 1 97.63 261 THR B CA 1
ATOM 4440 C C . THR B 1 261 ? 10.458 -39.191 -18.33 1 97.63 261 THR B C 1
ATOM 4442 O O . THR B 1 261 ? 10.817 -38.579 -17.322 1 97.63 261 THR B O 1
ATOM 4445 N N . ARG B 1 262 ? 10.781 -38.837 -19.534 1 97.87 262 ARG B N 1
ATOM 4446 C CA . ARG B 1 262 ? 11.495 -37.605 -19.854 1 97.87 262 ARG B CA 1
ATOM 4447 C C . ARG B 1 262 ? 10.879 -36.914 -21.065 1 97.87 262 ARG B C 1
ATOM 4449 O O . ARG B 1 262 ? 10.778 -37.508 -22.141 1 97.87 262 ARG B O 1
ATOM 4456 N N . ALA B 1 263 ? 10.413 -35.758 -20.881 1 98 263 ALA B N 1
ATOM 4457 C CA . ALA B 1 263 ? 9.897 -34.938 -21.974 1 98 263 ALA B CA 1
ATOM 4458 C C . ALA B 1 263 ? 10.499 -33.536 -21.94 1 98 263 ALA B C 1
ATOM 4460 O O . ALA B 1 263 ? 10.697 -32.965 -20.865 1 98 263 ALA B O 1
ATOM 4461 N N . GLN B 1 264 ? 10.852 -33.048 -23.102 1 96.88 264 GLN B N 1
ATOM 4462 C CA . GLN B 1 264 ? 11.462 -31.728 -23.228 1 96.88 264 GLN B CA 1
ATOM 4463 C C . GLN B 1 264 ? 10.82 -30.931 -24.359 1 96.88 264 GLN B C 1
ATOM 4465 O O . GLN B 1 264 ? 10.633 -31.448 -25.463 1 96.88 264 GLN B O 1
ATOM 4470 N N . ALA B 1 265 ? 10.403 -29.8 -24.033 1 95.51 265 ALA B N 1
ATOM 4471 C CA . ALA B 1 265 ? 9.954 -28.866 -25.063 1 95.51 265 ALA B CA 1
ATOM 4472 C C . ALA B 1 265 ? 11.103 -27.983 -25.541 1 95.51 265 ALA B C 1
ATOM 4474 O O . ALA B 1 265 ? 11.831 -27.407 -24.729 1 95.51 265 ALA B O 1
ATOM 4475 N N . ALA B 1 266 ? 11.273 -27.835 -26.802 1 91.79 266 ALA B N 1
ATOM 4476 C CA . ALA B 1 266 ? 12.366 -27.071 -27.397 1 91.79 266 ALA B CA 1
ATOM 4477 C C . ALA B 1 266 ? 12.26 -25.591 -27.038 1 91.79 266 ALA B C 1
ATOM 4479 O O . ALA B 1 266 ? 11.157 -25.047 -26.941 1 91.79 266 ALA B O 1
ATOM 4480 N N . PRO B 1 267 ? 13.431 -24.999 -26.934 1 92.6 267 PRO B N 1
ATOM 4481 C CA . PRO B 1 267 ? 13.431 -23.573 -26.6 1 92.6 267 PRO B CA 1
ATOM 4482 C C . PRO B 1 267 ? 12.664 -22.73 -27.617 1 92.6 267 PRO B C 1
ATOM 4484 O O . PRO B 1 267 ? 12.744 -22.985 -28.821 1 92.6 267 PRO B O 1
ATOM 4487 N N . ARG B 1 268 ? 11.95 -21.781 -27.071 1 91.68 268 ARG B N 1
ATOM 4488 C CA . ARG B 1 268 ? 11.164 -20.838 -27.861 1 91.68 268 ARG B CA 1
ATOM 4489 C C . ARG B 1 268 ? 11.58 -19.4 -27.57 1 91.68 268 ARG B C 1
ATOM 4491 O O . ARG B 1 268 ? 11.576 -18.969 -26.415 1 91.68 268 ARG B O 1
ATOM 4498 N N . PRO B 1 269 ? 11.932 -18.662 -28.646 1 91.93 269 PRO B N 1
ATOM 4499 C CA . PRO B 1 269 ? 12.216 -17.242 -28.42 1 91.93 269 PRO B CA 1
ATOM 4500 C C . PRO B 1 269 ? 10.958 -16.428 -28.128 1 91.93 269 PRO B C 1
ATOM 4502 O O . PRO B 1 269 ? 9.92 -16.639 -28.761 1 91.93 269 PRO B O 1
ATOM 4505 N N . LEU B 1 270 ? 11.039 -15.562 -27.162 1 91.77 270 LEU B N 1
ATOM 4506 C CA . LEU B 1 270 ? 9.955 -14.657 -26.795 1 91.77 270 LEU B CA 1
ATOM 4507 C C . LEU B 1 270 ? 10.398 -13.203 -26.915 1 91.77 270 LEU B C 1
ATOM 4509 O O . LEU B 1 270 ? 10.618 -12.531 -25.904 1 91.77 270 LEU B O 1
ATOM 4513 N N . PRO B 1 271 ? 10.446 -12.715 -28.141 1 89.6 271 PRO B N 1
ATOM 4514 C CA . PRO B 1 271 ? 10.722 -11.283 -28.277 1 89.6 271 PRO B CA 1
ATOM 4515 C C . PRO B 1 271 ? 9.504 -10.416 -27.966 1 89.6 271 PRO B C 1
ATOM 4517 O O . PRO B 1 271 ? 8.369 -10.821 -28.23 1 89.6 271 PRO B O 1
ATOM 4520 N N . GLY B 1 272 ? 9.751 -9.243 -27.513 1 90.64 272 GLY B N 1
ATOM 4521 C CA . GLY B 1 272 ? 8.688 -8.27 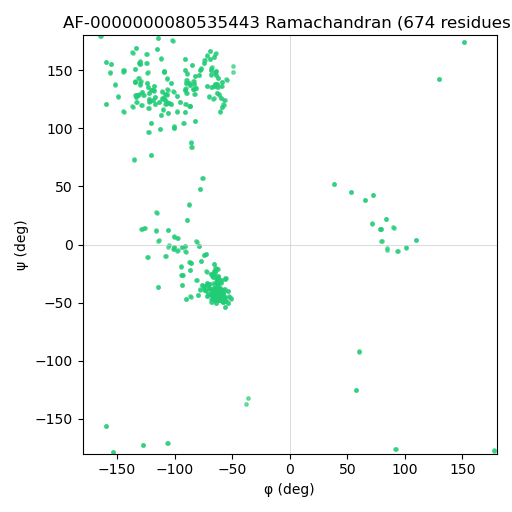-27.318 1 90.64 272 GLY B CA 1
ATOM 4522 C C . GLY B 1 272 ? 7.788 -8.597 -26.142 1 90.64 272 GLY B C 1
ATOM 4523 O O . GLY B 1 272 ? 6.562 -8.537 -26.256 1 90.64 272 GLY B O 1
ATOM 4524 N N . ILE B 1 273 ? 8.372 -9.002 -25.055 1 91.69 273 ILE B N 1
ATOM 4525 C CA . ILE B 1 273 ? 7.637 -9.352 -23.844 1 91.69 273 ILE B CA 1
ATOM 4526 C C . ILE B 1 273 ? 6.842 -8.144 -23.355 1 91.69 273 ILE B C 1
ATOM 4528 O O . ILE B 1 273 ? 7.395 -7.053 -23.194 1 91.69 273 ILE B O 1
ATOM 4532 N N . VAL B 1 274 ? 5.57 -8.343 -23.179 1 91.88 274 VAL B N 1
ATOM 4533 C CA . VAL B 1 274 ? 4.668 -7.309 -22.683 1 91.88 274 VAL B CA 1
ATOM 4534 C C . VAL B 1 274 ? 4.678 -7.303 -21.156 1 91.88 274 VAL B C 1
ATOM 4536 O O . VAL B 1 274 ? 4.776 -6.243 -20.533 1 91.88 274 VAL B O 1
ATOM 4539 N N . ASP B 1 275 ? 4.611 -8.45 -20.553 1 93.4 275 ASP B N 1
ATOM 4540 C CA . ASP B 1 275 ? 4.629 -8.615 -19.103 1 93.4 275 ASP B CA 1
ATOM 4541 C C . ASP B 1 275 ? 5.044 -10.032 -18.715 1 93.4 275 ASP B C 1
ATOM 4543 O O . ASP B 1 275 ? 4.316 -10.991 -18.978 1 93.4 275 ASP B O 1
ATOM 4547 N N . ARG B 1 276 ? 6.052 -10.181 -17.992 1 92.03 276 ARG B N 1
ATOM 4548 C CA . ARG B 1 276 ? 6.59 -11.512 -17.729 1 92.03 276 ARG B CA 1
ATOM 4549 C C . ARG B 1 276 ? 6.035 -12.079 -16.426 1 92.03 276 ARG B C 1
ATOM 4551 O O . ARG B 1 276 ? 6.181 -13.272 -16.151 1 92.03 276 ARG B O 1
ATOM 4558 N N . ILE B 1 277 ? 5.518 -11.251 -15.582 1 94.58 277 ILE B N 1
ATOM 4559 C CA . ILE B 1 277 ? 5.022 -11.703 -14.287 1 94.58 277 ILE B CA 1
ATOM 4560 C C . ILE B 1 277 ? 3.853 -12.665 -14.489 1 94.58 277 ILE B C 1
ATOM 4562 O O . ILE B 1 277 ? 2.941 -12.387 -15.271 1 94.58 277 ILE B O 1
ATOM 4566 N N . GLY B 1 278 ? 3.912 -13.773 -13.839 1 96.36 278 GLY B N 1
ATOM 4567 C CA . GLY B 1 278 ? 2.872 -14.782 -13.959 1 96.36 278 GLY B CA 1
ATOM 4568 C C . GLY B 1 278 ? 3.174 -15.829 -15.014 1 96.36 278 GLY B C 1
ATOM 4569 O O . GLY B 1 278 ? 2.436 -16.806 -15.156 1 96.36 278 GLY B O 1
ATOM 4570 N N . GLY B 1 279 ? 4.288 -15.635 -15.767 1 96.49 279 GLY B N 1
ATOM 4571 C CA . GLY B 1 279 ? 4.649 -16.595 -16.797 1 96.49 279 GLY B CA 1
ATOM 4572 C C . GLY B 1 279 ? 4.906 -17.987 -16.251 1 96.49 279 GLY B C 1
ATOM 4573 O O . GLY B 1 279 ? 4.469 -18.98 -16.837 1 96.49 279 GLY B O 1
ATOM 4574 N N . GLY B 1 280 ? 5.633 -18.039 -15.149 1 97.31 280 GLY B N 1
ATOM 4575 C CA . GLY B 1 280 ? 5.871 -19.319 -14.5 1 97.31 280 GLY B CA 1
ATOM 4576 C C . GLY B 1 280 ? 4.602 -19.973 -13.988 1 97.31 280 GLY B C 1
ATOM 4577 O O . GLY B 1 280 ? 4.456 -21.195 -14.058 1 97.31 280 GLY B O 1
ATOM 4578 N N . ASP B 1 281 ? 3.731 -19.182 -13.505 1 98.58 281 ASP B N 1
ATOM 4579 C CA . ASP B 1 281 ? 2.453 -19.697 -13.023 1 98.58 281 ASP B CA 1
ATOM 4580 C C . ASP B 1 281 ? 1.615 -20.25 -14.174 1 98.58 281 ASP B C 1
ATOM 4582 O O . ASP B 1 281 ? 0.932 -21.265 -14.02 1 98.58 281 ASP B O 1
ATOM 4586 N N . ALA B 1 282 ? 1.641 -19.556 -15.261 1 98.59 282 ALA B N 1
ATOM 4587 C CA . ALA B 1 282 ? 0.926 -20.031 -16.443 1 98.59 282 ALA B CA 1
ATOM 4588 C C . ALA B 1 282 ? 1.512 -21.348 -16.946 1 98.59 282 ALA B C 1
ATOM 4590 O O . ALA B 1 282 ? 0.775 -22.241 -17.37 1 98.59 282 ALA B O 1
ATOM 4591 N N . PHE B 1 283 ? 2.808 -21.46 -16.929 1 98.42 283 PHE B N 1
ATOM 4592 C CA . PHE B 1 283 ? 3.478 -22.712 -17.26 1 98.42 283 PHE B CA 1
ATOM 4593 C C . PHE B 1 283 ? 3.014 -23.835 -16.341 1 98.42 283 PHE B C 1
ATOM 4595 O O . PHE B 1 283 ? 2.634 -24.911 -16.809 1 98.42 283 PHE B O 1
ATOM 4602 N N . ALA B 1 284 ? 3.024 -23.566 -15.034 1 98.82 284 ALA B N 1
ATOM 4603 C CA . ALA B 1 284 ? 2.6 -24.564 -14.055 1 98.82 284 ALA B CA 1
ATOM 4604 C C . ALA B 1 284 ? 1.163 -25.007 -14.311 1 98.82 284 ALA B C 1
ATOM 4606 O O . ALA B 1 284 ? 0.863 -26.204 -14.298 1 98.82 284 ALA B O 1
ATOM 4607 N N . ALA B 1 285 ? 0.323 -24.05 -14.579 1 98.89 285 ALA B N 1
ATOM 4608 C CA . ALA B 1 285 ? -1.076 -24.361 -14.86 1 98.89 285 ALA B CA 1
ATOM 4609 C C . ALA B 1 285 ? -1.206 -25.227 -16.109 1 98.89 285 ALA B C 1
ATOM 4611 O O . ALA B 1 285 ? -2.035 -26.139 -16.157 1 98.89 285 ALA B O 1
ATOM 4612 N N . GLY B 1 286 ? -0.431 -24.909 -17.129 1 98.77 286 GLY B N 1
ATOM 4613 C CA . GLY B 1 286 ? -0.456 -25.701 -18.348 1 98.77 286 GLY B CA 1
ATOM 4614 C C . GLY B 1 286 ? -0.028 -27.141 -18.133 1 98.77 286 GLY B C 1
ATOM 4615 O O . GLY B 1 286 ? -0.652 -28.065 -18.658 1 98.77 286 GLY B O 1
ATOM 4616 N N . VAL B 1 287 ? 1.025 -27.317 -17.399 1 98.83 287 VAL B N 1
ATOM 4617 C CA . VAL B 1 287 ? 1.5 -28.662 -17.094 1 98.83 287 VAL B CA 1
ATOM 4618 C C . VAL B 1 287 ? 0.441 -29.414 -16.29 1 98.83 287 VAL B C 1
ATOM 4620 O O . VAL B 1 287 ? 0.132 -30.57 -16.587 1 98.83 287 VAL B O 1
ATOM 4623 N N . LEU B 1 288 ? -0.146 -28.763 -15.292 1 98.88 288 LEU B N 1
ATOM 4624 C CA . LEU B 1 288 ? -1.179 -29.39 -14.475 1 98.88 288 LEU B CA 1
ATOM 4625 C C . LEU B 1 288 ? -2.385 -29.775 -15.325 1 98.88 288 LEU B C 1
ATOM 4627 O O . LEU B 1 288 ? -2.958 -30.852 -15.146 1 98.88 288 LEU B O 1
ATOM 4631 N N . HIS B 1 289 ? -2.741 -28.913 -16.238 1 98.74 289 HIS B N 1
ATOM 4632 C CA . HIS B 1 289 ? -3.828 -29.218 -17.161 1 98.74 289 HIS B CA 1
ATOM 4633 C C . HIS B 1 289 ? -3.538 -30.49 -17.952 1 98.74 289 HIS B C 1
ATOM 4635 O O . HIS B 1 289 ? -4.406 -31.357 -18.08 1 98.74 289 HIS B O 1
ATOM 4641 N N . GLY B 1 290 ? -2.331 -30.57 -18.533 1 98.36 290 GLY B N 1
ATOM 4642 C CA . GLY B 1 290 ? -1.959 -31.756 -19.288 1 98.36 290 GLY B CA 1
ATOM 4643 C C . GLY B 1 290 ? -2.026 -33.031 -18.468 1 98.36 290 GLY B C 1
ATOM 4644 O O . GLY B 1 290 ? -2.597 -34.03 -18.91 1 98.36 290 GLY B O 1
ATOM 4645 N N . LEU B 1 291 ? -1.52 -32.969 -17.26 1 98.25 291 LEU B N 1
ATOM 4646 C CA . LEU B 1 291 ? -1.497 -34.137 -16.386 1 98.25 291 LEU B CA 1
ATOM 4647 C C . LEU B 1 291 ? -2.91 -34.534 -15.971 1 98.25 291 LEU B C 1
ATOM 4649 O O . LEU B 1 291 ? -3.259 -35.716 -15.992 1 98.25 291 LEU B O 1
ATOM 4653 N N . LEU B 1 292 ? -3.717 -33.549 -15.643 1 97.93 292 LEU B N 1
ATOM 4654 C CA . LEU B 1 292 ? -5.074 -33.794 -15.166 1 97.93 292 LEU B CA 1
ATOM 4655 C C . LEU B 1 292 ? -5.972 -34.268 -16.304 1 97.93 292 LEU B C 1
ATOM 4657 O O . LEU B 1 292 ? -6.969 -34.955 -16.068 1 97.93 292 LEU B O 1
ATOM 4661 N N . SER B 1 293 ? -5.57 -33.925 -17.53 1 97.19 293 SER B N 1
ATOM 4662 C CA . SER B 1 293 ? -6.393 -34.266 -18.686 1 97.19 293 SER B CA 1
ATOM 4663 C C . SER B 1 293 ? -5.903 -35.545 -19.355 1 97.19 293 SER B C 1
ATOM 4665 O O . SER B 1 293 ? -6.471 -35.985 -20.358 1 97.19 293 SER B O 1
ATOM 4667 N N . GLY B 1 294 ? -4.824 -36.051 -18.886 1 96.23 294 GLY B N 1
ATOM 4668 C CA . GLY B 1 294 ? -4.336 -37.325 -19.389 1 96.23 294 GLY B CA 1
ATOM 4669 C C . GLY B 1 294 ? -3.522 -37.192 -20.662 1 96.23 294 GLY B C 1
ATOM 4670 O O . GLY B 1 294 ? -3.433 -38.136 -21.45 1 96.23 294 GLY B O 1
ATOM 4671 N N . LEU B 1 295 ? -3.002 -36.075 -20.907 1 96.74 295 LEU B N 1
ATOM 4672 C CA . LEU B 1 295 ? -2.097 -35.923 -22.042 1 96.74 295 LEU B CA 1
ATOM 4673 C C . LEU B 1 295 ? -0.8 -36.689 -21.81 1 96.74 295 LEU B C 1
ATOM 4675 O O . LEU B 1 295 ? -0.399 -36.907 -20.664 1 96.74 295 LEU B O 1
ATOM 4679 N N . ASP B 1 296 ? -0.167 -37.113 -22.929 1 97.67 296 ASP B N 1
ATOM 4680 C CA . ASP B 1 296 ? 1.148 -37.725 -22.775 1 97.67 296 ASP B CA 1
ATOM 4681 C C . ASP B 1 296 ? 2.188 -36.692 -22.347 1 97.67 296 ASP B C 1
ATOM 4683 O O . ASP B 1 296 ? 1.933 -35.487 -22.401 1 97.67 296 ASP B O 1
ATOM 4687 N N . ALA B 1 297 ? 3.335 -37.135 -21.91 1 98.23 297 ALA B N 1
ATOM 4688 C CA . ALA B 1 297 ? 4.353 -36.285 -21.298 1 98.23 297 ALA B CA 1
ATOM 4689 C C . ALA B 1 297 ? 4.832 -35.214 -22.273 1 98.23 297 ALA B C 1
ATOM 4691 O O . ALA B 1 297 ? 5.019 -34.056 -21.891 1 98.23 297 ALA B O 1
ATOM 4692 N N . GLU B 1 298 ? 5.043 -35.567 -23.516 1 97.49 298 GLU B N 1
ATOM 4693 C CA . GLU B 1 298 ? 5.512 -34.62 -24.524 1 97.49 298 GLU B CA 1
ATOM 4694 C C . GLU B 1 298 ? 4.486 -33.516 -24.763 1 97.49 298 GLU B C 1
ATOM 4696 O O . GLU B 1 298 ? 4.834 -32.334 -24.791 1 97.49 298 GLU B O 1
ATOM 4701 N N . SER B 1 299 ? 3.267 -33.926 -24.942 1 97.58 299 SER B N 1
ATOM 4702 C CA . SER B 1 299 ? 2.199 -32.953 -25.144 1 97.58 299 SER B CA 1
ATOM 4703 C C . SER B 1 299 ? 2.016 -32.07 -23.914 1 97.58 299 SER B C 1
ATOM 4705 O O . SER B 1 299 ? 1.731 -30.877 -24.036 1 97.58 299 SER B O 1
ATOM 4707 N N . THR B 1 300 ? 2.194 -32.649 -22.761 1 98.38 300 THR B N 1
ATOM 4708 C CA . THR B 1 300 ? 2.025 -31.925 -21.506 1 98.38 300 THR B CA 1
ATOM 4709 C C . THR B 1 300 ? 3.053 -30.804 -21.384 1 98.38 300 THR B C 1
ATOM 4711 O O . THR B 1 300 ? 2.697 -29.653 -21.126 1 98.38 300 THR B O 1
ATOM 4714 N N . VAL B 1 301 ? 4.3 -31.113 -21.589 1 98.35 301 VAL B N 1
ATOM 4715 C CA . VAL B 1 301 ? 5.348 -30.117 -21.392 1 98.35 301 VAL B CA 1
ATOM 4716 C C . VAL B 1 301 ? 5.271 -29.06 -22.491 1 98.35 301 VAL B C 1
ATOM 4718 O O . VAL B 1 301 ? 5.533 -27.88 -22.246 1 98.35 301 VAL B O 1
ATOM 4721 N N . ARG B 1 302 ? 4.882 -29.442 -23.705 1 97.46 302 ARG B N 1
ATOM 4722 C CA . ARG B 1 302 ? 4.712 -28.483 -24.791 1 97.46 302 ARG B CA 1
ATOM 4723 C C . ARG B 1 302 ? 3.552 -27.535 -24.508 1 97.46 302 ARG B C 1
ATOM 4725 O O . ARG B 1 302 ? 3.641 -26.337 -24.784 1 97.46 302 ARG B O 1
ATOM 4732 N N . PHE B 1 303 ? 2.485 -28.083 -24.002 1 97.58 303 PHE B N 1
ATOM 4733 C CA . PHE B 1 303 ? 1.34 -27.262 -23.628 1 97.58 303 PHE B CA 1
ATOM 4734 C C . PHE B 1 303 ? 1.723 -26.258 -22.547 1 97.58 303 PHE B C 1
ATOM 4736 O O . PHE B 1 303 ? 1.374 -25.079 -22.636 1 97.58 303 PHE B O 1
ATOM 4743 N N . GLY B 1 304 ? 2.41 -26.744 -21.505 1 98.4 304 GLY B N 1
ATOM 4744 C CA . GLY B 1 304 ? 2.887 -25.851 -20.462 1 98.4 304 GLY B CA 1
ATOM 4745 C C . GLY B 1 304 ? 3.744 -24.717 -20.993 1 98.4 304 GLY B C 1
ATOM 4746 O O . GLY B 1 304 ? 3.532 -23.555 -20.64 1 98.4 304 GLY B O 1
ATOM 4747 N N . LEU B 1 305 ? 4.69 -25.051 -21.815 1 97.52 305 LEU B N 1
ATOM 4748 C CA . LEU B 1 305 ? 5.579 -24.045 -22.385 1 97.52 305 LEU B CA 1
ATOM 4749 C C . LEU B 1 305 ? 4.791 -23.019 -23.193 1 97.52 305 LEU B C 1
ATOM 4751 O O . LEU B 1 305 ? 5.047 -21.816 -23.095 1 97.52 305 LEU B O 1
ATOM 4755 N N . ALA B 1 306 ? 3.875 -23.474 -23.983 1 96.75 306 ALA B N 1
ATOM 4756 C CA . ALA B 1 306 ? 3.052 -22.589 -24.803 1 96.75 306 ALA B CA 1
ATOM 4757 C C . ALA B 1 306 ? 2.21 -21.66 -23.934 1 96.75 306 ALA B C 1
ATOM 4759 O O . ALA B 1 306 ? 2.069 -20.473 -24.238 1 96.75 306 ALA B O 1
ATOM 4760 N N . ALA B 1 307 ? 1.663 -22.205 -22.872 1 97.75 307 ALA B N 1
ATOM 4761 C CA . ALA B 1 307 ? 0.873 -21.401 -21.943 1 97.75 307 ALA B CA 1
ATOM 4762 C C . ALA B 1 307 ? 1.725 -20.311 -21.299 1 97.75 307 ALA B C 1
ATOM 4764 O O . ALA B 1 307 ? 1.318 -19.149 -21.242 1 97.75 307 ALA B O 1
ATOM 4765 N N . GLY B 1 308 ? 2.896 -20.727 -20.813 1 97.45 308 GLY B N 1
ATOM 4766 C CA . GLY B 1 308 ? 3.809 -19.747 -20.249 1 97.45 308 GLY B CA 1
ATOM 4767 C C . GLY B 1 308 ? 4.227 -18.679 -21.242 1 97.45 308 GLY B C 1
ATOM 4768 O O . GLY B 1 308 ? 4.296 -17.497 -20.899 1 97.45 308 GLY B O 1
ATOM 4769 N N . ALA B 1 309 ? 4.502 -19.066 -22.421 1 95.48 309 ALA B N 1
ATOM 4770 C CA . ALA B 1 309 ? 4.909 -18.14 -23.474 1 95.48 309 ALA B CA 1
ATOM 4771 C C . ALA B 1 309 ? 3.801 -17.135 -23.779 1 95.48 309 ALA B C 1
ATOM 4773 O O . ALA B 1 309 ? 4.061 -15.937 -23.911 1 95.48 309 ALA B O 1
ATOM 4774 N N . LEU B 1 310 ? 2.623 -17.607 -23.906 1 95.88 310 LEU B N 1
ATOM 4775 C CA . LEU B 1 310 ? 1.479 -16.755 -24.214 1 95.88 310 LEU B CA 1
ATOM 4776 C C . LEU B 1 310 ? 1.27 -15.711 -23.123 1 95.88 310 LEU B C 1
ATOM 4778 O O . LEU B 1 310 ? 0.901 -14.57 -23.412 1 95.88 310 LEU B O 1
ATOM 4782 N N . LYS B 1 311 ? 1.479 -16.058 -21.883 1 96.99 311 LYS B N 1
ATOM 4783 C CA . LYS B 1 311 ? 1.288 -15.14 -20.764 1 96.99 311 LYS B CA 1
ATOM 4784 C C . LYS B 1 311 ? 2.187 -13.915 -20.899 1 96.99 311 LYS B C 1
ATOM 4786 O O . LYS B 1 311 ? 1.809 -12.813 -20.494 1 96.99 311 LYS B O 1
ATOM 4791 N N . HIS B 1 312 ? 3.337 -14.084 -21.512 1 95.58 312 HIS B N 1
ATOM 4792 C CA . HIS B 1 312 ? 4.278 -12.98 -21.665 1 95.58 312 HIS B CA 1
ATOM 4793 C C . HIS B 1 312 ? 3.706 -11.889 -22.564 1 95.58 312 HIS B C 1
ATOM 4795 O O . HIS B 1 312 ? 4.221 -10.769 -22.593 1 95.58 312 HIS B O 1
ATOM 4801 N N . ALA B 1 313 ? 2.663 -12.224 -23.321 1 94.43 313 ALA B N 1
ATOM 4802 C CA . ALA B 1 313 ? 2.051 -11.27 -24.242 1 94.43 313 ALA B CA 1
ATOM 4803 C C . ALA B 1 313 ? 0.815 -10.625 -23.623 1 94.43 313 ALA B C 1
ATOM 4805 O O . ALA B 1 313 ? 0.091 -9.884 -24.292 1 94.43 313 ALA B O 1
ATOM 4806 N N . ILE B 1 314 ? 0.498 -10.873 -22.385 1 95.17 314 ILE B N 1
ATOM 4807 C CA . ILE B 1 314 ? -0.718 -10.406 -21.728 1 95.17 314 ILE B CA 1
ATOM 4808 C C . ILE B 1 314 ? -0.355 -9.556 -20.513 1 95.17 314 ILE B C 1
ATOM 4810 O O . ILE B 1 314 ? 0.349 -10.019 -19.612 1 95.17 314 ILE B O 1
ATOM 4814 N N . PRO B 1 315 ? -0.818 -8.296 -20.424 1 94.83 315 PRO B N 1
ATOM 4815 C CA . PRO B 1 315 ? -0.54 -7.464 -19.252 1 94.83 315 PRO B CA 1
ATOM 4816 C C . PRO B 1 315 ? -1.161 -8.019 -17.973 1 94.83 315 PRO B C 1
ATOM 4818 O O . PRO B 1 315 ? -2.257 -8.584 -18.009 1 94.83 315 PRO B O 1
ATOM 4821 N N . GLY B 1 316 ? -0.501 -7.754 -16.834 1 95.64 316 GLY B N 1
ATOM 4822 C CA . GLY B 1 316 ? -0.999 -8.202 -15.543 1 95.64 316 GLY B CA 1
ATOM 4823 C C . GLY B 1 316 ? -0.456 -9.557 -15.131 1 95.64 316 GLY B C 1
ATOM 4824 O O . GLY B 1 316 ? 0.318 -10.172 -15.869 1 95.64 316 GLY B O 1
ATOM 4825 N N . ASP B 1 317 ? -0.89 -10.058 -14.085 1 97.08 317 ASP B N 1
ATOM 4826 C CA . ASP B 1 317 ? -0.328 -11.288 -13.536 1 97.08 317 ASP B CA 1
ATOM 4827 C C . ASP B 1 317 ? -1.104 -12.511 -14.018 1 97.08 317 ASP B C 1
ATOM 4829 O O . ASP B 1 317 ? -0.555 -13.611 -14.094 1 97.08 317 ASP B O 1
ATOM 4833 N N . PHE B 1 318 ? -2.365 -12.353 -14.36 1 98.11 318 PHE B N 1
ATOM 4834 C CA . PHE B 1 318 ? -3.256 -13.448 -14.727 1 98.11 318 PHE B CA 1
ATOM 4835 C C . PHE B 1 318 ? -3.065 -13.835 -16.189 1 98.11 318 PHE B C 1
ATOM 4837 O O . PHE B 1 318 ? -2.76 -12.984 -17.027 1 98.11 318 PHE B O 1
ATOM 4844 N N . SER B 1 319 ? -3.192 -15.085 -16.459 1 97.56 319 SER B N 1
ATOM 4845 C CA . SER B 1 319 ? -3.282 -15.602 -17.821 1 97.56 319 SER B CA 1
ATOM 4846 C C . SER B 1 319 ? -4.663 -16.185 -18.101 1 97.56 319 SER B C 1
ATOM 4848 O O . SER B 1 319 ? -4.922 -17.352 -17.8 1 97.56 319 SER B O 1
ATOM 4850 N N . PRO B 1 320 ? -5.478 -15.438 -18.729 1 96.22 320 PRO B N 1
ATOM 4851 C CA . PRO B 1 320 ? -6.826 -15.923 -19.035 1 96.22 320 PRO B CA 1
ATOM 4852 C C . PRO B 1 320 ? -6.899 -16.66 -20.371 1 96.22 320 PRO B C 1
ATOM 4854 O O . PRO B 1 320 ? -7.982 -16.799 -20.945 1 96.22 320 PRO B O 1
ATOM 4857 N N . ALA B 1 321 ? -5.752 -17.138 -20.858 1 96.38 321 ALA B N 1
ATOM 4858 C CA . ALA B 1 321 ? -5.709 -17.824 -22.147 1 96.38 321 ALA B CA 1
ATOM 4859 C C . ALA B 1 321 ? -6.511 -19.122 -22.104 1 96.38 321 ALA B C 1
ATOM 4861 O O . ALA B 1 321 ? -6.391 -19.903 -21.157 1 96.38 321 ALA B O 1
ATOM 4862 N N . ARG B 1 322 ? -7.309 -19.418 -23.225 1 96.59 322 ARG B N 1
ATOM 4863 C CA . ARG B 1 322 ? -8.108 -20.636 -23.327 1 96.59 322 ARG B CA 1
ATOM 4864 C C . ARG B 1 322 ? -7.316 -21.757 -23.991 1 96.59 322 ARG B C 1
ATOM 4866 O O . ARG B 1 322 ? -6.294 -21.505 -24.634 1 96.59 322 ARG B O 1
ATOM 4873 N N . GLU B 1 323 ? -7.787 -22.816 -23.741 1 96.86 323 GLU B N 1
ATOM 4874 C CA . GLU B 1 323 ? -7.098 -23.998 -24.25 1 96.86 323 GLU B CA 1
ATOM 4875 C C . GLU B 1 323 ? -6.852 -23.888 -25.752 1 96.86 323 GLU B C 1
ATOM 4877 O O . GLU B 1 323 ? -5.772 -24.234 -26.236 1 96.86 323 GLU B O 1
ATOM 4882 N N . ALA B 1 324 ? -7.815 -23.479 -26.461 1 95.83 324 ALA B N 1
ATOM 4883 C CA . ALA B 1 324 ? -7.698 -23.387 -27.914 1 95.83 324 ALA B CA 1
ATOM 4884 C C . ALA B 1 324 ? -6.554 -22.461 -28.315 1 95.83 324 ALA B C 1
ATOM 4886 O O . ALA B 1 324 ? -5.847 -22.724 -29.291 1 95.83 324 ALA B O 1
ATOM 4887 N N . GLU B 1 325 ? -6.38 -21.351 -27.608 1 95.62 325 GLU B N 1
ATOM 4888 C CA . GLU B 1 325 ? -5.306 -20.403 -27.892 1 95.62 325 GLU B CA 1
ATOM 4889 C C . GLU B 1 325 ? -3.938 -21.02 -27.615 1 95.62 325 GLU B C 1
ATOM 4891 O O . GLU B 1 325 ? -2.991 -20.809 -28.375 1 95.62 325 GLU B O 1
ATOM 4896 N N . VAL B 1 326 ? -3.852 -21.815 -26.589 1 96.69 326 VAL B N 1
ATOM 4897 C CA . VAL B 1 326 ? -2.59 -22.451 -26.224 1 96.69 326 VAL B CA 1
ATOM 4898 C C . VAL B 1 326 ? -2.235 -23.523 -27.252 1 96.69 326 VAL B C 1
ATOM 4900 O O . VAL B 1 326 ? -1.089 -23.61 -27.697 1 96.69 326 VAL B O 1
ATOM 4903 N N . ARG B 1 327 ? -3.198 -24.277 -27.642 1 95.28 327 ARG B N 1
ATOM 4904 C CA . ARG B 1 327 ? -2.976 -25.319 -28.638 1 95.28 327 ARG B CA 1
ATOM 4905 C C . ARG B 1 327 ? -2.553 -24.719 -29.974 1 95.28 327 ARG B C 1
ATOM 4907 O O . ARG B 1 327 ? -1.708 -25.282 -30.674 1 95.28 327 ARG B O 1
ATOM 4914 N N . ALA B 1 328 ? -3.183 -23.647 -30.278 1 93.73 328 ALA B N 1
ATOM 4915 C CA . ALA B 1 328 ? -2.824 -22.977 -31.525 1 93.73 328 ALA B CA 1
ATOM 4916 C C . ALA B 1 328 ? -1.354 -22.569 -31.526 1 93.73 328 ALA B C 1
ATOM 4918 O O . ALA B 1 328 ? -0.677 -22.665 -32.553 1 93.73 328 ALA B O 1
ATOM 4919 N N . LEU B 1 329 ? -0.902 -22.112 -30.454 1 91.25 329 LEU B N 1
ATOM 4920 C CA . LEU B 1 329 ? 0.498 -21.715 -30.353 1 91.25 329 LEU B CA 1
ATOM 4921 C C . LEU B 1 329 ? 1.413 -22.934 -30.394 1 91.25 329 LEU B C 1
ATOM 4923 O O . LEU B 1 329 ? 2.518 -22.868 -30.938 1 91.25 329 LEU B O 1
ATOM 4927 N N . MET B 1 330 ? 0.927 -23.975 -29.844 1 89.25 330 MET B N 1
ATOM 4928 C CA . MET B 1 330 ? 1.689 -25.221 -29.844 1 89.25 330 MET B CA 1
ATOM 4929 C C . MET B 1 330 ? 1.946 -25.7 -31.269 1 89.25 330 MET B C 1
ATOM 4931 O O . MET B 1 330 ? 3.03 -26.203 -31.573 1 89.25 330 MET B O 1
ATOM 4935 N N . GLU B 1 331 ? 0.923 -25.686 -32.086 1 82.77 331 GLU B N 1
ATOM 4936 C CA . GLU B 1 331 ? 0.963 -26.225 -33.442 1 82.77 331 GLU B CA 1
ATOM 4937 C C . GLU B 1 331 ? 1.626 -25.245 -34.406 1 82.77 331 GLU B C 1
ATOM 4939 O O . GLU B 1 331 ? 2.102 -25.641 -35.472 1 82.77 331 GLU B O 1
ATOM 4944 N N . SER B 1 332 ? 1.201 -23.985 -34.193 1 64.94 332 SER B N 1
ATOM 4945 C CA . SER B 1 332 ? 1.612 -22.976 -35.163 1 64.94 332 SER B CA 1
ATOM 4946 C C . SER B 1 332 ? 3.131 -22.856 -35.226 1 64.94 332 SER B C 1
ATOM 4948 O O . SER B 1 332 ? 3.82 -23.105 -34.235 1 64.94 332 SER B O 1
ATOM 4950 N N . HIS B 1 333 ? 3.571 -23.234 -36.417 1 52.27 333 HIS B N 1
ATOM 4951 C CA . HIS B 1 333 ? 4.84 -22.578 -36.712 1 52.27 333 HIS B CA 1
ATOM 4952 C C . HIS B 1 333 ? 4.753 -21.075 -36.466 1 52.27 333 HIS B C 1
ATOM 4954 O O . HIS B 1 333 ? 3.668 -20.493 -36.529 1 52.27 333 HIS B O 1
ATOM 4960 N N . PRO B 1 334 ? 5.567 -20.215 -36.179 1 48.01 334 PRO B N 1
ATOM 4961 C CA . PRO B 1 334 ? 5.531 -18.906 -35.523 1 48.01 334 PRO B CA 1
ATOM 4962 C C . PRO B 1 334 ? 4.291 -18.095 -35.893 1 48.01 334 PRO B C 1
ATOM 4964 O O . PRO B 1 334 ? 3.497 -18.523 -36.734 1 48.01 334 PRO B O 1
ATOM 4967 N N . PHE B 1 335 ? 4.138 -16.618 -36.242 1 46.2 335 PHE B N 1
ATOM 4968 C CA . PHE B 1 335 ? 3.466 -15.331 -36.101 1 46.2 335 PHE B CA 1
ATOM 4969 C C . PHE B 1 335 ? 2.301 -15.219 -37.076 1 46.2 335 PHE B C 1
ATOM 4971 O O . PHE B 1 335 ? 1.957 -14.12 -37.517 1 46.2 335 PHE B O 1
ATOM 4978 N N . ASP B 1 336 ? 1.624 -16.21 -37.363 1 45.04 336 ASP B N 1
ATOM 4979 C CA . ASP B 1 336 ? 0.635 -15.8 -38.355 1 45.04 336 ASP B CA 1
ATOM 4980 C C . ASP B 1 336 ? -0.654 -15.331 -37.684 1 45.04 336 ASP B C 1
ATOM 4982 O O . ASP B 1 336 ? -1.062 -15.881 -36.659 1 45.04 336 ASP B O 1
ATOM 4986 N N . VAL B 1 337 ? -1.429 -14.123 -38.012 1 39.43 337 VAL B N 1
ATOM 4987 C CA . VAL B 1 337 ? -2.647 -13.489 -37.518 1 39.43 337 VAL B CA 1
ATOM 4988 C C . VAL B 1 337 ? -3.812 -14.474 -37.598 1 39.43 337 VAL B C 1
ATOM 4990 O O . VAL B 1 337 ? -4.077 -15.046 -38.658 1 39.43 337 VAL B O 1
ATOM 4993 N N . ARG B 1 338 ? -4.56 -14.814 -36.585 1 41.41 338 ARG B N 1
ATOM 4994 C CA . ARG B 1 338 ? -5.775 -15.621 -36.641 1 41.41 338 ARG B CA 1
ATOM 4995 C C . ARG B 1 338 ? -7.012 -14.74 -36.78 1 41.41 338 ARG B C 1
ATOM 4997 O O . ARG B 1 338 ? -7.27 -13.885 -35.93 1 41.41 338 ARG B O 1
ATOM 5004 N N . ARG B 1 339 ? -7.669 -14.619 -37.923 1 30.19 339 ARG B N 1
ATOM 5005 C CA . ARG B 1 339 ? -8.986 -14.028 -38.135 1 30.19 339 ARG B CA 1
ATOM 5006 C C . ARG B 1 339 ? -10.09 -15.052 -37.893 1 30.19 339 ARG B C 1
ATOM 5008 O O . ARG B 1 339 ? -9.971 -16.209 -38.299 1 30.19 339 ARG B O 1
#

Nearest PDB structures (foldseek):
  3ktn-assembly1_A  TM=9.188E-01  e=6.528E-34  Enterococcus faecalis
  2v78-assembly1_A  TM=8.730E-01  e=1.299E-24  Saccharolobus solfataricus
  2dcn-assembly1_E  TM=8.930E-01  e=6.716E-24  Sulfurisphaera tokodaii str. 7
  4du5-assembly1_A  TM=8.593E-01  e=9.691E-25  Polaromonas sp. JS666
  3ewm-assembly1_A  TM=7.755E-01  e=5.630E-20  Pyrococcus horikoshii

Radius of gyration: 29.24 Å; Cα contacts (8 Å, |Δi|>4): 1611; chains: 2; bounding box: 54×85×70 Å

InterPro domains:
  IPR011611 Carbohydrate kinase PfkB [PF00294] (1-311)
  IPR029056 Ribokinase-like [G3DSA:3.40.1190.20] (1-339)
  IPR029056 Ribokinase-like [SSF53613] (1-330)
  IPR052700 Carbohydrate kinase PfkB-like [PTHR43320] (25-323)

Organism: Stenotrophomonas maltophilia (strain K279a) (NCBI:txid522373)

Foldseek 3Di:
DFEEEEEAAKEWEWEDPDQDDVPPPPGTDIFIDDLRLQLQLLLVLAPYAYEYAFEAEPDPVRVVNLVVSVVSPYHDPRYHYDYPFHGWYKYWRQHDFAGHIDIGTDGAGGRRLPDALVSGDQLVVCVRHQEYEYELPQLLRDDRSLRNLLSNLVSCVVVVHAYEYEDPDDPVSNVVHVDLSLCSVLSSLLSHQEYEDALVSLCSNVVDDQDDPDRVVSRVVSVQVSCVSHVNHFKYKYKDWDDPGSQKIWIKMWMAGSVGDTEIDDIDIQHGFRAQAQLRSQLSSQLVSCVVVVHDRHNSNLLSNLRSSVVSNPPHNHRSDYSVNSVCSSPDPDDDDDD/DFEEEEEAAKEWEWEDPDQDDPPPPPGTDIFIDDLRLQLQLLLVLQPYAYEYAFEAEPDPVRVVNLVVSVVSPYHDPRYHYDYPFHGWYKYWRQHDFAGHIDIGTDGAGGRRLPDALVSGDQLVVCVRHQEYEYELPQLLRDDRSLRNLLSNLVSCVVVVHAYEYEDPDDPVSNVVHVDQSLCSVLSSLLSHQEYEDALVSLCSNVVDDQDDPDRVVSRVVSVQVSCVSHVNHFKYKYKDWDDPGSQKIWIKMWMAGSVGDTEIDDIDIQGGFPAQAQLRSQLVSQLVSCVVVVHDRHNSNLLSNLRSSVVSNPPHNHRSDYSVNSVCSSPDDDDDDDD

Sequence (678 aa):
MSRVVCFGELLLRLGAPGRELLLQTPQLQVHVGGAEANVAVSLASLGHDVQMVSTVPGNALGRHAVAELRRHGVGVGAVREVEGDRMGLYFLATGAVQRASEVVYDRAGSAFANSNASDHAWPALLSGAHLLHVSGVSPALGANVAESVLGAVRAARAAGVQVSFDGNYRPSLWRRWDGDAAAILREVFAEADIVFADHRDIELVLGLHFAQDDAVARTEAAAAAAFAAFPHLRWLSCTQREVVSADHHVLGALLLGRDGTRAQAAPRPLPGIVDRIGGGDAFAAGVLHGLLSGLDAESTVRFGLAAGALKHAIPGDFSPAREAEVRALMESHPFDVRRMSRVVCFGELLLRLGAPGRELLLQTPQLQVHVGGAEANVAVSLASLGHDVQMVSTVPGNALGRHAVAELRRHGVGVGAVREVEGDRMGLYFLATGAVQRASEVVYDRAGSAFANSNASDHAWPALLSGAHLLHVSGVSPALGANVAESVLGAVRAARAAGVQVSFDGNYRPSLWRRWDGDAAAILREVFAEADIVFADHRDIELVLGLHFAQDDAVARTEAAAAAAFAAFPHLRWLSCTQREVVSADHHVLGALLLGRDGTRAQAAPRPLPGIVDRIGGGDAFAAGVLHGLLSGLDAESTVRFGLAAGALKHAIPGDFSPAREAEVRALMESHPFDVRR

Solvent-accessible surface area (backbone atoms only — not comparable to full-atom values): 33389 Å² total; per-residue (Å²): 124,51,34,35,36,23,44,38,49,61,30,41,36,40,24,20,60,78,63,32,53,66,57,73,52,54,39,31,36,50,32,57,31,32,71,30,48,17,23,36,32,20,32,18,34,57,58,30,49,24,36,38,35,39,37,31,13,68,46,66,68,30,50,49,46,53,51,54,40,44,75,45,57,27,39,56,87,54,43,42,66,40,79,94,46,37,67,27,34,34,35,34,18,45,38,48,64,87,38,70,62,45,76,46,80,47,44,84,71,7,31,37,40,67,35,51,48,85,75,53,66,51,74,69,73,46,61,85,34,54,31,38,36,37,48,38,53,48,40,27,63,31,70,42,25,30,48,25,53,48,50,49,47,50,47,30,52,75,68,71,22,42,26,36,34,33,44,61,81,50,70,74,47,26,60,76,70,70,55,64,58,40,63,56,52,33,57,50,51,48,55,14,28,32,36,39,48,52,39,67,56,44,22,54,46,66,71,52,84,76,81,54,86,46,71,68,56,22,34,52,54,34,48,54,52,46,42,69,74,16,82,53,34,42,36,43,28,38,74,42,77,46,79,74,42,58,34,24,37,33,40,26,30,41,32,38,34,65,88,67,49,75,24,71,28,73,70,40,80,40,72,72,48,65,21,62,56,39,16,67,29,24,21,52,24,26,33,49,48,19,60,76,69,66,48,54,61,56,57,13,31,35,42,6,48,30,30,16,55,54,24,18,68,31,75,51,31,49,31,74,58,37,54,70,61,31,52,48,55,58,68,46,68,82,91,74,86,86,129,123,50,36,35,37,24,44,36,49,64,30,40,36,39,24,20,60,77,63,34,55,64,59,72,52,55,39,31,37,51,32,56,31,31,70,30,49,17,23,35,31,20,33,18,34,57,59,30,50,26,35,40,36,37,37,31,13,68,46,66,68,31,50,48,46,53,49,54,40,45,75,46,56,28,39,56,88,54,44,42,68,39,79,93,44,37,67,26,33,32,35,35,18,44,38,48,65,88,38,70,61,45,76,48,81,47,46,84,71,7,30,37,40,67,35,51,46,86,76,54,65,51,73,70,71,47,60,85,34,55,31,38,37,38,48,38,53,47,40,31,64,29,70,43,25,30,50,24,53,51,49,48,48,52,47,29,53,75,70,72,23,42,27,37,35,32,44,62,82,51,69,74,47,26,61,74,69,71,54,63,59,41,64,56,52,33,56,50,51,49,55,14,28,30,36,40,48,50,39,65,55,46,22,52,47,66,70,53,85,73,82,54,87,45,69,66,55,21,34,52,53,36,47,52,51,48,42,69,74,17,81,54,35,42,36,42,28,37,73,43,77,45,81,75,41,58,35,24,37,33,40,26,28,39,34,38,33,66,90,66,49,76,22,71,29,74,70,40,79,40,72,72,48,65,22,63,56,39,17,69,31,23,20,49,26,26,33,49,48,21,60,78,68,67,47,55,61,56,59,13,31,35,40,6,46,30,30,16,56,54,25,18,69,31,74,50,31,49,30,75,60,36,54,70,61,32,51,46,56,60,68,46,68,84,91,74,87,86,131

pLDDT: mean 94.56, std 8.45, range [30.19, 98.93]

Secondary structure (DSSP, 8-state):
--EEEEE---EEEEE-STTPPTTSSSEEEEEEE-HHHHHHHHHHHTT-EEEEEEEEESSHHHHHHHHHHHHTT-EEEEEEEESS-B-EEEEEE--BTTBPPEEEEE-TTBTTTT--GGGS-HHHHTTT-SEEEEESTTGGG-HHHHHHHHHHHHHHHHTT-EEEEE----HHHHHTTT--HHHHHHHHHHH-SEEE--HHHHHHHHT-----SSHHHHHHHHHHHHHHH-TT--EEEEEEEEEEETTEEEEEEEEEETTS-EEEEEEEEEES-S--TTHHHHHHHHHHHHHHHT--HHHHHHHHHHHHHHHTTSSSS-----HHHHHHHHHS-TT----/--EEEEE---EEEEE-STTPPTTSSSEEEEEEE-HHHHHHHHHHHTT-EEEEEEEEESSHHHHHHHHHHHHTT-EEEEEEEESS-B-EEEEEE--BTTBPPEEEEE-TTBTTTT--GGG--HHHHTTT-SEEEEESTTGGG-HHHHHHHHHHHHHHHHTT-EEEEE----HHHHHTTT--HHHHHHHHHHH-SEEE--HHHHHHHHT-----SSHHHHHHHHHHHHHHH-TT--EEEEEEEEEEETTEEEEEEEEEETTS-EEEEEEEEEES-S--TTHHHHHHHHHHHHHHHT--HHHHHHHHHHHHHHHTTSSSS-----HHHHHHHHHS-TT----